Protein 7T89 (pdb70)

Radius of gyration: 23.03 Å; Cα contacts (8 Å, |Δi|>4): 843; chains: 4; bounding box: 37×60×64 Å

Solvent-accessible surface area: 22946 Å² total; per-residue (Å²): 183,31,28,146,53,29,58,0,0,28,2,58,36,74,53,56,163,85,49,50,100,73,98,48,47,107,70,108,38,79,63,56,69,18,135,31,38,30,2,44,0,3,2,69,149,11,47,134,70,52,90,39,0,76,22,4,36,21,12,31,109,53,222,86,18,74,160,18,8,112,61,10,88,30,156,32,14,68,7,5,0,65,96,4,101,60,29,28,173,172,14,70,62,9,100,80,4,17,56,3,0,34,2,0,19,26,10,7,75,42,0,6,29,69,0,0,20,12,9,0,52,102,65,66,69,11,37,39,89,158,10,20,6,100,46,41,139,68,1,7,26,28,6,51,28,5,48,22,5,1,34,3,0,0,12,1,0,1,28,34,71,12,58,32,1,63,89,44,6,13,62,23,9,118,136,38,18,82,103,132,56,55,49,43,85,8,21,29,100,4,2,40,22,1,75,61,23,1,67,34,9,14,57,49,86,18,168,99,96,49,37,108,73,118,119,72,90,29,58,68,2,9,84,46,1,11,30,17,0,67,88,0,59,89,24,5,69,67,30,146,50,35,51,0,0,28,3,58,34,71,53,49,162,87,56,51,92,83,98,47,39,109,80,102,40,77,73,58,67,19,132,27,42,30,2,46,0,5,1,70,130,9,40,132,67,53,93,34,0,79,22,3,42,36,11,38,155,59,224,52,83,177,17,8,112,67,11,92,26,158,21,20,69,20,3,0,68,97,4,101,35,33,27,142,156,34,71,60,13,99,74,5,18,57,3,0,35,3,0,18,27,10,7,71,48,0,5,28,67,0,0,20,12,8,0,51,101,58,67,74,10,32,43,106,140,13,22,8,95,52,38,138,60,1,7,27,29,6,49,28,6,46,21,12,1,33,3,0,0,13,0,0,0,36,30,69,14,60,32,1,60,97,45,6,14,96,40,15,128,130,37,27,85,98,124,56,55,47,83,77,5,43,47,99,7,10,39,23,0,76,62,23,1,66,35,8,14,55,49,82,18,158,95,93,48,36,105,70,120,125,67,96,26,61,68,2,8,84,45,1,11,32,20,1,67,91,10,77,84,44

Structure (mmCIF, N/CA/C/O backbone):
data_7T89
#
_entry.id   7T89
#
_cell.length_a   42.116
_cell.length_b   95.322
_cell.length_c   125.577
_cell.angle_alpha   90.000
_cell.angle_beta   90.000
_cell.angle_gamma   90.000
#
_symmetry.space_group_name_H-M   'P 21 21 21'
#
loop_
_entity.id
_entity.type
_entity.pdbx_description
1 polymer 'Phycoerythrin alpha subunit 1'
2 polymer 'Phycoerythrin beta subunit'
3 non-polymer PHYCOCYANOBILIN
4 non-polymer DiCys-(15,16)-Dihydrobiliverdin
5 water water
#
loop_
_atom_site.group_PDB
_atom_site.id
_atom_site.type_symbol
_atom_site.label_atom_id
_atom_site.label_alt_id
_atom_site.label_comp_id
_atom_site.label_asym_id
_atom_site.label_entity_id
_atom_site.label_seq_id
_atom_site.pdbx_PDB_ins_code
_atom_site.Cartn_x
_atom_site.Cartn_y
_atom_site.Cartn_z
_atom_site.occupancy
_atom_site.B_iso_or_equiv
_atom_site.auth_seq_id
_atom_site.auth_comp_id
_atom_site.auth_asym_id
_atom_site.auth_atom_id
_atom_site.pdbx_PDB_model_num
ATOM 1 N N A LYS A 1 1 ? -25.01384 -20.48812 21.68086 0.600 17.97722 1 LYS A N 1
ATOM 2 N N B LYS A 1 1 ? -24.85703 -20.32994 21.82208 0.400 17.21905 1 LYS A N 1
ATOM 3 C CA A LYS A 1 1 ? -24.09088 -20.74722 20.54391 0.600 17.29950 1 LYS A CA 1
ATOM 4 C CA B LYS A 1 1 ? -24.10299 -20.68419 20.58805 0.400 17.06125 1 LYS A CA 1
ATOM 5 C C A LYS A 1 1 ? -24.06080 -19.54405 19.60416 0.600 14.80334 1 LYS A C 1
ATOM 6 C C B LYS A 1 1 ? -24.04000 -19.49371 19.63511 0.400 14.78579 1 LYS A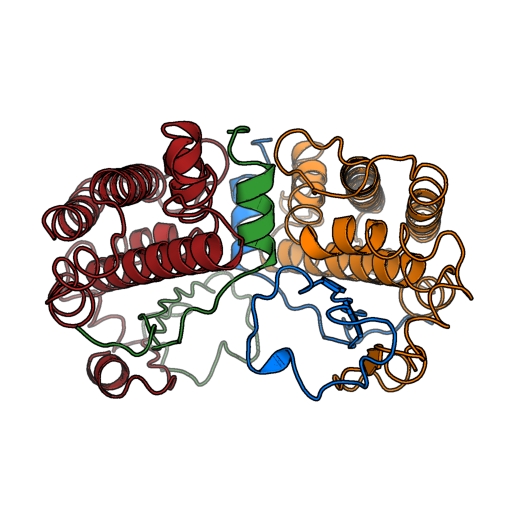 C 1
ATOM 7 O O A LYS A 1 1 ? -24.96996 -18.71802 19.61390 0.600 14.54380 1 LYS A O 1
ATOM 8 O O B LYS A 1 1 ? -24.91183 -18.62507 19.65713 0.400 15.01460 1 LYS A O 1
ATOM 49 N N . MET A 1 2 ? -23.00608 -19.45968 18.79798 1.000 12.34712 2 MET A N 1
ATOM 50 C CA . MET A 1 2 ? -22.86273 -18.37346 17.84112 1.000 10.91694 2 MET A CA 1
ATOM 51 C C . MET A 1 2 ? -24.07816 -18.29134 16.92493 1.000 10.70224 2 MET A C 1
ATOM 52 O O . MET A 1 2 ? -24.77115 -19.27998 16.66380 1.000 11.75912 2 MET A O 1
ATOM 57 N N . ALA A 1 3 ? -24.31008 -17.09223 16.40703 1.000 10.50084 3 ALA A N 1
ATOM 58 C CA . ALA A 1 3 ? -25.26089 -16.89210 15.33702 1.000 10.67952 3 ALA A CA 1
ATOM 59 C C . ALA A 1 3 ? -24.72795 -17.48614 14.03902 1.000 9.80998 3 ALA A C 1
ATOM 60 O O . ALA A 1 3 ? -23.54319 -17.79919 13.89718 1.000 10.38910 3 ALA A O 1
ATOM 67 N N . LYS A 1 4 ? -25.64068 -17.61907 13.07887 1.000 10.25697 4 LYS A N 1
ATOM 68 C CA . LYS A 1 4 ? -25.39004 -18.23689 11.78498 1.000 10.70425 4 LYS A CA 1
ATOM 69 C C . LYS A 1 4 ? -25.89214 -17.36227 10.64212 1.000 9.99845 4 LYS A C 1
ATOM 70 O O . LYS A 1 4 ? -26.00654 -17.83496 9.50418 1.000 10.84118 4 LYS A O 1
ATOM 89 N N . ASP A 1 5 ? -26.18608 -16.09931 10.91778 1.000 9.34383 5 ASP A N 1
ATOM 90 C CA . ASP A 1 5 ? -26.83015 -15.21209 9.96599 1.000 9.40024 5 ASP A CA 1
ATOM 91 C C . ASP A 1 5 ? -25.85698 -14.31805 9.21896 1.000 8.19608 5 ASP A C 1
ATOM 92 O O . ASP A 1 5 ? -26.29324 -13.46190 8.45105 1.000 8.88944 5 ASP A O 1
ATOM 101 N N . SER A 1 6 ? -24.55701 -14.48690 9.43699 1.000 8.02275 6 SER A N 1
ATOM 102 C CA . SER A 1 6 ? -23.53197 -13.67671 8.79504 1.000 8.02469 6 SER A CA 1
ATOM 103 C C . SER A 1 6 ? -23.63020 -12.19492 9.13512 1.000 8.17286 6 SER A C 1
ATOM 104 O O . SER A 1 6 ? -23.05291 -11.36998 8.42897 1.000 9.21919 6 SER A O 1
ATOM 112 N N A LYS A 1 7 ? -24.33221 -11.85337 10.21438 0.560 8.34357 7 LYS A N 1
ATOM 113 N N B LYS A 1 7 ? -24.33100 -11.83204 10.20321 0.440 8.27225 7 LYS A N 1
ATOM 114 C CA A LYS A 1 7 ? -24.49993 -10.46312 10.61066 0.560 8.58549 7 LYS A CA 1
ATOM 115 C CA B LYS A 1 7 ? -24.49895 -10.42917 10.55276 0.440 8.42672 7 LYS A CA 1
ATOM 116 C C A LYS A 1 7 ? -23.42207 -10.06374 11.60566 0.560 8.32391 7 LYS A C 1
ATOM 117 C C B LYS A 1 7 ? -23.50699 -10.02823 11.63287 0.440 8.09320 7 LYS A C 1
ATOM 118 O O A LYS A 1 7 ? -22.98567 -10.86809 12.43799 0.560 8.67514 7 LYS A O 1
ATOM 119 O O B LYS A 1 7 ? -23.22782 -10.79806 12.55788 0.440 8.14548 7 LYS A O 1
ATOM 156 N N . ALA A 1 8 ? -23.01498 -8.80284 11.52687 1.000 7.96152 8 ALA A N 1
ATOM 157 C CA . ALA A 1 8 ? -22.01683 -8.26004 12.42611 1.000 7.68985 8 ALA A CA 1
ATOM 158 C C . ALA A 1 8 ? -22.36309 -6.81519 12.73481 1.000 7.33723 8 ALA A C 1
ATOM 159 O O . ALA A 1 8 ? -23.02515 -6.13710 11.93874 1.000 8.09407 8 ALA A O 1
ATOM 166 N N . PRO A 1 9 ? -21.90529 -6.31262 13.88208 1.000 7.65769 9 PRO A N 1
ATOM 167 C CA . PRO A 1 9 ? -22.15469 -4.91109 14.24285 1.000 8.04294 9 PRO A CA 1
ATOM 168 C C . PRO A 1 9 ? -21.27369 -3.99096 13.41789 1.000 7.53459 9 PRO A C 1
ATOM 169 O O . PRO A 1 9 ? -20.04710 -4.08893 13.46601 1.000 8.10210 9 PRO A O 1
ATOM 180 N N . VAL A 1 10 ? -21.91195 -3.12191 12.64698 1.000 7.53684 10 VAL A N 1
ATOM 181 C CA . VAL A 1 10 ? -21.24989 -2.11488 11.83573 1.000 7.77744 10 VAL A CA 1
ATOM 182 C C . VAL A 1 10 ? -21.26394 -0.83408 12.65677 1.000 7.75803 10 VAL A C 1
ATOM 183 O O . VAL A 1 10 ? -22.32525 -0.23874 12.89313 1.000 8.81657 10 VAL A O 1
ATOM 196 N N . VAL A 1 11 ? -20.08808 -0.42803 13.11388 1.000 7.36302 11 VAL A N 1
ATOM 197 C CA . VAL A 1 11 ? -19.90134 0.76823 13.91949 1.000 7.31570 11 VAL A CA 1
ATOM 198 C C . VAL A 1 11 ? -19.40173 1.86762 12.99570 1.000 7.38671 11 VAL A C 1
ATOM 199 O O . VAL A 1 11 ? -18.44907 1.65582 12.24207 1.000 7.40151 11 VAL A O 1
ATOM 212 N N A GLU A 1 12 ? -20.04915 3.02966 13.03513 0.630 7.60374 12 GLU A N 1
ATOM 213 N N B GLU A 1 12 ? -20.02401 3.04726 13.07431 0.370 6.98414 12 GLU A N 1
ATOM 214 C CA A GLU A 1 12 ? -19.59222 4.19971 12.30380 0.630 8.45675 12 GLU A CA 1
ATOM 215 C CA B GLU A 1 12 ? -19.61089 4.20582 12.29382 0.370 7.18504 12 GLU A CA 1
ATOM 216 C C A GLU A 1 12 ? -19.37627 5.32867 13.29766 0.630 7.97576 12 GLU A C 1
ATOM 217 C C B GLU A 1 12 ? -19.42999 5.39691 13.21984 0.370 7.55071 12 GLU A C 1
ATOM 218 O O A GLU A 1 12 ? -20.18163 5.53655 14.21590 0.630 8.03908 12 GLU A O 1
ATOM 219 O O B GLU A 1 12 ? -20.32995 5.73418 13.99684 0.370 8.12189 12 GLU A O 1
ATOM 242 N N . ILE A 1 13 ? -18.26804 6.03429 13.11704 1.000 7.42363 13 ILE A N 1
ATOM 243 C CA . ILE A 1 13 ? -17.87223 7.13871 13.96976 1.000 7.47467 13 ILE A CA 1
ATOM 244 C C . ILE A 1 13 ? -17.97968 8.41986 13.15667 1.000 7.60045 13 ILE A C 1
ATOM 245 O O . ILE A 1 13 ? -17.41000 8.51610 12.06481 1.000 8.43419 13 ILE A O 1
ATOM 262 N N . PHE A 1 14 ? -18.70291 9.40303 13.68125 1.000 7.77368 14 PHE A N 1
ATOM 263 C CA . PHE A 1 14 ? -18.88992 10.68074 13.00299 1.000 8.50561 14 PHE A CA 1
ATOM 264 C C . PHE A 1 14 ? -18.27573 11.80509 13.81367 1.000 8.51374 14 PHE A C 1
ATOM 265 O O . PHE A 1 14 ? -18.56088 11.95395 15.01096 1.000 8.71824 14 PHE A O 1
ATOM 282 N N . ASP A 1 15 ? -17.42712 12.59239 13.15148 1.000 8.61602 15 ASP A N 1
ATOM 283 C CA . ASP A 1 15 ? -16.84184 13.80390 13.72996 1.000 9.34294 15 ASP A CA 1
ATOM 284 C C . ASP A 1 15 ? -16.89962 14.86302 12.64116 1.000 8.70305 15 ASP A C 1
ATOM 285 O O . ASP A 1 15 ? -16.03397 14.90419 11.75905 1.000 9.35532 15 ASP A O 1
ATOM 294 N N . GLU A 1 16 ? -17.92671 15.69628 12.71110 1.000 8.25110 16 GLU A N 1
ATOM 295 C CA . GLU A 1 16 ? -18.18388 16.74829 11.74534 1.000 7.98025 16 GLU A CA 1
ATOM 296 C C . GLU A 1 16 ? -17.90312 18.13128 12.31932 1.000 8.76730 16 GLU A C 1
ATOM 297 O O . GLU A 1 16 ? -18.47158 19.13083 11.87281 1.000 9.72082 16 GLU A O 1
ATOM 309 N N . ARG A 1 17 ? -16.99584 18.20423 13.28992 1.000 9.74495 17 ARG A N 1
ATOM 310 C CA . ARG A 1 17 ? -16.70618 19.48107 13.93139 1.000 10.61600 17 ARG A CA 1
ATOM 311 C C . ARG A 1 17 ? -16.04974 20.48627 12.99863 1.000 10.86023 17 ARG A C 1
ATOM 312 O O . ARG A 1 17 ? -16.02071 21.67436 13.33156 1.000 12.78854 17 ARG A O 1
ATOM 333 N N A ASP A 1 18 ? -15.53781 20.06020 11.84742 0.720 10.68303 18 ASP A N 1
ATOM 334 N N B ASP A 1 18 ? -15.53087 20.04794 11.84504 0.280 11.07297 18 ASP A N 1
ATOM 335 C CA A ASP A 1 18 ? -15.00369 21.03985 10.91605 0.720 12.30146 18 ASP A CA 1
ATOM 336 C CA B ASP A 1 18 ? -14.99258 21.00364 10.88271 0.280 11.86065 18 ASP A CA 1
ATOM 337 C C A ASP A 1 18 ? -16.08874 21.85814 10.24300 0.720 13.31196 18 ASP A C 1
ATOM 338 C C B ASP A 1 18 ? -16.07995 21.87836 10.27709 0.280 12.46059 18 ASP A C 1
ATOM 339 O O A ASP A 1 18 ? -15.76590 22.81910 9.54610 0.720 15.51961 18 ASP A O 1
ATOM 340 O O B ASP A 1 18 ? -15.76205 22.92125 9.70099 0.280 13.34810 18 ASP A O 1
ATOM 357 N N . GLY A 1 19 ? -17.34879 21.49474 10.42114 1.000 12.29687 19 GLY A N 1
ATOM 358 C CA . GLY A 1 19 ? -18.45365 22.24750 9.91083 1.000 12.85220 19 GLY A CA 1
ATOM 359 C C . GLY A 1 19 ? -19.08689 21.68365 8.66187 1.000 10.66791 19 GLY A C 1
ATOM 360 O O . GLY A 1 19 ? -20.21976 22.07510 8.33727 1.000 11.11256 19 GLY A O 1
ATOM 365 N N . CYS A 1 20 ? -18.40649 20.80339 7.93804 1.000 9.79290 20 CYS A N 1
ATOM 366 C CA . CYS A 1 20 ? -18.98956 20.33103 6.69098 1.000 8.57805 20 CYS A CA 1
ATOM 367 C C . CYS A 1 20 ? -20.24670 19.53023 6.99677 1.000 8.13687 20 CYS A C 1
ATOM 368 O O . CYS A 1 20 ? -20.19177 18.52999 7.73425 1.000 9.48783 20 CYS A O 1
ATOM 375 N N . THR A 1 21 ? -21.37437 19.96372 6.43721 1.000 8.16016 21 THR A N 1
ATOM 376 C CA . THR A 1 21 ? -22.68974 19.48172 6.80341 1.000 8.73286 21 THR A CA 1
ATOM 377 C C . THR A 1 21 ? -23.36874 18.83925 5.60810 1.000 8.53275 21 THR A C 1
ATOM 378 O O . THR A 1 21 ? -23.30226 19.35820 4.48991 1.000 9.41285 21 THR A O 1
ATOM 389 N N . SER A 1 22 ? -24.06280 17.73097 5.86681 1.000 7.95104 22 SER A N 1
ATOM 390 C CA . SER A 1 22 ? -24.88118 17.05164 4.87820 1.000 8.74275 22 SER A CA 1
ATOM 391 C C . SER A 1 22 ? -26.23459 16.74727 5.50917 1.000 9.60387 22 SER A C 1
ATOM 392 O O . SER A 1 22 ? -26.44496 16.94926 6.70716 1.000 9.88828 22 SER A O 1
ATOM 400 N N . ALA A 1 23 ? -27.15193 16.21900 4.70375 1.000 10.03897 23 ALA A N 1
ATOM 401 C CA . ALA A 1 23 ? -28.49758 15.95915 5.21310 1.000 11.94369 23 ALA A CA 1
ATOM 402 C C . ALA A 1 23 ? -28.47519 15.10909 6.47980 1.000 11.72924 23 ALA A C 1
ATOM 403 O O . ALA A 1 23 ? -29.20193 15.38617 7.44387 1.000 12.96609 23 ALA A O 1
ATOM 410 N N . GLY A 1 24 ? -27.64777 14.06819 6.49204 1.000 11.02289 24 GLY A N 1
ATOM 411 C CA . GLY A 1 24 ? -27.59759 13.15239 7.61613 1.000 11.06048 24 GLY A CA 1
ATOM 412 C C . GLY A 1 24 ? -27.02624 13.73486 8.88659 1.000 9.48853 24 GLY A C 1
ATOM 413 O O . GLY A 1 24 ? -27.09364 13.07410 9.92977 1.000 10.15564 24 GLY A O 1
ATOM 417 N N . SER A 1 25 ? -26.41091 14.92135 8.80204 1.000 9.38880 25 SER A N 1
ATOM 418 C CA . SER A 1 25 ? -25.79208 15.58466 9.94358 1.000 8.83847 25 SER A CA 1
ATOM 419 C C . SER A 1 25 ? -26.79928 16.04580 10.98262 1.000 9.72602 25 SER A C 1
ATOM 420 O O . SER A 1 25 ? -26.40789 16.37731 12.10682 1.000 10.75315 25 SER A O 1
ATOM 428 N N . THR A 1 26 ? -28.08062 16.10865 10.63155 1.000 10.08719 26 THR A N 1
ATOM 429 C CA . THR A 1 26 ? -29.08061 16.70449 11.50084 1.000 11.35621 26 THR A CA 1
ATOM 430 C C . THR A 1 26 ? -30.25954 15.76879 11.69110 1.000 12.70090 26 THR A C 1
ATOM 431 O O . THR A 1 26 ? -30.81291 15.25185 10.71772 1.000 14.25487 26 THR A O 1
ATOM 442 N N . GLY A 1 27 ? -30.66754 15.59700 12.94168 1.000 12.96508 27 GLY A N 1
ATOM 443 C CA . GLY A 1 27 ? -31.91188 14.94265 13.25402 1.000 14.27682 27 GLY A CA 1
ATOM 444 C C . GLY A 1 27 ? -31.81262 13.49128 13.64176 1.000 14.19835 27 GLY A C 1
ATOM 445 O O . GLY A 1 27 ? -32.84008 12.88915 13.96085 1.000 14.97147 27 GLY A O 1
ATOM 449 N N . LYS A 1 28 ? -30.62165 12.90408 13.63048 1.000 13.39443 28 LYS A N 1
ATOM 450 C CA A LYS A 1 28 ? -30.51223 11.49103 13.96963 0.590 13.60791 28 LYS A CA 1
ATOM 451 C CA B LYS A 1 28 ? -30.51022 11.49067 13.96912 0.410 13.34341 28 LYS A CA 1
ATOM 452 C C . LYS A 1 28 ? -30.42240 11.25845 15.46992 1.000 13.01216 28 LYS A C 1
ATOM 453 O O . LYS A 1 28 ? -30.77408 10.17404 15.93339 1.000 13.54707 28 LYS A O 1
ATOM 488 N N . ALA A 1 29 ? -29.95217 12.24573 16.22660 1.000 14.39664 29 ALA A N 1
ATOM 489 C CA . ALA A 1 29 ? -29.88665 12.18061 17.68195 1.000 14.84578 29 ALA A CA 1
ATOM 490 C C . ALA A 1 29 ? -29.77318 13.61080 18.19023 1.000 14.64605 29 ALA A C 1
ATOM 491 O O . ALA A 1 29 ? -29.43705 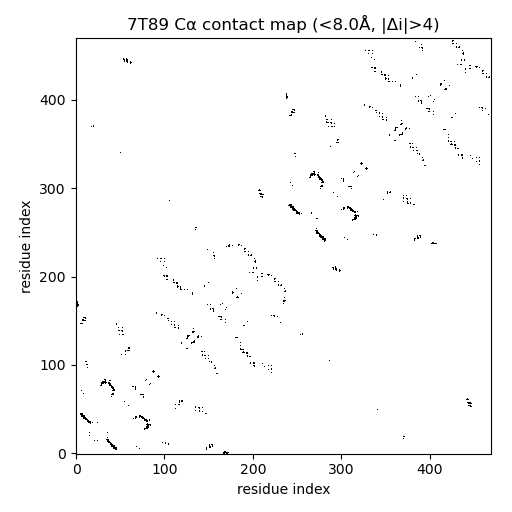14.52697 17.43791 1.000 15.48086 29 ALA A O 1
ATOM 498 N N . SER A 1 30 ? -30.05830 13.79303 19.47501 1.000 15.66298 30 SER A N 1
ATOM 499 C CA . SER A 1 30 ? -29.75338 15.05902 20.12310 1.000 16.51811 30 SER A CA 1
ATOM 500 C C . SER A 1 30 ? -28.24402 15.24672 20.17205 1.000 15.26063 30 SER A C 1
ATOM 501 O O . SER A 1 30 ? -27.49202 14.27890 20.35294 1.000 15.70129 30 SER A O 1
ATOM 509 N N . ASP A 1 31 ? -27.79496 16.49617 20.01923 1.000 15.74761 31 ASP A N 1
ATOM 510 C CA . ASP A 1 31 ? -26.36325 16.78429 20.00340 1.000 15.91600 31 ASP A CA 1
ATOM 511 C C . ASP A 1 31 ? -25.88485 17.56822 21.22324 1.000 16.14413 31 ASP A C 1
ATOM 512 O O . ASP A 1 31 ? -24.73293 18.01958 21.22878 1.000 16.57362 31 ASP A O 1
ATOM 521 N N . ALA A 1 32 ? -26.72110 17.73080 22.25180 1.000 16.45309 32 ALA A N 1
ATOM 522 C CA . ALA A 1 32 ? -26.40184 18.62292 23.36002 1.000 17.34548 32 ALA A CA 1
ATOM 523 C C . ALA A 1 32 ? -25.05183 18.27698 23.97204 1.000 17.37231 32 ALA A C 1
ATOM 524 O O . ALA A 1 32 ? -24.80596 17.13407 24.35823 1.000 17.79460 32 ALA A O 1
ATOM 531 N N . GLY A 1 33 ? -24.18293 19.27887 24.07993 1.000 17.71244 33 GLY A N 1
ATOM 532 C CA . GLY A 1 33 ? -22.89390 19.10907 24.71245 1.000 17.70555 33 GLY A CA 1
ATOM 533 C C . GLY A 1 33 ? -21.87401 18.33828 23.90716 1.000 17.13932 33 GLY A C 1
ATOM 534 O O . GLY A 1 33 ? -20.75882 18.12267 24.40215 1.000 18.04165 33 GLY A O 1
ATOM 538 N N . GLU A 1 34 ? -22.22036 17.88805 22.70187 1.000 15.56431 34 GLU A N 1
ATOM 539 C CA . GLU A 1 34 ? -21.33131 17.05871 21.88624 1.000 14.42462 34 GLU A CA 1
ATOM 540 C C . GLU A 1 34 ? -21.54584 17.42083 20.41836 1.000 13.55310 34 GLU A C 1
ATOM 541 O O . GLU A 1 34 ? -21.78985 16.56622 19.56589 1.000 12.70427 34 GLU A O 1
ATOM 553 N N . LYS A 1 35 ? -21.47067 18.70518 20.10297 1.000 14.04826 35 LYS A N 1
ATOM 554 C CA . LYS A 1 35 ? -21.80161 19.14421 18.75549 1.000 13.85839 35 LYS A CA 1
ATOM 555 C C . LYS A 1 35 ? -20.90737 18.45715 17.72900 1.000 12.42109 35 LYS A C 1
ATOM 556 O O . LYS A 1 35 ? -19.68789 18.37527 17.89414 1.000 12.97306 35 LYS A O 1
ATOM 575 N N . GLY A 1 36 ? -21.52288 17.96161 16.65911 1.000 10.99658 36 GLY A N 1
ATOM 576 C CA . GLY A 1 36 ? -20.78795 17.36096 15.56548 1.000 10.59283 36 GLY A CA 1
ATOM 577 C C . GLY A 1 36 ? -20.31882 15.93599 15.77110 1.000 9.73829 36 GLY A C 1
ATOM 578 O O . GLY A 1 36 ? -19.63915 15.40507 14.88533 1.000 10.05433 36 GLY A O 1
ATOM 582 N N . LEU A 1 37 ? -20.68411 15.28801 16.87309 1.000 9.44613 37 LEU A N 1
ATOM 583 C CA . LEU A 1 37 ? -20.14119 13.98387 17.23586 1.000 9.51892 37 LEU A CA 1
ATOM 584 C C . LEU A 1 37 ? -21.25571 12.94827 17.33989 1.000 9.18394 37 LEU A C 1
ATOM 585 O O . LEU A 1 37 ? -22.31311 13.21887 17.90920 1.000 10.12888 37 LEU A O 1
ATOM 601 N N . LEU A 1 38 ? -21.01476 11.74309 16.82525 1.000 8.36108 38 LEU A N 1
ATOM 602 C CA . LEU A 1 38 ? -22.03188 10.70034 16.91439 1.000 8.84893 38 LEU A CA 1
ATOM 603 C C . LEU A 1 38 ? -21.41919 9.32269 16.70850 1.000 7.95014 38 LEU A C 1
ATOM 604 O O . LEU A 1 38 ? -20.53536 9.15425 15.87083 1.000 8.49192 38 LEU A O 1
ATOM 620 N N . VAL A 1 39 ? -21.92689 8.33607 17.44296 1.000 8.45455 39 VAL A N 1
ATOM 621 C CA . VAL A 1 39 ? -21.62391 6.92832 17.19586 1.000 9.32888 39 VAL A CA 1
ATOM 622 C C . VAL A 1 39 ? -22.88661 6.25939 16.68231 1.000 9.33422 39 VAL A C 1
ATOM 623 O O . VAL A 1 39 ? -23.94764 6.37597 17.30414 1.000 10.57266 39 VAL A O 1
ATOM 636 N N . LYS A 1 40 ? -22.76175 5.51080 15.59007 1.000 9.08477 40 LYS A N 1
ATOM 637 C CA . LYS A 1 40 ? -23.86314 4.76340 15.00643 1.000 9.44955 40 LYS A CA 1
ATOM 638 C C . LYS A 1 40 ? -23.50482 3.28462 15.02081 1.000 9.68453 40 LYS A C 1
ATOM 639 O O . LYS A 1 40 ? -22.39027 2.90977 14.64484 1.000 9.37289 40 LYS A O 1
ATOM 658 N N . VAL A 1 41 ? -24.45123 2.43344 15.42217 1.000 9.99301 41 VAL A N 1
ATOM 659 C CA . VAL A 1 41 ? -24.27395 0.98680 15.33857 1.000 10.43100 41 VAL A CA 1
ATOM 660 C C . VAL A 1 41 ? -25.51059 0.36452 14.70624 1.000 11.06874 41 VAL A C 1
ATOM 661 O O . VAL A 1 41 ? -26.64136 0.69883 15.07478 1.000 11.88043 41 VAL A O 1
ATOM 674 N N . SER A 1 42 ? -25.29904 -0.56705 13.78399 1.000 10.86035 42 SER A N 1
ATOM 675 C CA . SER A 1 42 ? -26.38173 -1.36202 13.22710 1.000 11.83582 42 SER A CA 1
ATOM 676 C C . SER A 1 42 ? -25.85268 -2.76418 12.97502 1.000 11.22581 42 SER A C 1
ATOM 677 O O . SER A 1 42 ? -24.65001 -2.97706 12.89793 1.000 11.94448 42 SER A O 1
ATOM 685 N N . MET A 1 43 ? -26.74860 -3.73011 12.87062 1.000 10.45406 43 MET A N 1
ATOM 686 C CA . MET A 1 43 ? -26.36570 -5.10574 12.58305 1.000 10.07820 43 MET A CA 1
ATOM 687 C C . MET A 1 43 ? -26.64592 -5.34095 11.11165 1.000 10.24951 43 MET A C 1
ATOM 688 O O . MET A 1 43 ? -27.78305 -5.17697 10.67269 1.000 12.05548 43 MET A O 1
ATOM 702 N N . GLN A 1 44 ? -25.62398 -5.71004 10.34904 1.000 9.65899 44 GLN A N 1
ATOM 703 C CA A GLN A 1 44 ? -25.76196 -5.88804 8.91433 0.460 10.00736 44 GLN A CA 1
ATOM 704 C CA B GLN A 1 44 ? -25.75932 -5.88878 8.91232 0.540 9.85157 44 GLN A CA 1
ATOM 705 C C . GLN A 1 44 ? -25.16174 -7.22083 8.49388 1.000 8.96088 44 GLN A C 1
ATOM 706 O O . GLN A 1 44 ? -24.16589 -7.67089 9.05352 1.000 9.17903 44 GLN A O 1
ATOM 731 N N . LYS A 1 45 ? -25.77298 -7.83726 7.49101 1.000 9.52823 45 LYS A N 1
ATOM 732 C CA . LYS A 1 45 ? -25.19011 -9.02396 6.88353 1.000 10.26367 45 LYS A CA 1
ATOM 733 C C . LYS A 1 45 ? -23.92014 -8.61546 6.14337 1.000 10.06343 45 LYS A C 1
ATOM 734 O O . LYS A 1 45 ? -23.91991 -7.65218 5.36695 1.000 11.74139 45 LYS A O 1
ATOM 754 N N . VAL A 1 46 ? -22.83772 -9.34889 6.36970 1.000 8.97546 46 VAL A N 1
ATOM 755 C CA . VAL A 1 46 ? -21.59754 -9.13249 5.62762 1.000 9.13178 46 VAL A CA 1
ATOM 756 C C . VAL A 1 46 ? -21.68905 -9.92122 4.32212 1.000 10.07560 46 VAL A C 1
ATOM 757 O O . VAL A 1 46 ? -21.69694 -11.14795 4.33693 1.000 12.54034 46 VAL A O 1
ATOM 770 N N A GLY A 1 47 ? -21.72170 -9.23217 3.18797 0.370 10.40672 47 GLY A N 1
ATOM 771 N N B GLY A 1 47 ? -21.79878 -9.19956 3.19590 0.630 9.91932 47 GLY A N 1
ATOM 772 C CA A GLY A 1 47 ? -21.87671 -9.91165 1.91575 0.370 10.72062 47 GLY A CA 1
ATOM 773 C CA B GLY A 1 47 ? -21.99795 -9.82432 1.89876 0.630 10.25329 47 GLY A CA 1
ATOM 774 C C A GLY A 1 47 ? -20.64700 -10.70813 1.48206 0.370 10.06328 47 GLY A C 1
ATOM 775 C C B GLY A 1 47 ? -20.69677 -10.25155 1.23916 0.630 8.29098 47 GLY A C 1
ATOM 776 O O A GLY A 1 47 ? -19.62195 -10.78908 2.16207 0.370 10.85986 47 GLY A O 1
ATOM 777 O O B GLY A 1 47 ? -19.64834 -9.64980 1.44575 0.630 8.41683 47 GLY A O 1
ATOM 784 N N A TYR A 1 48 ? -20.77874 -11.33092 0.30997 0.370 8.35457 48 TYR A N 1
ATOM 785 N N B TYR A 1 48 ? -20.76814 -11.32906 0.44913 0.630 7.36827 48 TYR A N 1
ATOM 786 C CA A TYR A 1 48 ? -19.63193 -11.83243 -0.43463 0.370 7.30873 48 TYR A CA 1
ATOM 787 C CA B TYR A 1 48 ? -19.60671 -11.75097 -0.32610 0.630 7.03592 48 TYR A CA 1
ATOM 788 C C A TYR A 1 48 ? -19.20424 -10.76663 -1.43792 0.370 7.31707 48 TYR A C 1
ATOM 789 C C B TYR A 1 48 ? -19.19442 -10.63876 -1.28369 0.630 7.56164 48 TYR A C 1
ATOM 790 O O A TYR A 1 48 ? -20.04630 -10.19089 -2.13306 0.370 7.35132 48 TYR A O 1
ATOM 791 O O B TYR A 1 48 ? -20.03311 -9.88270 -1.77999 0.630 8.33559 48 TYR A O 1
ATOM 826 N N . ASN A 1 49 ? -17.89305 -10.57188 -1.57533 1.000 6.66704 49 ASN A N 1
ATOM 827 C CA . ASN A 1 49 ? -17.30810 -9.51228 -2.40555 1.000 6.98777 49 ASN A CA 1
ATOM 828 C C . ASN A 1 49 ? -16.50524 -10.18735 -3.51247 1.000 6.70494 49 ASN A C 1
ATOM 829 O O . ASN A 1 49 ? -15.32388 -10.48206 -3.35685 1.000 6.75666 49 ASN A O 1
ATOM 840 N N . ALA A 1 50 ? -17.14891 -10.42998 -4.64969 1.000 6.14379 50 ALA A N 1
ATOM 841 C CA . ALA A 1 50 ? -16.49977 -11.17001 -5.71935 1.000 6.31818 50 ALA A CA 1
ATOM 842 C C . ALA A 1 50 ? -15.27885 -10.42396 -6.23383 1.000 6.18791 50 ALA A C 1
ATOM 843 O O . ALA A 1 50 ? -14.26987 -11.04610 -6.57477 1.000 6.36984 50 ALA A O 1
ATOM 850 N N . ILE A 1 51 ? -15.37402 -9.09356 -6.36203 1.000 6.22509 51 ILE A N 1
ATOM 851 C CA . ILE A 1 51 ? -14.23989 -8.32790 -6.86568 1.000 6.08130 51 ILE A CA 1
ATOM 852 C C . ILE A 1 51 ? -13.03478 -8.50698 -5.95908 1.000 6.02274 51 ILE A C 1
ATOM 853 O O . ILE A 1 51 ? -11.91486 -8.74274 -6.43923 1.000 6.37991 51 ILE A O 1
ATOM 869 N N . MET A 1 52 ? -13.22972 -8.40168 -4.64397 1.000 6.10856 52 MET A N 1
ATOM 870 C CA . MET A 1 52 ? -12.10601 -8.56494 -3.73196 1.000 6.28396 52 MET A CA 1
ATOM 871 C C . MET A 1 52 ? -11.60374 -10.00371 -3.74202 1.000 5.91439 52 MET A C 1
ATOM 872 O O . MET A 1 52 ? -10.39554 -10.23853 -3.72510 1.000 6.52353 52 MET A O 1
ATOM 886 N N . ALA A 1 53 ? -12.49796 -10.98952 -3.79081 1.000 5.75496 53 ALA A N 1
ATOM 887 C CA . ALA A 1 53 ? -12.05202 -12.37837 -3.84765 1.000 5.78699 53 ALA A CA 1
ATOM 888 C C . ALA A 1 53 ? -11.17520 -12.61457 -5.06881 1.000 5.75942 53 ALA A C 1
ATOM 889 O O . ALA A 1 53 ? -10.12823 -13.26509 -4.97468 1.000 6.13093 53 ALA A O 1
ATOM 896 N N . LYS A 1 54 ? -11.60944 -12.11608 -6.22631 1.000 6.17068 54 LYS A N 1
ATOM 897 C CA . LYS A 1 54 ? -10.82465 -12.27862 -7.44588 1.000 6.23797 54 LYS A CA 1
ATOM 898 C C . LYS A 1 54 ? -9.50534 -11.52683 -7.34506 1.000 6.12936 54 LYS A C 1
ATOM 899 O O . LYS A 1 54 ? -8.45831 -12.03677 -7.77196 1.000 6.41730 54 LYS A O 1
ATOM 918 N N . SER A 1 55 ? -9.52678 -10.33222 -6.75309 1.000 6.22961 55 SER A N 1
ATOM 919 C CA . SER A 1 55 ? -8.30898 -9.53911 -6.62390 1.000 6.10690 55 SER A CA 1
ATOM 920 C C . SER A 1 55 ? -7.29141 -10.24420 -5.74017 1.000 6.07782 55 SER A C 1
ATOM 921 O O . SER A 1 55 ? -6.11112 -10.31217 -6.09028 1.000 6.68796 55 SER A O 1
ATOM 929 N N . VAL A 1 56 ? -7.71255 -10.76357 -4.58619 1.000 6.50774 56 VAL A N 1
ATOM 930 C CA . VAL A 1 56 ? -6.78324 -11.46393 -3.71672 1.000 6.51532 56 VAL A CA 1
ATOM 931 C C . VAL A 1 56 ? -6.19169 -12.66688 -4.43270 1.000 6.80120 56 VAL A C 1
ATOM 932 O O . VAL A 1 56 ? -4.98613 -12.90497 -4.37600 1.000 7.26690 56 VAL A O 1
ATOM 945 N N . ALA A 1 57 ? -7.01935 -13.44888 -5.12363 1.000 6.80501 57 ALA A N 1
ATOM 946 C CA . ALA A 1 57 ? -6.49004 -14.61423 -5.82081 1.000 7.23381 57 ALA A CA 1
ATOM 947 C C . ALA A 1 57 ? -5.40657 -14.23908 -6.82294 1.000 7.12349 57 ALA A C 1
ATOM 948 O O . ALA A 1 57 ? -4.44081 -14.98532 -7.00306 1.000 8.12094 57 ALA A O 1
ATOM 955 N N . ALA A 1 58 ? -5.56620 -13.10390 -7.50768 1.000 6.97117 58 ALA A N 1
ATOM 956 C CA . ALA A 1 58 ? -4.63364 -12.68618 -8.53976 1.000 7.38882 58 ALA A CA 1
ATOM 957 C C . ALA A 1 58 ? -3.45502 -11.89306 -8.00635 1.000 7.06159 58 ALA A C 1
ATOM 958 O O . ALA A 1 58 ? -2.45506 -11.75904 -8.71625 1.000 8.32277 58 ALA A O 1
ATOM 965 N N . SER A 1 59 ? -3.52975 -11.37701 -6.77994 1.000 7.13455 59 SER A N 1
ATOM 966 C CA . SER A 1 59 ? -2.62116 -10.32449 -6.33433 1.000 7.25023 59 SER A CA 1
ATOM 967 C C . SER A 1 59 ? -1.89974 -10.63004 -5.03615 1.000 7.49836 59 SER A C 1
ATOM 968 O O . SER A 1 59 ? -1.04817 -9.82894 -4.62605 1.000 8.04884 59 SER A O 1
ATOM 976 N N . TYR A 1 60 ? -2.22698 -11.74022 -4.36758 1.000 7.66714 60 TYR A N 1
ATOM 977 C CA . TYR A 1 60 ? -1.77567 -11.94977 -2.99392 1.000 7.69478 60 TYR A CA 1
ATOM 978 C C . TYR A 1 60 ? -0.26479 -11.99498 -2.86139 1.000 8.20792 60 TYR A C 1
ATOM 979 O O . TYR A 1 60 ? 0.26069 -11.73801 -1.77207 1.000 9.16653 60 TYR A O 1
ATOM 997 N N A MET A 1 61 ? 0.43818 -12.33307 -3.92859 0.800 9.26723 61 MET A N 1
ATOM 998 N N B MET A 1 61 ? 0.44390 -12.31384 -3.94814 0.200 8.58044 61 MET A N 1
ATOM 999 C CA A MET A 1 61 ? 1.88248 -12.44667 -3.87925 0.800 11.26038 61 MET A CA 1
ATOM 1000 C CA B MET A 1 61 ? 1.89713 -12.39799 -3.90801 0.200 9.24183 61 MET A CA 1
ATOM 1001 C C A MET A 1 61 ? 2.59284 -11.09597 -3.92309 0.800 12.23260 61 MET A C 1
ATOM 1002 C C B MET A 1 61 ? 2.55497 -11.04003 -3.71286 0.200 9.15534 61 MET A C 1
ATOM 1003 O O A MET A 1 61 ? 3.82120 -11.07851 -3.83236 0.800 13.56728 61 MET A O 1
ATOM 1004 O O B MET A 1 61 ? 3.73987 -10.98677 -3.36805 0.200 8.96117 61 MET A O 1
ATOM 1031 N N A ASN A 1 62 ? 1.85915 -9.97354 -4.01424 0.800 13.06568 62 ASN A N 1
ATOM 1032 N N B ASN A 1 62 ? 1.82596 -9.95168 -3.93385 0.200 9.72619 62 ASN A N 1
ATOM 1033 C CA A ASN A 1 62 ? 2.39585 -8.60933 -4.02110 0.800 15.17272 62 ASN A CA 1
ATOM 1034 C CA B ASN A 1 62 ? 2.35293 -8.60310 -3.79305 0.200 9.59521 62 ASN A CA 1
ATOM 1035 C C A ASN A 1 62 ? 2.00881 -7.89772 -2.72160 0.800 16.83964 62 ASN A C 1
ATOM 1036 C C B ASN A 1 62 ? 2.00404 -8.05389 -2.41424 0.200 9.81715 62 ASN A C 1
ATOM 1037 O O A ASN A 1 62 ? 0.83012 -7.59295 -2.50187 0.800 18.58315 62 ASN A O 1
ATOM 1038 O O B ASN A 1 62 ? 0.88996 -8.24892 -1.91793 0.200 9.58083 62 ASN A O 1
ATOM 1059 N N A LYS A 1 63 ? 2.99794 -7.62867 -1.85843 0.800 20.03347 63 LYS A N 1
ATOM 1060 N N B LYS A 1 63 ? 2.96813 -7.37933 -1.79189 0.200 11.37536 63 LYS A N 1
ATOM 1061 C CA A LYS A 1 63 ? 2.74314 -6.89601 -0.60809 0.800 24.61266 63 LYS A CA 1
ATOM 1062 C CA B LYS A 1 63 ? 2.75816 -6.77040 -0.48137 0.200 13.80255 63 LYS A CA 1
ATOM 1063 C C A LYS A 1 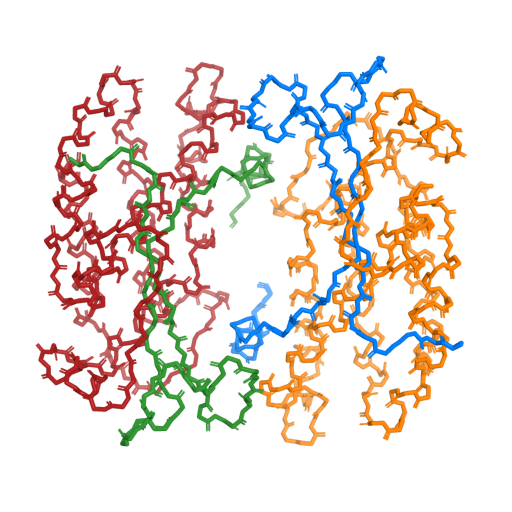63 ? 2.11666 -5.53034 -0.88877 0.800 27.09467 63 LYS A C 1
ATOM 1064 C C B LYS A 1 63 ? 2.14994 -5.38532 -0.65116 0.200 14.36729 63 LYS A C 1
ATOM 1065 O O A LYS A 1 63 ? 2.24995 -4.97112 -1.97812 0.800 28.06882 63 LYS A O 1
ATOM 1066 O O B LYS A 1 63 ? 2.35802 -4.72216 -1.66814 0.200 15.03901 63 LYS A O 1
ATOM 1105 N N . ALA B 2 4 ? -28.61610 0.83708 24.58401 1.000 28.55060 4 ALA B N 1
ATOM 1106 C CA . ALA B 2 4 ? -29.01700 1.23616 23.23774 1.000 27.74653 4 ALA B CA 1
ATOM 1107 C C . ALA B 2 4 ? -28.38777 0.31601 22.19807 1.000 25.74490 4 ALA B C 1
ATOM 1108 O O . ALA B 2 4 ? -29.05194 -0.14301 21.26386 1.000 25.08132 4 ALA B O 1
ATOM 1115 N N . PHE B 2 5 ? -27.09298 0.04515 22.35980 1.000 24.37124 5 PHE B N 1
ATOM 1116 C CA . PHE B 2 5 ? -26.42692 -0.84363 21.41806 1.000 23.15624 5 PHE B CA 1
ATOM 1117 C C . PHE B 2 5 ? -26.84595 -2.29119 21.63869 1.000 22.30877 5 PHE B C 1
ATOM 1118 O O . PHE B 2 5 ? -27.05795 -3.03076 20.67411 1.000 21.36984 5 PHE B O 1
ATOM 1135 N N . SER B 2 6 ? -26.99305 -2.71268 22.89514 1.000 23.05944 6 SER B N 1
ATOM 1136 C CA . SER B 2 6 ? -27.43089 -4.08183 23.14488 1.000 23.92908 6 SER B CA 1
ATOM 1137 C C . SER B 2 6 ? -28.75372 -4.37355 22.44731 1.000 23.22307 6 SER B C 1
ATOM 1138 O O . SER B 2 6 ? -28.96600 -5.48316 21.94373 1.000 23.44070 6 SER B O 1
ATOM 1146 N N A LYS B 2 7 ? -29.64494 -3.38303 22.38414 0.520 22.83565 7 LYS B N 1
ATOM 1147 N N B LYS B 2 7 ? -29.65788 -3.39096 22.40191 0.480 22.84594 7 LYS B N 1
ATOM 1148 C CA A LYS B 2 7 ? -30.95698 -3.60886 21.78718 0.520 22.55414 7 LYS B CA 1
ATOM 1149 C CA B LYS B 2 7 ? -30.95762 -3.62780 21.78114 0.480 22.54581 7 LYS B CA 1
ATOM 1150 C C A LYS B 2 7 ? -30.85582 -3.86175 20.28754 0.520 21.14188 7 LYS B C 1
ATOM 1151 C C B LYS B 2 7 ? -30.82096 -3.90301 20.28912 0.480 21.19093 7 LYS B C 1
ATOM 1152 O O A LYS B 2 7 ? -31.57703 -4.70889 19.74911 0.520 20.83866 7 LYS B O 1
ATOM 1153 O O B LYS B 2 7 ? -31.48000 -4.80287 19.75602 0.480 20.94809 7 LYS B O 1
ATOM 1190 N N . VAL B 2 8 ? -29.97867 -3.13640 19.59133 1.000 20.48599 8 VAL B N 1
ATOM 1191 C CA . VAL B 2 8 ? -29.86672 -3.33878 18.14925 1.000 19.98680 8 VAL B CA 1
ATOM 1192 C C . VAL B 2 8 ? -29.08994 -4.61273 17.83882 1.000 17.48167 8 VAL B C 1
ATOM 1193 O O . VAL B 2 8 ? -29.33996 -5.25881 16.81811 1.000 16.32853 8 VAL B O 1
ATOM 1206 N N A ILE B 2 9 ? -28.15617 -5.00716 18.70410 0.560 16.62739 9 ILE B N 1
ATOM 1207 N N B ILE B 2 9 ? -28.14009 -4.99390 18.69622 0.440 17.50736 9 ILE B N 1
ATOM 1208 C CA A ILE B 2 9 ? -27.49499 -6.29186 18.51011 0.560 16.73654 9 ILE B CA 1
ATOM 1209 C CA B ILE B 2 9 ? -27.46385 -6.27363 18.51082 0.440 18.03503 9 ILE B CA 1
ATOM 1210 C C A ILE B 2 9 ? -28.49014 -7.42798 18.69018 0.560 16.71099 9 ILE B C 1
ATOM 1211 C C B ILE B 2 9 ? -28.44709 -7.41903 18.70994 0.440 18.12866 9 ILE B C 1
ATOM 1212 O O A ILE B 2 9 ? -28.50809 -8.38191 17.90395 0.560 17.00747 9 ILE B O 1
ATOM 1213 O O B ILE B 2 9 ? -28.45601 -8.38869 17.94201 0.440 18.24292 9 ILE B O 1
ATOM 1244 N N A THR B 2 10 ? -29.35270 -7.33094 19.70794 0.560 17.84247 10 THR B N 1
ATOM 1245 N N B THR B 2 10 ? -29.29899 -7.31708 19.73499 0.440 18.83143 10 THR B N 1
ATOM 1246 C CA A THR B 2 10 ? -30.29214 -8.41285 19.98302 0.560 20.48372 10 THR B CA 1
ATOM 1247 C CA B THR B 2 10 ? -30.26397 -8.37470 20.01697 0.440 20.03791 10 THR B CA 1
ATOM 1248 C C A THR B 2 10 ? -31.39194 -8.47728 18.93208 0.560 21.10279 10 THR B C 1
ATOM 1249 C C B THR B 2 10 ? -31.30172 -8.48116 18.90818 0.440 21.02419 10 THR B C 1
ATOM 1250 O O A THR B 2 10 ? -31.83309 -9.56981 18.56017 0.560 21.76078 10 THR B O 1
ATOM 1251 O O B THR B 2 10 ? -31.62702 -9.58280 18.45205 0.440 21.67669 10 THR B O 1
ATOM 1272 N N A SER B 2 11 ? -31.86903 -7.32484 18.45321 0.560 21.19396 11 SER B N 1
ATOM 1273 N N B SER B 2 11 ? -31.84788 -7.34498 18.47093 0.440 21.53565 11 SER B N 1
ATOM 1274 C CA A SER B 2 11 ? -32.89759 -7.35970 17.41627 0.560 22.11570 11 SER B CA 1
ATOM 1275 C 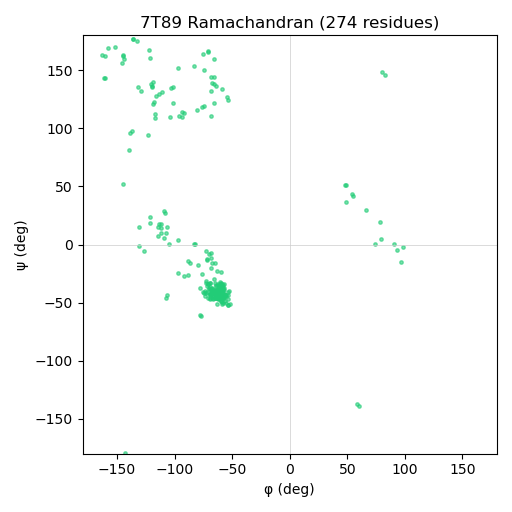CA B SER B 2 11 ? -32.88318 -7.38489 17.44298 0.440 22.47129 11 SER B CA 1
ATOM 1276 C C A SER B 2 11 ? -32.31205 -7.83904 16.09682 0.560 23.32351 11 SER B C 1
ATOM 1277 C C B SER B 2 11 ? -32.31767 -7.81787 16.09722 0.440 23.47668 11 SER B C 1
ATOM 1278 O O A SER B 2 11 ? -32.96998 -8.56994 15.34608 0.560 23.89793 11 SER B O 1
ATOM 1279 O O B SER B 2 11 ? -33.00810 -8.49415 15.32588 0.440 24.00110 11 SER B O 1
ATOM 1294 N N . ALA B 2 12 ? -31.07548 -7.43368 15.80201 1.000 23.75185 12 ALA B N 1
ATOM 1295 C CA . ALA B 2 12 ? -30.38202 -7.84908 14.58189 1.000 26.12387 12 ALA B CA 1
ATOM 1296 C C . ALA B 2 12 ? -31.26706 -7.67791 13.34904 1.000 28.71825 12 ALA B C 1
ATOM 1297 O O . ALA B 2 12 ? -31.28205 -8.51809 12.44601 1.000 30.08564 12 ALA B O 1
ATOM 1304 N N . ASP B 2 13 ? -32.00895 -6.56795 13.31108 1.000 29.83851 13 ASP B N 1
ATOM 1305 C CA . ASP B 2 13 ? -32.99981 -6.30891 12.27221 1.000 30.52157 13 ASP B CA 1
ATOM 1306 C C . ASP B 2 13 ? -32.58408 -5.20093 11.30898 1.000 30.06892 13 ASP B C 1
ATOM 1307 O O . ASP B 2 13 ? -33.37887 -4.81705 10.44508 1.000 30.52656 13 ASP B O 1
ATOM 1316 N N . GLY B 2 14 ? -31.36609 -4.67605 11.43228 1.000 28.76626 14 GLY B N 1
ATOM 1317 C CA . GLY B 2 14 ? -30.86001 -3.68681 10.50935 1.000 27.52031 14 GLY B CA 1
ATOM 1318 C C . GLY B 2 14 ? -31.08804 -2.24204 10.90904 1.000 25.40756 14 GLY B C 1
ATOM 1319 O O . GLY B 2 14 ? -30.40402 -1.35601 10.38517 1.000 24.95739 14 GLY B O 1
ATOM 1323 N N A LYS B 2 15 ? -32.03297 -1.96223 11.80131 0.780 24.58974 15 LYS B N 1
ATOM 1324 N N B LYS B 2 15 ? -32.02804 -1.97905 11.81483 0.220 24.95551 15 LYS B N 1
ATOM 1325 C CA A LYS B 2 15 ? -32.22928 -0.58179 12.22488 0.780 24.23853 15 LYS B CA 1
ATOM 1326 C CA B LYS B 2 15 ? -32.22810 -0.62309 12.30518 0.220 24.39327 15 LYS B CA 1
ATOM 1327 C C A LYS B 2 15 ? -31.06304 -0.13172 13.10067 0.780 22.72899 15 LYS B C 1
ATOM 1328 C C B LYS B 2 15 ? -30.98687 -0.16490 13.06020 0.220 23.01666 15 LYS B C 1
ATOM 1329 O O A LYS B 2 15 ? -30.58206 -0.87295 13.95902 0.780 24.36456 15 LYS B O 1
ATOM 1330 O O B LYS B 2 15 ? -30.34910 -0.94713 13.76999 0.220 23.98836 15 LYS B O 1
ATOM 1367 N N . ALA B 2 16 ? -30.63235 1.10564 12.89884 1.000 21.12516 16 ALA B N 1
ATOM 1368 C CA . ALA B 2 16 ? -29.46307 1.64356 13.57428 1.000 19.20693 16 ALA B CA 1
ATOM 1369 C C . ALA B 2 16 ? -29.82811 2.32121 14.88846 1.000 18.19753 16 ALA B C 1
ATOM 1370 O O . ALA B 2 16 ? -30.93126 2.84728 15.05710 1.000 19.46398 16 ALA B O 1
ATOM 1377 N N . ALA B 2 17 ? -28.88930 2.28603 15.82912 1.000 17.59114 17 ALA B N 1
ATOM 1378 C CA . ALA B 2 17 ? -28.90196 3.14808 16.99805 1.000 17.38705 17 ALA B CA 1
ATOM 1379 C C . ALA B 2 17 ? -27.92192 4.28604 16.77081 1.000 14.78789 17 ALA B C 1
ATOM 1380 O O . ALA B 2 17 ? -26.80511 4.07311 16.29222 1.000 15.27128 17 ALA B O 1
ATOM 1387 N N . TYR B 2 18 ? -28.35498 5.49364 17.11066 1.000 13.57701 18 TYR B N 1
ATOM 1388 C CA . TYR B 2 18 ? -27.56105 6.70626 16.96910 1.000 12.65643 18 TYR B CA 1
ATOM 1389 C C . TYR B 2 18 ? -27.35584 7.28992 18.35783 1.000 12.55173 18 TYR B C 1
ATOM 1390 O O . TYR B 2 18 ? -28.33192 7.59789 19.04212 1.000 14.03900 18 TYR B O 1
ATOM 1408 N N . VAL B 2 19 ? -26.10186 7.46501 18.76361 1.000 12.02900 19 VAL B N 1
ATOM 1409 C CA . VAL B 2 19 ? -25.76557 7.95759 20.09620 1.000 12.43522 19 VAL B CA 1
ATOM 1410 C C . VAL B 2 19 ? -25.05121 9.28988 19.94501 1.000 11.49648 19 VAL B C 1
ATOM 1411 O O . VAL B 2 19 ? -23.93381 9.36131 19.41196 1.000 11.21671 19 VAL B O 1
ATOM 1424 N N . GLY B 2 20 ? -25.71684 10.35312 20.38892 1.000 12.12713 20 GLY B N 1
ATOM 1425 C CA . GLY B 2 20 ? -25.16671 11.69210 20.38013 1.000 12.32514 20 GLY B CA 1
ATOM 1426 C C . GLY B 2 20 ? -25.46400 12.38706 21.69590 1.000 12.73249 20 GLY B C 1
ATOM 1427 O O . GLY B 2 20 ? -26.12605 11.83606 22.57516 1.000 13.50912 20 GLY B O 1
ATOM 1431 N N . GLY B 2 21 ? -24.94860 13.60360 21.82012 1.000 12.84359 21 GLY B N 1
ATOM 1432 C CA . GLY B 2 21 ? -25.39274 14.48080 22.88421 1.000 13.41164 21 GLY B CA 1
ATOM 1433 C C . GLY B 2 21 ? -25.14142 13.90161 24.25909 1.000 13.94253 21 GLY B C 1
ATOM 1434 O O . GLY B 2 21 ? -24.08442 13.32207 24.53727 1.000 13.74285 21 GLY B O 1
ATOM 1438 N N . ALA B 2 22 ? -26.12803 14.07215 25.14520 1.000 15.19808 22 ALA B N 1
ATOM 1439 C CA . ALA B 2 22 ? -25.97490 13.61209 26.52033 1.000 15.91023 22 ALA B CA 1
ATOM 1440 C C . ALA B 2 22 ? -25.71098 12.11127 26.57795 1.000 15.82815 22 ALA B C 1
ATOM 1441 O O . ALA B 2 22 ? -24.92901 11.64133 27.41309 1.000 16.04669 22 ALA B O 1
ATOM 1448 N N . ASP B 2 23 ? -26.35566 11.33899 25.70280 1.000 15.73837 23 ASP B N 1
ATOM 1449 C CA . ASP B 2 23 ? -26.10507 9.90079 25.69130 1.000 15.39282 23 ASP B CA 1
ATOM 1450 C C . ASP B 2 23 ? -24.65086 9.60412 25.34096 1.000 14.21967 23 ASP B C 1
ATOM 1451 O O . ASP B 2 23 ? -24.03098 8.69982 25.91437 1.000 14.39232 23 ASP B O 1
ATOM 1460 N N . LEU B 2 24 ? -24.09913 10.34274 24.38187 1.000 13.55539 24 LEU B N 1
ATOM 1461 C CA . LEU B 2 24 ? -22.71361 10.12680 23.99017 1.000 13.04207 24 LEU B CA 1
ATOM 1462 C C . LEU B 2 24 ? -21.75704 10.56493 25.09315 1.000 12.98983 24 LEU B C 1
ATOM 1463 O O . LEU B 2 24 ? -20.76293 9.88426 25.36417 1.000 12.97063 24 LEU B O 1
ATOM 1479 N N A GLN B 2 25 ? -22.04226 11.69622 25.74404 0.410 13.32327 25 GLN B N 1
ATOM 1480 N N B GLN B 2 25 ? -22.04479 11.68901 25.74776 0.590 13.86170 25 GLN B N 1
ATOM 1481 C CA A GLN B 2 25 ? -21.23875 12.11621 26.88919 0.410 14.13525 25 GLN B CA 1
ATOM 1482 C CA B GLN B 2 25 ? -21.22602 12.10794 26.87934 0.590 15.35665 25 GLN B CA 1
ATOM 1483 C C A GLN B 2 25 ? -21.18884 11.01516 27.93705 0.410 14.04369 25 GLN B C 1
ATOM 1484 C C B GLN B 2 25 ? -21.18967 11.02322 27.94532 0.590 14.54817 25 GLN B C 1
ATOM 1485 O O A GLN B 2 25 ? -20.12275 10.69015 28.47501 0.410 14.53112 25 GLN B O 1
ATOM 1486 O O B GLN B 2 25 ? -20.12692 10.71217 28.50001 0.590 14.98078 25 GLN B O 1
ATOM 1513 N N . ALA B 2 26 ? -22.34280 10.42175 28.23386 1.000 13.76080 26 ALA B N 1
ATOM 1514 C CA . ALA B 2 26 ? -22.39586 9.38409 29.25404 1.000 13.66569 26 ALA B CA 1
ATOM 1515 C C . ALA B 2 26 ? -21.64718 8.13712 28.80419 1.000 13.33781 26 ALA B C 1
ATOM 1516 O O . ALA B 2 26 ? -20.92798 7.52225 29.60108 1.000 14.07506 26 ALA B O 1
ATOM 1523 N N A LEU B 2 27 ? -21.79465 7.75909 27.53105 0.520 13.04548 27 LEU B N 1
ATOM 1524 N N B LEU B 2 27 ? -21.80252 7.74212 27.53707 0.480 12.89895 27 LEU B N 1
ATOM 1525 C CA A LEU B 2 27 ? -21.09786 6.58725 27.01218 0.520 13.10957 27 LEU B CA 1
ATOM 1526 C CA B LEU B 2 27 ? -21.08655 6.57143 27.03910 0.480 12.50404 27 LEU B CA 1
ATOM 1527 C C A LEU B 2 27 ? -19.59555 6.72002 27.21427 0.520 12.54404 27 LEU B C 1
ATOM 1528 C C B LEU B 2 27 ? -19.58789 6.72731 27.25531 0.480 11.97993 27 LEU B C 1
ATOM 1529 O O A LEU B 2 27 ? -18.92904 5.78002 27.65683 0.520 12.69269 27 LEU B O 1
ATOM 1530 O O B LEU B 2 27 ? -18.91788 5.81525 27.74993 0.480 11.66821 27 LEU B O 1
ATOM 1561 N N . LYS B 2 28 ? -19.04193 7.88736 26.89482 1.000 12.32203 28 LYS B N 1
ATOM 1562 C CA . LYS B 2 28 ? -17.59941 8.08016 26.96236 1.000 12.21898 28 LYS B CA 1
ATOM 1563 C C . LYS B 2 28 ? -17.06324 8.17599 28.38675 1.000 12.82051 28 LYS B C 1
ATOM 1564 O O . LYS B 2 28 ? -15.85562 7.99029 28.58028 1.000 13.97675 28 LYS B O 1
ATOM 1584 N N A LYS B 2 29 ? -17.90471 8.46799 29.38310 0.240 12.35716 29 LYS B N 1
ATOM 1585 N N B LYS B 2 29 ? -17.91948 8.46151 29.36816 0.760 12.88072 29 LYS B N 1
ATOM 1586 C CA A LYS B 2 29 ? -17.46755 8.37437 30.77386 0.240 12.11455 29 LYS B CA 1
ATOM 1587 C CA B LYS B 2 29 ? -17.53004 8.40511 30.77136 0.760 14.25417 29 LYS B CA 1
ATOM 1588 C C A LYS B 2 29 ? -17.66908 6.98263 31.35295 0.240 11.99651 29 LYS B C 1
ATOM 1589 C C B LYS B 2 29 ? -17.67790 7.00501 31.34304 0.760 13.18127 29 LYS B C 1
ATOM 1590 O O A LYS B 2 29 ? -17.00259 6.62614 32.32918 0.240 12.42565 29 LYS B O 1
ATOM 1591 O O B LYS B 2 29 ? -16.97481 6.65697 32.29310 0.760 13.92522 29 LYS B O 1
ATOM 1628 N N . PHE B 2 30 ? -18.57689 6.19844 30.77430 1.000 11.50651 30 PHE B N 1
ATOM 1629 C CA . PHE B 2 30 ? -18.81066 4.83594 31.23462 1.000 11.25869 30 PHE B CA 1
ATOM 1630 C C . PHE B 2 30 ? -17.68776 3.89600 30.80395 1.000 10.64376 30 PHE B C 1
ATOM 1631 O O . PHE B 2 30 ? -17.17588 3.11677 31.61562 1.000 11.91490 30 PHE B O 1
ATOM 1648 N N . VAL B 2 31 ? -17.29776 3.94664 29.54423 1.000 10.09774 31 VAL B N 1
ATOM 1649 C CA . VAL B 2 31 ? -16.13177 3.20975 29.09557 1.000 9.88971 31 VAL B CA 1
ATOM 1650 C C . VAL B 2 31 ? -14.88322 3.93501 29.57575 1.000 9.93412 31 VAL B C 1
ATOM 1651 O O . VAL B 2 31 ? -14.92787 5.09777 29.97612 1.000 11.36139 31 VAL B O 1
ATOM 1664 N N . SER B 2 32 ? -13.75287 3.24002 29.54902 1.000 8.95456 32 SER B N 1
ATOM 1665 C CA . SER B 2 32 ? -12.49912 3.89870 29.88096 1.000 8.70392 32 SER B CA 1
ATOM 1666 C C . SER B 2 32 ? -11.91724 4.63507 28.67577 1.000 8.50772 32 SER B C 1
ATOM 1667 O O . SER B 2 32 ? -12.16701 4.28660 27.51528 1.000 9.33047 32 SER B O 1
ATOM 1675 N N . ASP B 2 33 ? -11.12489 5.66582 28.96244 1.000 8.76491 33 ASP B N 1
ATOM 1676 C CA . ASP B 2 33 ? -10.43600 6.42908 27.92610 1.000 9.01610 33 ASP B CA 1
ATOM 1677 C C . ASP B 2 33 ? -11.39287 6.81310 26.78856 1.000 9.17593 33 ASP B C 1
ATOM 1678 O O . ASP B 2 33 ? -11.10100 6.60900 25.61649 1.000 9.58194 33 ASP B O 1
ATOM 1687 N N . GLY B 2 34 ? -12.53282 7.40382 27.12988 1.000 9.37852 34 GLY B N 1
ATOM 1688 C CA . GLY B 2 34 ? -13.66879 7.43277 26.20792 1.000 9.61053 34 GLY B CA 1
ATOM 1689 C C . GLY B 2 34 ? -13.40699 8.10168 24.86687 1.000 9.26578 34 GLY B C 1
ATOM 1690 O O . GLY B 2 34 ? -13.76102 7.55993 23.81787 1.000 9.51511 34 GLY B O 1
ATOM 1694 N N . ASN B 2 35 ? -12.83894 9.31355 24.87196 1.000 9.37433 35 ASN B N 1
ATOM 1695 C CA . ASN B 2 35 ? -12.57553 9.97405 23.59416 1.000 9.45527 35 ASN B CA 1
ATOM 1696 C C . ASN B 2 35 ? -11.51162 9.22636 22.79960 1.000 8.63025 35 ASN B C 1
ATOM 1697 O O . ASN B 2 35 ? -11.65180 9.04487 21.58286 1.000 9.38508 35 ASN B O 1
ATOM 1708 N N . LYS B 2 36 ? -10.42458 8.80658 23.45077 1.000 8.83434 36 LYS B N 1
ATOM 1709 C CA . LYS B 2 36 ? -9.41154 8.03656 22.73727 1.000 9.05341 36 LYS B CA 1
ATOM 1710 C C . LYS B 2 36 ? -10.01006 6.76269 22.15604 1.000 8.56320 36 LYS B C 1
ATOM 1711 O O . LYS B 2 36 ? -9.61494 6.31420 21.07097 1.000 8.49602 36 LYS B O 1
ATOM 1730 N N . ARG B 2 37 ? -10.95769 6.16264 22.87778 1.000 8.40882 37 ARG B N 1
ATOM 1731 C CA . ARG B 2 37 ? -11.60026 4.93306 22.44065 1.000 8.07972 37 ARG B CA 1
ATOM 1732 C C . ARG B 2 37 ? -12.38783 5.15416 21.15926 1.000 7.52868 37 ARG B C 1
ATOM 1733 O O . ARG B 2 37 ? -12.39820 4.29020 20.27690 1.000 7.66789 37 ARG B O 1
ATOM 1754 N N A MET B 2 38 ? -13.06494 6.30096 21.04305 0.500 7.65267 38 MET B N 1
ATOM 1755 N N B MET B 2 38 ? -13.03989 6.31092 21.02410 0.500 7.81808 38 MET B N 1
ATOM 1756 C CA A MET B 2 38 ? -13.75168 6.61103 19.79421 0.500 7.56956 38 MET B CA 1
ATOM 1757 C CA B MET B 2 38 ? -13.75699 6.58319 19.78333 0.500 8.08636 38 MET B CA 1
ATOM 1758 C C A MET B 2 38 ? -12.76115 6.60770 18.63621 0.500 7.40898 38 MET B C 1
ATOM 1759 C C B MET B 2 38 ? -12.78909 6.66868 18.60806 0.500 7.93975 38 MET B C 1
ATOM 1760 O O A MET B 2 38 ? -13.00996 6.00289 17.58191 0.500 6.98498 38 MET B O 1
ATOM 1761 O O B MET B 2 38 ? -13.09905 6.20895 17.49880 0.500 8.10812 38 MET B O 1
ATOM 1788 N N . ASP B 2 39 ? -11.61840 7.27174 18.83173 1.000 7.66389 39 ASP B N 1
ATOM 1789 C CA . ASP B 2 39 ? -10.59295 7.31925 17.79717 1.000 7.88863 39 ASP B CA 1
ATOM 1790 C C . ASP B 2 39 ? -10.02727 5.93587 17.49791 1.000 7.15723 39 ASP B C 1
ATOM 1791 O O . ASP B 2 39 ? -9.77197 5.59977 16.33508 1.000 7.59234 39 ASP B O 1
ATOM 1800 N N . ALA B 2 40 ? -9.83298 5.11489 18.52696 1.000 7.54979 40 ALA B N 1
ATOM 1801 C CA . ALA B 2 40 ? -9.30417 3.77059 18.31692 1.000 7.47263 40 ALA B CA 1
ATOM 1802 C C . ALA B 2 40 ? -10.27698 2.93707 17.49514 1.000 7.35816 40 ALA B C 1
ATOM 1803 O O . ALA B 2 40 ? -9.87777 2.19236 16.59227 1.000 7.56982 40 ALA B O 1
ATOM 1810 N N . VAL B 2 41 ? -11.56874 3.05359 17.79917 1.000 7.15841 41 VAL B N 1
ATOM 1811 C CA . VAL B 2 41 ? -12.58828 2.34917 17.02399 1.000 7.34999 41 VAL B CA 1
ATOM 1812 C C . VAL B 2 41 ? -12.57364 2.82577 15.57828 1.000 7.02571 41 VAL B C 1
ATOM 1813 O O . VAL B 2 41 ? -12.60497 2.01625 14.64618 1.000 7.08030 41 VAL B O 1
ATOM 1826 N N . ASN B 2 42 ? -12.52415 4.14421 15.36431 1.000 7.08902 42 ASN B N 1
ATOM 1827 C CA . ASN B 2 42 ? -12.48046 4.64890 13.99788 1.000 7.39447 42 ASN B CA 1
ATOM 1828 C C . ASN B 2 42 ? -11.26227 4.12127 13.24749 1.000 7.43784 42 ASN B C 1
ATOM 1829 O O . ASN B 2 42 ? -11.33335 3.84809 12.04330 1.000 7.21621 42 ASN B O 1
ATOM 1840 N N . ALA B 2 43 ? -10.13341 3.98161 13.93383 1.000 6.86597 43 ALA B N 1
ATOM 1841 C CA . ALA B 2 43 ? -8.91959 3.47453 13.30826 1.000 7.22003 43 ALA B CA 1
ATOM 1842 C C . ALA B 2 43 ? -9.13329 2.07298 12.75099 1.000 7.60308 43 ALA B C 1
ATOM 1843 O O . ALA B 2 43 ? -8.50177 1.69924 11.75891 1.000 8.47324 43 ALA B O 1
ATOM 1850 N N . ILE B 2 44 ? -9.97257 1.27440 13.41043 1.000 7.12934 44 ILE B N 1
ATOM 1851 C CA . ILE B 2 44 ? -10.32128 -0.04020 12.89200 1.000 6.96753 44 ILE B CA 1
ATOM 1852 C C . ILE B 2 44 ? -11.32992 0.08813 11.76020 1.000 6.87621 44 ILE B C 1
ATOM 1853 O O . ILE B 2 44 ? -11.08908 -0.36308 10.63202 1.000 7.08227 44 ILE B O 1
ATOM 1869 N N . VAL B 2 45 ? -12.50659 0.64433 12.05424 1.000 6.67146 45 VAL B N 1
ATOM 1870 C CA . VAL B 2 45 ? -13.61975 0.48478 11.12709 1.000 7.17986 45 VAL B CA 1
ATOM 1871 C C . VAL B 2 45 ? -13.40279 1.25763 9.84137 1.000 6.70866 45 VAL B C 1
ATOM 1872 O O . VAL B 2 45 ? -13.80775 0.79784 8.76385 1.000 7.72526 45 VAL B O 1
ATOM 1885 N N . SER B 2 46 ? -12.72906 2.40393 9.90140 1.000 6.84784 46 SER B N 1
ATOM 1886 C CA . SER B 2 46 ? -12.49246 3.17097 8.68220 1.000 7.39801 46 SER B CA 1
ATOM 1887 C C . SER B 2 46 ? -11.46398 2.51391 7.77010 1.000 7.20470 46 SER B C 1
ATOM 1888 O O . SER B 2 46 ? -11.34193 2.91909 6.60690 1.000 8.42766 46 SER B O 1
ATOM 1896 N N . ASN B 2 47 ? -10.73222 1.51900 8.27860 1.000 6.71408 47 ASN B N 1
ATOM 1897 C CA . ASN B 2 47 ? -9.75820 0.74487 7.52486 1.000 6.77416 47 ASN B CA 1
ATOM 1898 C C . ASN B 2 47 ? -10.19123 -0.70547 7.32631 1.000 6.64065 47 ASN B C 1
ATOM 1899 O O . ASN B 2 47 ? -9.36065 -1.54723 6.99247 1.000 6.74529 47 ASN B O 1
ATOM 1910 N N . ALA B 2 48 ? -11.47437 -1.01836 7.49956 1.000 6.72335 48 ALA B N 1
ATOM 1911 C CA . ALA B 2 48 ? -11.87459 -2.41952 7.55084 1.000 7.26227 48 ALA B CA 1
ATOM 1912 C C . ALA B 2 48 ? -11.52226 -3.18513 6.28046 1.000 6.91527 48 ALA B C 1
ATOM 1913 O O . ALA B 2 48 ? -11.04318 -4.31970 6.35406 1.000 7.22207 48 ALA B O 1
ATOM 1920 N N A SER B 2 49 ? -11.73914 -2.59223 5.10292 0.200 7.06820 49 SER B N 1
ATOM 1921 N N B SER B 2 49 ? -11.77699 -2.58916 5.11876 0.450 7.34565 49 SER B N 1
ATOM 1922 N N C SER B 2 49 ? -11.74298 -2.59592 5.11084 0.350 7.14246 49 SER B N 1
ATOM 1923 C CA A SER B 2 49 ? -11.41223 -3.31379 3.87392 0.200 7.19190 49 SER B CA 1
ATOM 1924 C CA B SER B 2 49 ? -11.58668 -3.30020 3.86484 0.450 7.89549 49 SER B CA 1
ATOM 1925 C CA C SER B 2 49 ? -11.41823 -3.29127 3.86792 0.350 7.34528 49 SER B CA 1
ATOM 1926 C C A SER B 2 49 ? -9.90965 -3.54204 3.75093 0.200 6.56882 49 SER B C 1
ATOM 1927 C C B SER B 2 49 ? -10.12460 -3.67501 3.65905 0.450 7.36848 49 SER B C 1
ATOM 1928 C C C SER B 2 49 ? -9.91104 -3.50105 3.72183 0.350 6.62149 49 SER B C 1
ATOM 1929 O O A SER B 2 49 ? -9.46901 -4.63511 3.37505 0.200 6.53066 49 SER B O 1
ATOM 1930 O O B SER B 2 49 ? -9.80536 -4.81633 3.30681 0.450 7.16474 49 SER B O 1
ATOM 1931 O O C SER B 2 49 ? -9.46797 -4.54989 3.24678 0.350 6.88672 49 SER B O 1
ATOM 1953 N N A CYS B 2 50 ? -9.11175 -2.51986 4.06291 0.610 6.74603 50 CYS B N 1
ATOM 1954 N N B CYS B 2 50 ? -9.21732 -2.72474 3.87325 0.390 7.24233 50 CYS B N 1
ATOM 1955 C CA A CYS B 2 50 ? -7.65875 -2.66221 4.05397 0.610 6.67230 50 CYS B CA 1
ATOM 1956 C CA B CYS B 2 50 ? -7.80092 -3.00930 3.66363 0.390 7.34691 50 CYS B CA 1
ATOM 1957 C C A CYS B 2 50 ? -7.22401 -3.80055 4.97555 0.610 6.88868 50 CYS B C 1
ATOM 1958 C C B CYS B 2 50 ? -7.24771 -3.94799 4.73218 0.390 6.68197 50 CYS B C 1
ATOM 1959 O O A CYS B 2 50 ? -6.43851 -4.67080 4.58204 0.610 7.28739 50 CYS B O 1
ATOM 1960 O O B CYS B 2 50 ? -6.39096 -4.78773 4.42798 0.390 7.01639 50 CYS B O 1
ATOM 1973 N N A ILE B 2 51 ? -7.74214 -3.81921 6.20593 0.560 6.72253 51 ILE B N 1
ATOM 1974 N N B ILE B 2 51 ? -7.73303 -3.84828 5.97255 0.440 6.01149 51 ILE B N 1
ATOM 1975 C CA A ILE B 2 51 ? -7.32693 -4.82004 7.18845 0.560 6.35292 51 ILE B CA 1
ATOM 1976 C CA B ILE B 2 51 ? -7.28371 -4.76299 7.02100 0.440 6.32698 51 ILE B CA 1
ATOM 1977 C C A ILE B 2 51 ? -7.63606 -6.21952 6.67687 0.560 6.18538 51 ILE B C 1
ATOM 1978 C C B ILE B 2 51 ? -7.62188 -6.19824 6.63702 0.440 6.17362 51 ILE B C 1
ATOM 1979 O O A ILE B 2 51 ? -6.78890 -7.11947 6.70811 0.560 6.70791 51 ILE B O 1
ATOM 1980 O O B ILE B 2 51 ? -6.78296 -7.10216 6.71933 0.440 6.67432 51 ILE B O 1
ATOM 2011 N N . VAL B 2 52 ? -8.86199 -6.42413 6.20884 1.000 6.37386 52 VAL B N 1
ATOM 2012 C CA . VAL B 2 52 ? -9.29203 -7.75824 5.80412 1.000 6.39713 52 VAL B CA 1
ATOM 2013 C C . VAL B 2 52 ? -8.52405 -8.23381 4.57940 1.000 6.30877 52 VAL B C 1
ATOM 2014 O O . VAL B 2 52 ? -8.02871 -9.36828 4.53262 1.000 6.80466 52 VAL B O 1
ATOM 2027 N N A SER B 2 53 ? -8.41877 -7.37700 3.56767 0.660 6.25527 53 SER B N 1
ATOM 2028 N N B SER B 2 53 ? -8.39288 -7.37696 3.56675 0.340 6.60510 53 SER B N 1
ATOM 2029 C CA A SER B 2 53 ? -7.74975 -7.78215 2.34404 0.660 6.78478 53 SER B CA 1
ATOM 2030 C CA B SER B 2 53 ? -7.75589 -7.83407 2.33609 0.340 7.28188 53 SER B CA 1
ATOM 2031 C C A SER B 2 53 ? -6.29590 -8.14202 2.62201 0.660 6.52381 53 SER B C 1
ATOM 2032 C C B SER B 2 53 ? -6.26741 -8.10085 2.54296 0.340 6.88785 53 SER B C 1
ATOM 2033 O O A SER B 2 53 ? -5.79118 -9.16589 2.15375 0.660 6.56111 53 SER B O 1
ATOM 2034 O O B SER B 2 53 ? -5.71284 -9.03089 1.94885 0.340 6.42400 53 SER B O 1
ATOM 2049 N N . ASP B 2 54 ? -5.59259 -7.29078 3.35973 1.000 6.65197 54 ASP B N 1
ATOM 2050 C CA . ASP B 2 54 ? -4.17813 -7.53401 3.59381 1.000 7.31311 54 ASP B CA 1
ATOM 2051 C C . ASP B 2 54 ? -3.95878 -8.79961 4.41467 1.000 6.87833 54 ASP B C 1
ATOM 2052 O O . ASP B 2 54 ? -3.00247 -9.54512 4.17310 1.000 7.17015 54 ASP B O 1
ATOM 2062 N N . ALA B 2 55 ? -4.84225 -9.07924 5.37510 1.000 6.64582 55 ALA B N 1
ATOM 2063 C CA . ALA B 2 55 ? -4.65985 -10.24906 6.22589 1.000 6.75133 55 ALA B CA 1
ATOM 2064 C C . ALA B 2 55 ? -4.90811 -11.53819 5.45779 1.000 6.20723 55 ALA B C 1
ATOM 2065 O O . ALA B 2 55 ? -4.14149 -12.49835 5.58028 1.000 6.92758 55 ALA B O 1
ATOM 2072 N N . VAL B 2 56 ? -5.99396 -11.60096 4.68438 1.000 5.95157 56 VAL B N 1
ATOM 2073 C CA . VAL B 2 56 ? -6.25692 -12.81020 3.90858 1.000 5.95429 56 VAL B CA 1
ATOM 2074 C C . VAL B 2 56 ? -5.19626 -12.97766 2.83098 1.000 5.98292 56 VAL B C 1
ATOM 2075 O O . VAL B 2 56 ? -4.72110 -14.09297 2.57812 1.000 6.70335 56 VAL B O 1
ATOM 2088 N N . SER B 2 57 ? -4.76378 -11.87692 2.21215 1.000 6.09858 57 SER B N 1
ATOM 2089 C CA . SER B 2 57 ? -3.69115 -11.95687 1.23290 1.000 6.38431 57 SER B CA 1
ATOM 2090 C C . SER B 2 57 ? -2.40112 -12.49089 1.84802 1.000 6.78031 57 SER B C 1
ATOM 2091 O O . SER B 2 57 ? -1.69585 -13.27832 1.21689 1.000 6.98534 57 SER B O 1
ATOM 2099 N N . GLY B 2 58 ? -2.06514 -12.03987 3.05828 1.000 6.68596 58 GLY B N 1
ATOM 2100 C CA . GLY B 2 58 ? -0.85472 -12.51793 3.70695 1.000 6.86176 58 GLY B CA 1
ATOM 2101 C C . GLY B 2 58 ? -0.94395 -13.97398 4.11330 1.000 6.78810 58 GLY B C 1
ATOM 2102 O O . GLY B 2 58 ? 0.02714 -14.72039 4.00605 1.000 7.04646 58 GLY B O 1
ATOM 2106 N N . MET B 2 59 ? -2.11468 -14.39869 4.57295 1.000 6.61329 59 MET B N 1
ATOM 2107 C CA . MET B 2 59 ? -2.34380 -15.80850 4.86730 1.000 6.69518 59 MET B CA 1
ATOM 2108 C C . MET B 2 59 ? -1.99942 -16.65588 3.64425 1.000 6.44292 59 MET B C 1
ATOM 2109 O O . MET B 2 59 ? -1.32010 -17.68893 3.74471 1.000 6.80711 59 MET B O 1
ATOM 2123 N N . VAL B 2 60 ? -2.48991 -16.23920 2.46991 1.000 6.24495 60 VAL B N 1
ATOM 2124 C CA . VAL B 2 60 ? -2.23829 -16.99463 1.24884 1.000 6.70143 60 VAL B CA 1
ATOM 2125 C C . VAL B 2 60 ? -0.79489 -16.84704 0.79618 1.000 6.81425 60 VAL B C 1
ATOM 2126 O O . VAL B 2 60 ? -0.18531 -17.81588 0.35337 1.000 7.23077 60 VAL B O 1
ATOM 2139 N N . CYS B 2 61 ? -0.21582 -15.64468 0.86248 1.000 6.83620 61 CYS B N 1
ATOM 2140 C CA . CYS B 2 61 ? 1.13857 -15.52462 0.32035 1.000 7.85109 61 CYS B CA 1
ATOM 2141 C C . CYS B 2 61 ? 2.11881 -16.34886 1.12921 1.000 7.51712 61 CYS B C 1
ATOM 2142 O O . CYS B 2 61 ? 3.12531 -16.79516 0.58156 1.000 8.67017 61 CYS B O 1
ATOM 2149 N N . GLU B 2 62 ? 1.86409 -16.54103 2.42185 1.000 7.42091 62 GLU B N 1
ATOM 2150 C CA . GLU B 2 62 ? 2.70412 -17.39210 3.25778 1.000 8.14445 62 GLU B CA 1
ATOM 2151 C C . GLU B 2 62 ? 2.40768 -18.87599 3.08493 1.000 7.96416 62 GLU B C 1
ATOM 2152 O O . GLU B 2 62 ? 3.21667 -19.70672 3.49325 1.000 9.15613 62 GLU B O 1
ATOM 2164 N N . ASN B 2 63 ? 1.25815 -19.23210 2.52525 1.000 7.88861 63 ASN B N 1
ATOM 2165 C CA . ASN B 2 63 ? 0.91493 -20.62801 2.26505 1.000 8.23631 63 ASN B CA 1
ATOM 2166 C C . ASN B 2 63 ? 0.05021 -20.69595 1.01906 1.000 7.34298 63 ASN B C 1
ATOM 2167 O O . ASN B 2 63 ? -1.18361 -20.79064 1.09823 1.000 7.77491 63 ASN B O 1
ATOM 2178 N N A PRO B 2 64 ? 0.66754 -20.60432 -0.16708 0.420 7.82262 64 PRO B N 1
ATOM 2179 N N B PRO B 2 64 ? 0.67613 -20.74888 -0.16083 0.580 7.32819 64 PRO B N 1
ATOM 2180 C CA A PRO B 2 64 ? -0.12709 -20.54191 -1.40399 0.420 7.50807 64 PRO B CA 1
ATOM 2181 C CA B PRO B 2 64 ? -0.10792 -20.85006 -1.39332 0.580 7.35723 64 PRO B CA 1
ATOM 2182 C C A PRO B 2 64 ? -0.92249 -21.79960 -1.69398 0.420 7.69758 64 PRO B C 1
ATOM 2183 C C B PRO B 2 64 ? -0.86735 -22.15633 -1.52419 0.580 7.39825 64 PRO B C 1
ATOM 2184 O O A PRO B 2 64 ? -1.84101 -21.75213 -2.52091 0.420 8.49116 64 PRO B O 1
ATOM 2185 O O B PRO B 2 64 ? -1.78519 -22.22839 -2.35285 0.580 7.29742 64 PRO B O 1
ATOM 2206 N N A SER B 2 65 ? -0.61915 -22.91857 -1.03763 0.340 7.83081 65 SER B N 1
ATOM 2207 N N B SER B 2 65 ? -0.55519 -23.17838 -0.72678 0.660 7.95595 65 SER B N 1
ATOM 2208 C CA A SER B 2 65 ? -1.45702 -24.10030 -1.21282 0.340 8.22961 65 SER B CA 1
ATOM 2209 C CA B SER B 2 65 ? -1.39308 -24.37196 -0.77809 0.660 7.72991 65 SER B CA 1
ATOM 2210 C C A SER B 2 65 ? -2.89059 -23.85688 -0.74729 0.340 8.54950 65 SER B C 1
ATOM 2211 C C B SER B 2 65 ? -2.85288 -24.04634 -0.48539 0.660 8.08061 65 SER B C 1
ATOM 2212 O O A SER B 2 65 ? -3.81454 -24.49942 -1.25704 0.340 8.93732 65 SER B O 1
ATOM 2213 O O B SER B 2 65 ? -3.75223 -24.78516 -0.90406 0.660 7.08067 65 SER B O 1
ATOM 2218 N N . LEU B 2 66 ? -3.10671 -22.94086 0.21300 1.000 8.35170 66 LEU B N 1
ATOM 2219 C CA . LEU B 2 66 ? -4.47073 -22.58315 0.57976 1.000 8.31197 66 LEU B CA 1
ATOM 2220 C C . LEU B 2 66 ? -5.32920 -22.25685 -0.63467 1.000 7.93816 66 LEU B C 1
ATOM 2221 O O . LEU B 2 66 ? -6.55581 -22.40289 -0.58105 1.000 7.88543 66 LEU B O 1
ATOM 2238 N N A ILE B 2 67 ? -4.71912 -21.81929 -1.73502 0.420 7.55838 67 ILE B N 1
ATOM 2239 N N B ILE B 2 67 ? -4.71334 -21.81504 -1.72836 0.580 8.23244 67 ILE B N 1
ATOM 2240 C CA A ILE B 2 67 ? -5.45740 -21.45604 -2.93508 0.420 7.82215 67 ILE B CA 1
ATOM 2241 C CA B ILE B 2 67 ? -5.46136 -21.45973 -2.92306 0.580 9.05441 67 ILE B CA 1
ATOM 2242 C C A ILE B 2 67 ? -5.26712 -22.47521 -4.05404 0.420 9.63709 67 ILE B C 1
ATOM 2243 C C B ILE B 2 67 ? -5.41268 -22.55104 -3.98128 0.580 9.87981 67 ILE B C 1
ATOM 2244 O O A ILE B 2 67 ? -5.68701 -22.23291 -5.18883 0.420 10.48077 67 ILE B O 1
ATOM 2245 O O B ILE B 2 67 ? -6.13631 -22.45641 -4.98606 0.580 10.59895 67 ILE B O 1
ATOM 2276 N N . ALA B 2 68 ? -4.62106 -23.60009 -3.76805 1.000 10.14890 68 ALA B N 1
ATOM 2277 C CA . ALA B 2 68 ? -4.57626 -24.72779 -4.68577 1.000 11.07598 68 ALA B CA 1
ATOM 2278 C C . ALA B 2 68 ? -5.83396 -25.57592 -4.54591 1.000 9.82447 68 ALA B C 1
ATOM 2279 O O . ALA B 2 68 ? -6.53111 -25.47617 -3.53970 1.000 9.10213 68 ALA B O 1
ATOM 2286 N N . PRO B 2 69 ? -6.15384 -26.42263 -5.52596 1.000 11.93652 69 PRO B N 1
ATOM 2287 C CA . PRO B 2 69 ? -7.27602 -27.35158 -5.33093 1.000 12.54480 69 PRO B CA 1
ATOM 2288 C C . PRO B 2 69 ? -7.13785 -28.08867 -4.00399 1.000 12.74732 69 PRO B C 1
ATOM 2289 O O . PRO B 2 69 ? -6.02867 -28.39931 -3.55431 1.000 13.86425 69 PRO B O 1
ATOM 2300 N N A ASN B 2 70 ? -8.27081 -28.28234 -3.33277 0.730 14.85231 70 ASN B N 1
ATOM 2301 N N B ASN B 2 70 ? -8.28665 -28.34327 -3.37480 0.270 14.58224 70 ASN B N 1
ATOM 2302 C CA A ASN B 2 70 ? -8.37626 -28.89739 -2.01768 0.730 16.02863 70 ASN B CA 1
ATOM 2303 C CA B ASN B 2 70 ? -8.42472 -28.89146 -2.02767 0.270 15.57942 70 ASN B CA 1
ATOM 2304 C C A ASN B 2 70 ? -8.00484 -27.90615 -0.93223 0.730 16.24059 70 ASN B C 1
ATOM 2305 C C B ASN B 2 70 ? -7.93607 -27.93708 -0.94690 0.270 14.43936 70 ASN B C 1
ATOM 2306 O O A ASN B 2 70 ? -8.03296 -28.26588 0.25713 0.730 18.56003 70 ASN B O 1
ATOM 2307 O O B ASN B 2 70 ? -7.77994 -28.35300 0.21015 0.270 14.55302 70 ASN B O 1
ATOM 2328 N N . GLY B 2 71 ? -7.66874 -26.67234 -1.29001 1.000 12.87141 71 GLY B N 1
ATOM 2329 C CA . GLY B 2 71 ? -7.24416 -25.71186 -0.30580 1.000 10.47023 71 GLY B CA 1
ATOM 2330 C C . GLY B 2 71 ? -8.38012 -24.90430 0.29794 1.000 8.54985 71 GLY B C 1
ATOM 2331 O O . GLY B 2 71 ? -9.46271 -24.76287 -0.25964 1.000 9.29280 71 GLY B O 1
ATOM 2335 N N . GLY B 2 72 ? -8.07964 -24.31086 1.44493 1.000 7.98979 72 GLY B N 1
ATOM 2336 C CA . GLY B 2 72 ? -9.08268 -23.59214 2.19864 1.000 7.64610 72 GLY B CA 1
ATOM 2337 C C . GLY B 2 72 ? -9.77292 -22.46423 1.45983 1.000 6.76690 72 GLY B C 1
ATOM 2338 O O . GLY B 2 72 ? -10.94424 -22.19899 1.73839 1.000 7.12551 72 GLY B O 1
ATOM 2342 N N . VAL B 2 73 ? -9.06599 -21.75431 0.57179 1.000 6.35252 73 VAL B N 1
ATOM 2343 C CA . VAL B 2 73 ? -9.65907 -20.65247 -0.17248 1.000 6.09119 73 VAL B CA 1
ATOM 2344 C C . VAL B 2 73 ? -9.57516 -20.86769 -1.68544 1.000 6.41009 73 VAL B C 1
ATOM 2345 O O . VAL B 2 73 ? -9.65390 -19.91112 -2.45078 1.000 7.07677 73 VAL B O 1
ATOM 2358 N N . TYR B 2 74 ? -9.45544 -22.11399 -2.12404 1.000 7.15493 74 TYR B N 1
ATOM 2359 C CA . TYR B 2 74 ? -9.57206 -22.42000 -3.53605 1.000 8.04094 74 TYR B CA 1
ATOM 2360 C C . TYR B 2 74 ? -10.97569 -22.08600 -4.01914 1.000 6.86817 74 TYR B C 1
ATOM 2361 O O . TYR B 2 74 ? -11.96084 -22.42260 -3.35805 1.000 7.32985 74 TYR B O 1
ATOM 2379 N N . SER B 2 75 ? -11.03859 -21.45941 -5.18909 1.000 6.85687 75 SER B N 1
ATOM 2380 C CA . SER B 2 75 ? -12.23911 -20.96504 -5.84796 1.000 6.85013 75 SER B CA 1
ATOM 2381 C C . SER B 2 75 ? -12.69432 -19.62659 -5.27526 1.000 6.01381 75 SER B C 1
ATOM 2382 O O . SER B 2 75 ? -12.52722 -19.33803 -4.08593 1.000 6.20967 75 SER B O 1
ATOM 2390 N N . ASN B 2 76 ? -13.30272 -18.81479 -6.14010 1.000 6.04082 76 ASN B N 1
ATOM 2391 C CA . ASN B 2 76 ? -13.82634 -17.53186 -5.69529 1.000 6.18036 76 ASN B CA 1
ATOM 2392 C C . ASN B 2 76 ? -14.83190 -17.70412 -4.56061 1.000 5.70712 76 ASN B C 1
ATOM 2393 O O . ASN B 2 76 ? -14.87859 -16.87566 -3.64890 1.000 5.71093 76 ASN B O 1
ATOM 2404 N N . ARG B 2 77 ? -15.65144 -18.75850 -4.61005 1.000 5.99109 77 ARG B N 1
ATOM 2405 C CA . ARG B 2 77 ? -16.64976 -18.97575 -3.56924 1.000 5.81781 77 ARG B CA 1
ATOM 2406 C C . ARG B 2 77 ? -15.99829 -19.03947 -2.19504 1.000 5.61867 77 ARG B C 1
ATOM 2407 O O . ARG B 2 77 ? -16.45995 -18.40609 -1.24173 1.000 6.38016 77 ARG B O 1
ATOM 2428 N N . LYS B 2 78 ? -14.93634 -19.83166 -2.07025 1.000 5.96043 78 LYS B N 1
ATOM 2429 C CA . LYS B 2 78 ? -14.33044 -20.03787 -0.75580 1.000 5.94616 78 LYS B CA 1
ATOM 2430 C C . LYS B 2 78 ? -13.51528 -18.82454 -0.33705 1.000 5.60143 78 LYS B C 1
ATOM 2431 O O . LYS B 2 78 ? -13.56290 -18.41266 0.82103 1.000 5.89337 78 LYS B O 1
ATOM 2450 N N . MET B 2 79 ? -12.77129 -18.22036 -1.26619 1.000 5.56469 79 MET B N 1
ATOM 2451 C CA . MET B 2 79 ? -12.08594 -16.97633 -0.93254 1.000 5.53871 79 MET B CA 1
ATOM 2452 C C . MET B 2 79 ? -13.07711 -15.93465 -0.43148 1.000 5.39772 79 MET B C 1
ATOM 2453 O O . MET B 2 79 ? -12.81171 -15.22982 0.54842 1.000 5.91292 79 MET B O 1
ATOM 2467 N N . ALA B 2 80 ? -14.23682 -15.81423 -1.09993 1.000 5.37524 80 ALA B N 1
ATOM 2468 C CA . ALA B 2 80 ? -15.21098 -14.81593 -0.68620 1.000 5.90804 80 ALA B CA 1
ATOM 2469 C C . ALA B 2 80 ? -15.75891 -15.12627 0.70489 1.000 5.38172 80 ALA B C 1
ATOM 2470 O O . ALA B 2 80 ? -15.99840 -14.21391 1.49909 1.000 5.86230 80 ALA B O 1
ATOM 2477 N N . ALA B 2 81 ? -16.03502 -16.39884 1.00725 1.000 5.89407 81 ALA B N 1
ATOM 2478 C CA . ALA B 2 81 ? -16.50149 -16.75320 2.34413 1.000 5.68281 81 ALA B CA 1
ATOM 2479 C C . ALA B 2 81 ? -15.45275 -16.41808 3.39866 1.000 5.51175 81 ALA B C 1
ATOM 2480 O O . ALA B 2 81 ? -15.78383 -15.97197 4.49931 1.000 6.14504 81 ALA B O 1
ATOM 2487 N N A CYS B 2 82 ? -14.17698 -16.63185 3.07782 0.380 5.68136 82 CYS B N 1
ATOM 2488 N N B CYS B 2 82 ? -14.17783 -16.59579 3.05910 0.620 5.54025 82 CYS B N 1
ATOM 2489 C CA A CYS B 2 82 ? -13.11695 -16.29911 4.02303 0.380 5.69792 82 CYS B CA 1
ATOM 2490 C CA B CYS B 2 82 ? -13.10574 -16.32188 4.00994 0.620 5.70237 82 CYS B CA 1
ATOM 2491 C C A CYS B 2 82 ? -13.05886 -14.79441 4.26692 0.380 5.55124 82 CYS B C 1
ATOM 2492 C C B CYS B 2 82 ? -12.94865 -14.81691 4.25283 0.620 5.31100 82 CYS B C 1
ATOM 2493 O O A CYS B 2 82 ? -13.07799 -14.33818 5.41613 0.380 5.84142 82 CYS B O 1
ATOM 2494 O O B CYS B 2 82 ? -12.78566 -14.38289 5.39863 0.620 5.04619 82 CYS B O 1
ATOM 2507 N N . LEU B 2 83 ? -13.02232 -14.00404 3.19351 1.000 5.44346 83 LEU B N 1
ATOM 2508 C CA . LEU B 2 83 ? -12.99366 -12.54842 3.36006 1.000 5.86913 83 LEU B CA 1
ATOM 2509 C C . LEU B 2 83 ? -14.19855 -12.06986 4.16592 1.000 5.51116 83 LEU B C 1
ATOM 2510 O O . LEU B 2 83 ? -14.07698 -11.14600 4.98070 1.000 5.86007 83 LEU B O 1
ATOM 2526 N N . ARG B 2 84 ? -15.36744 -12.68511 3.94347 1.000 5.57901 84 ARG B N 1
ATOM 2527 C CA . ARG B 2 84 ? -16.54623 -12.38778 4.74683 1.000 5.74671 84 ARG B CA 1
ATOM 2528 C C . ARG B 2 84 ? -16.27787 -12.66694 6.21917 1.000 5.40524 84 ARG B C 1
ATOM 2529 O O . ARG B 2 84 ? -16.51493 -11.80627 7.07680 1.000 5.93295 84 ARG B O 1
ATOM 2550 N N . ASP B 2 85 ? -15.77560 -13.86365 6.53054 1.000 5.39619 85 ASP B N 1
ATOM 2551 C CA . ASP B 2 85 ? -15.52689 -14.19887 7.92347 1.000 5.89707 85 ASP B CA 1
ATOM 2552 C C . ASP B 2 85 ? -14.52168 -13.25413 8.55472 1.000 5.65437 85 ASP B C 1
ATOM 2553 O O . ASP B 2 85 ? -14.66614 -12.88435 9.73272 1.000 6.04374 85 ASP B O 1
ATOM 2562 N N . ALA B 2 86 ? -13.44161 -12.91770 7.83791 1.000 5.58315 86 ALA B N 1
ATOM 2563 C CA . ALA B 2 86 ? -12.45312 -12.02104 8.42090 1.000 6.16332 86 ALA B CA 1
ATOM 2564 C C . ALA B 2 86 ? -13.08213 -10.68796 8.79210 1.000 5.75437 86 ALA B C 1
ATOM 2565 O O . ALA B 2 86 ? -12.79245 -10.12578 9.85195 1.000 6.31322 86 ALA B O 1
ATOM 2572 N N . GLU B 2 87 ? -13.95980 -10.17017 7.93065 1.000 5.71935 87 GLU B N 1
ATOM 2573 C CA . GLU B 2 87 ? -14.65807 -8.92993 8.24715 1.000 5.84250 87 GLU B CA 1
ATOM 2574 C C . GLU B 2 87 ? -15.63468 -9.10711 9.40658 1.000 5.80067 87 GLU B C 1
ATOM 2575 O O . GLU B 2 87 ? -15.72824 -8.23104 10.27087 1.000 6.18934 87 GLU B O 1
ATOM 2587 N N . ILE B 2 88 ? -16.38439 -10.21498 9.44281 1.000 5.75996 88 ILE B N 1
ATOM 2588 C CA . ILE B 2 88 ? -17.26480 -10.47468 10.57767 1.000 6.14248 88 ILE B CA 1
ATOM 2589 C C . ILE B 2 88 ? -16.46928 -10.41148 11.88087 1.000 6.14466 88 ILE B C 1
ATOM 2590 O O . ILE B 2 88 ? -16.83278 -9.70396 12.82761 1.000 6.63802 88 ILE B O 1
ATOM 2606 N N . ILE B 2 89 ? -15.36432 -11.15288 11.93269 1.000 6.15758 89 ILE B N 1
ATOM 2607 C CA . ILE B 2 89 ? -14.53128 -11.18473 13.13066 1.000 6.45112 89 ILE B CA 1
ATOM 2608 C C . ILE B 2 89 ? -14.01898 -9.78998 13.46734 1.000 6.20862 89 ILE B C 1
ATOM 2609 O O . ILE B 2 89 ? -14.11018 -9.33640 14.61637 1.000 6.81689 89 ILE B O 1
ATOM 2625 N N . LEU B 2 90 ? -13.47840 -9.08662 12.47224 1.000 6.28522 90 LEU B N 1
ATOM 2626 C CA . LEU B 2 90 ? -12.94685 -7.75110 12.71215 1.000 6.40052 90 LEU B CA 1
ATOM 2627 C C . LEU B 2 90 ? -14.01725 -6.84003 13.28903 1.000 6.24004 90 LEU B C 1
ATOM 2628 O O . LEU B 2 90 ? -13.74994 -6.03211 14.18906 1.000 6.80331 90 LEU B O 1
ATOM 2644 N N . ARG B 2 91 ? -15.23412 -6.92573 12.74922 1.000 6.22556 91 ARG B N 1
ATOM 2645 C CA . ARG B 2 91 ? -16.29479 -6.04213 13.20456 1.000 6.45333 91 ARG B CA 1
ATOM 2646 C C . ARG B 2 91 ? -16.74428 -6.37921 14.62068 1.000 6.33080 91 ARG B C 1
ATOM 2647 O O . ARG B 2 91 ? -17.01482 -5.46897 15.40456 1.000 6.53963 91 ARG B O 1
ATOM 2668 N N . TYR B 2 92 ? -16.81330 -7.66684 14.98787 1.000 6.67672 92 TYR B N 1
ATOM 2669 C CA . TYR B 2 92 ? -17.08167 -7.99688 16.39050 1.000 6.57070 92 TYR B CA 1
ATOM 2670 C C . TYR B 2 92 ? -15.95879 -7.50774 17.30533 1.000 6.73491 92 TYR B C 1
ATOM 2671 O O . TYR B 2 92 ? -16.22718 -7.07619 18.43056 1.000 7.56781 92 TYR B O 1
ATOM 2689 N N . VAL B 2 93 ? -14.70278 -7.55884 16.84586 1.000 7.05026 93 VAL B N 1
ATOM 2690 C CA . VAL B 2 93 ? -13.62211 -6.95880 17.62594 1.000 7.20366 93 VAL B CA 1
ATOM 2691 C C . VAL B 2 93 ? -13.84291 -5.45463 17.76767 1.000 6.69811 93 VAL B C 1
ATOM 2692 O O . VAL B 2 93 ? -13.66598 -4.89309 18.85433 1.000 7.34768 93 VAL B O 1
ATOM 2705 N N . SER B 2 94 ? -14.23001 -4.78412 16.68124 1.000 6.83290 94 SER B N 1
ATOM 2706 C CA . SER B 2 94 ? -14.44749 -3.33575 16.74909 1.000 7.08305 94 SER B CA 1
ATOM 2707 C C . SER B 2 94 ? -15.54136 -2.97627 17.74776 1.000 7.02185 94 SER B C 1
ATOM 2708 O O . SER B 2 94 ? -15.43705 -1.96567 18.45169 1.000 7.55437 94 SER B O 1
ATOM 2716 N N . TYR B 2 95 ? -16.60325 -3.78453 17.81378 1.000 7.00280 95 TYR B N 1
ATOM 2717 C CA . TYR B 2 95 ? -17.68514 -3.51317 18.74192 1.000 8.06867 95 TYR B CA 1
ATOM 2718 C C . TYR B 2 95 ? -17.26193 -3.80311 20.17786 1.000 7.71491 95 TYR B C 1
ATOM 2719 O O . TYR B 2 95 ? -17.70123 -3.11599 21.10968 1.000 8.80368 95 TYR B O 1
ATOM 2737 N N . SER B 2 96 ? -16.39282 -4.79560 20.36911 1.000 7.56891 96 SER B N 1
ATOM 2738 C CA . SER B 2 96 ? -15.81507 -5.03694 21.68897 1.000 8.30049 96 SER B CA 1
ATOM 2739 C C . SER B 2 96 ? -15.01405 -3.82600 22.14998 1.000 8.61900 96 SER B C 1
ATOM 2740 O O . SER B 2 96 ? -15.09092 -3.42220 23.31496 1.000 9.36661 96 SER B O 1
ATOM 2748 N N . LEU B 2 97 ? -14.26680 -3.20450 21.23725 1.000 8.04357 97 LEU B N 1
ATOM 2749 C CA . LEU B 2 97 ? -13.50791 -2.01265 21.60096 1.000 8.11354 97 LEU B CA 1
ATOM 2750 C C . LEU B 2 97 ? -14.42300 -0.81574 21.83809 1.000 8.07492 97 LEU B C 1
ATOM 2751 O O . LEU B 2 97 ? -14.12724 0.02996 22.67927 1.000 9.97485 97 LEU B O 1
ATOM 2767 N N . LEU B 2 98 ? -15.52756 -0.71182 21.11235 1.000 7.95040 98 LEU B N 1
ATOM 2768 C CA . LEU B 2 98 ? -16.45901 0.37292 21.38721 1.000 8.63471 98 LEU B CA 1
ATOM 2769 C C . LEU B 2 98 ? -17.08865 0.22134 22.76618 1.000 9.31531 98 LEU B C 1
ATOM 2770 O O . LEU B 2 98 ? -17.22578 1.19949 23.51285 1.000 10.39077 98 LEU B O 1
ATOM 2786 N N A SER B 2 99 ? -17.47718 -0.99176 23.12001 0.730 9.55668 99 SER B N 1
ATOM 2787 N N B SER B 2 99 ? -17.49476 -1.00812 23.10098 0.270 9.75178 99 SER B N 1
ATOM 2788 C CA A SER B 2 99 ? -18.24876 -1.23190 24.33024 0.730 10.51024 99 SER B CA 1
ATOM 2789 C CA B SER B 2 99 ? -18.24994 -1.28548 24.31593 0.270 10.48084 99 SER B CA 1
ATOM 2790 C C A SER B 2 99 ? -17.39499 -1.52788 25.55382 0.730 10.38067 99 SER B C 1
ATOM 2791 C C B SER B 2 99 ? -17.35879 -1.38694 25.54485 0.270 10.55221 99 SER B C 1
ATOM 2792 O O A SER B 2 99 ? -17.91382 -1.49894 26.67710 0.730 11.05033 99 SER B O 1
ATOM 2793 O O B SER B 2 99 ? -17.80310 -1.08016 26.65706 0.270 10.93348 99 SER B O 1
ATOM 2808 N N . GLY B 2 100 ? -16.11996 -1.82309 25.36725 1.000 10.70153 100 GLY B N 1
ATOM 2809 C CA . GLY B 2 100 ? -15.24600 -2.13534 26.45892 1.000 11.29638 100 GLY B CA 1
ATOM 2810 C C . GLY B 2 100 ? -15.35514 -3.53492 27.00721 1.000 11.91886 100 GLY B C 1
ATOM 2811 O O . GLY B 2 100 ? -14.79189 -3.78898 28.07392 1.000 14.04366 100 GLY B O 1
ATOM 2816 N N . ASP B 2 101 ? -16.03460 -4.45454 26.32229 1.000 12.15070 101 ASP B N 1
ATOM 2817 C CA . ASP B 2 101 ? -15.99307 -5.84494 26.75469 1.000 14.09903 101 ASP B CA 1
ATOM 2818 C C . ASP B 2 101 ? -16.20771 -6.74905 25.54938 1.000 12.82327 101 ASP B C 1
ATOM 2819 O O . ASP B 2 101 ? -16.59189 -6.30332 24.46601 1.000 12.81187 101 ASP B O 1
ATOM 2828 N N . SER B 2 102 ? -15.98504 -8.04089 25.76718 1.000 13.18348 102 SER B N 1
ATOM 2829 C CA . SER B 2 102 ? -16.00622 -9.02641 24.70064 1.000 12.68391 102 SER B CA 1
ATOM 2830 C C . SER B 2 102 ? -17.23588 -9.92626 24.72976 1.000 10.94601 102 SER B C 1
ATOM 2831 O O . SER B 2 102 ? -17.24377 -10.94481 24.04214 1.000 10.99173 102 SER B O 1
ATOM 2839 N N A SER B 2 103 ? -18.27920 -9.58047 25.49190 0.780 11.57042 103 SER B N 1
ATOM 2840 N N B SER B 2 103 ? -18.24437 -9.63009 25.44487 0.220 11.90727 103 SER B N 1
ATOM 2841 C CA A SER B 2 103 ? -19.38791 -10.51712 25.68009 0.780 11.90573 103 SER B CA 1
ATOM 2842 C CA B SER B 2 103 ? -19.34881 -10.56507 25.64121 0.220 11.63151 103 SER B CA 1
ATOM 2843 C C A SER B 2 103 ? -20.06902 -10.88384 24.36260 0.780 10.92630 103 SER B C 1
ATOM 2844 C C B SER B 2 103 ? -20.03776 -10.90313 24.32427 0.220 11.10710 103 SER B C 1
ATOM 2845 O O A SER B 2 103 ? -20.33611 -12.06288 24.10324 0.780 10.77827 103 SER B O 1
ATOM 2846 O O B SER B 2 103 ? -20.27505 -12.07899 24.02391 0.220 11.20769 103 SER B O 1
ATOM 2861 N N . VAL B 2 104 ? -20.37086 -9.88906 23.52388 1.000 10.65344 104 VAL B N 1
ATOM 2862 C CA . VAL B 2 104 ? -21.05742 -10.15798 22.26108 1.000 9.89457 104 VAL B CA 1
ATOM 2863 C C . VAL B 2 104 ? -20.14689 -10.93670 21.31810 1.000 9.29227 104 VAL B C 1
ATOM 2864 O O . VAL B 2 104 ? -20.57017 -11.90514 20.67905 1.000 9.56334 104 VAL B O 1
ATOM 2878 N N . LEU B 2 105 ? -18.88193 -10.53685 21.22881 1.000 8.88700 105 LEU B N 1
ATOM 2879 C CA . LEU B 2 105 ? -17.92631 -11.29509 20.43274 1.000 8.58325 105 LEU B CA 1
ATOM 2880 C C . LEU B 2 105 ? -17.90817 -12.76233 20.84028 1.000 8.52433 105 LEU B C 1
ATOM 2881 O O . LEU B 2 105 ? -17.99310 -13.65715 19.99805 1.000 8.84083 105 LEU B O 1
ATOM 2897 N N A GLU B 2 106 ? -17.80107 -13.02315 22.13892 0.680 9.32256 106 GLU B N 1
ATOM 2898 N N B GLU B 2 106 ? -17.76681 -13.02980 22.13589 0.320 9.39359 106 GLU B N 1
ATOM 2899 C CA A GLU B 2 106 ? -17.65685 -14.40009 22.59714 0.680 10.14935 106 GLU B CA 1
ATOM 2900 C CA B GLU B 2 106 ? -17.66612 -14.41517 22.58017 0.320 10.26738 106 GLU B CA 1
ATOM 2901 C C A GLU B 2 106 ? -18.94315 -15.19184 22.40317 0.680 10.40535 106 GLU B C 1
ATOM 2902 C C B GLU B 2 106 ? -18.95804 -15.17076 22.30110 0.320 10.37467 106 GLU B C 1
ATOM 2903 O O A GLU B 2 106 ? -18.89508 -16.37570 22.05522 0.680 11.59882 106 GLU B O 1
ATOM 2904 O O B GLU B 2 106 ? -18.93611 -16.27395 21.74402 0.320 10.87136 106 GLU B O 1
ATOM 2927 N N . ASP B 2 107 ? -20.10129 -14.55988 22.61944 1.000 10.21127 107 ASP B N 1
ATOM 2928 C CA . ASP B 2 107 ? -21.37085 -15.28125 22.59581 1.000 11.56733 107 ASP B CA 1
ATOM 2929 C C . ASP B 2 107 ? -21.92790 -15.42311 21.18327 1.000 11.22136 107 ASP B C 1
ATOM 2930 O O . ASP B 2 107 ? -22.45785 -16.48235 20.83057 1.000 12.83543 107 ASP B O 1
ATOM 2939 N N . ARG B 2 108 ? -21.91068 -14.34707 20.40114 1.000 9.74809 108 ARG B N 1
ATOM 2940 C CA . ARG B 2 108 ? -22.57631 -14.33840 19.10548 1.000 9.32616 108 ARG B CA 1
ATOM 2941 C C . ARG B 2 108 ? -21.65928 -14.75382 17.97112 1.000 8.68931 108 ARG B C 1
ATOM 2942 O O . ARG B 2 108 ? -22.14455 -15.24618 16.94668 1.000 9.53734 108 ARG B O 1
ATOM 2963 N N . CYS B 2 109 ? -20.35612 -14.54825 18.11805 1.000 8.63794 109 CYS B N 1
ATOM 2964 C CA . CYS B 2 109 ? -19.40187 -14.81810 17.05175 1.000 8.60336 109 CYS B CA 1
ATOM 2965 C C . CYS B 2 109 ? -18.55790 -16.06180 17.29610 1.000 8.45725 109 CYS B C 1
ATOM 2966 O O . CYS B 2 109 ? -18.37208 -16.86125 16.37474 1.000 10.07982 109 CYS B O 1
ATOM 2974 N N . LEU B 2 110 ? -18.05233 -16.26525 18.51807 1.000 8.72089 110 LEU B N 1
ATOM 2975 C CA . LEU B 2 110 ? -17.03615 -17.28454 18.75056 1.000 9.08977 110 LEU B CA 1
ATOM 2976 C C . LEU B 2 110 ? -17.54150 -18.59938 19.33717 1.000 9.33867 110 LEU B C 1
ATOM 2977 O O . LEU B 2 110 ? -16.85813 -19.61362 19.18987 1.000 10.18089 110 LEU B O 1
ATOM 2993 N N A ASN B 2 111 ? -18.68312 -18.60400 20.01215 0.400 9.67984 111 ASN B N 1
ATOM 2994 N N B ASN B 2 111 ? -18.70342 -18.61921 19.99471 0.600 9.69566 111 ASN B N 1
ATOM 2995 C CA A ASN B 2 111 ? -19.12029 -19.79721 20.72338 0.400 10.17396 111 ASN B CA 1
ATOM 2996 C CA B ASN B 2 111 ? -19.13797 -19.80315 20.73611 0.600 10.40628 111 ASN B CA 1
ATOM 2997 C C A ASN B 2 111 ? -19.51698 -20.86137 19.70699 0.400 10.67567 111 ASN B C 1
ATOM 2998 C C B ASN B 2 111 ? -19.56294 -20.89726 19.76225 0.600 10.79674 111 ASN B C 1
ATOM 2999 O O A ASN B 2 111 ? -20.46412 -20.67505 18.93595 0.400 11.50017 111 ASN B O 1
ATOM 3000 O O B ASN B 2 111 ? -20.61611 -20.79819 19.12431 0.600 12.20912 111 ASN B O 1
ATOM 3021 N N . GLY B 2 112 ? -18.76560 -21.96009 19.66703 1.000 11.15897 112 GLY B N 1
ATOM 3022 C CA . GLY B 2 112 ? -19.00783 -23.01649 18.71194 1.000 12.13132 112 GLY B CA 1
ATOM 3023 C C . GLY B 2 112 ? -18.29272 -22.84592 17.39107 1.000 11.01700 112 GLY B C 1
ATOM 3024 O O . GLY B 2 112 ? -18.45682 -23.67985 16.49763 1.000 11.87387 112 GLY B O 1
ATOM 3028 N N . LEU B 2 113 ? -17.48771 -21.79929 17.23800 1.000 10.69244 113 LEU B N 1
ATOM 3029 C CA . LEU B 2 113 ? -16.86755 -21.53486 15.94554 1.000 10.46264 113 LEU B CA 1
ATOM 3030 C C . LEU B 2 113 ? -15.81365 -22.58408 15.59282 1.000 9.79768 113 LEU B C 1
ATOM 3031 O O . LEU B 2 113 ? -15.70476 -22.98593 14.43204 1.000 9.70216 113 LEU B O 1
ATOM 3047 N N A LYS B 2 114 ? -15.03409 -23.05478 16.56473 0.620 10.05645 114 LYS B N 1
ATOM 3048 N N B LYS B 2 114 ? -15.04985 -23.05182 16.58265 0.380 10.39696 114 LYS B N 1
ATOM 3049 C CA A LYS B 2 114 ? -14.03952 -24.07380 16.24416 0.620 10.27651 114 LYS B CA 1
ATOM 3050 C CA B LYS B 2 114 ? -14.04789 -24.08073 16.32310 0.380 10.79136 114 LYS B CA 1
ATOM 3051 C C A LYS B 2 114 ? -14.70410 -25.32284 15.66884 0.620 10.09448 114 LYS B C 1
ATOM 3052 C C B LYS B 2 114 ? -14.68597 -25.33439 15.73260 0.380 10.59400 114 LYS B C 1
ATOM 3053 O O A LYS B 2 114 ? -14.23711 -25.87819 14.66780 0.620 10.01996 114 LYS B O 1
ATOM 3054 O O B LYS B 2 114 ? -14.16214 -25.91089 14.77126 0.380 10.61881 114 LYS B O 1
ATOM 3091 N N A GLU B 2 115 ? -15.79486 -25.78591 16.29055 0.190 10.41853 115 GLU B N 1
ATOM 3092 N N B GLU B 2 115 ? -15.81392 -25.77765 16.29631 0.330 10.33061 115 GLU B N 1
ATOM 3093 N N C GLU B 2 115 ? -15.83482 -25.69709 16.26217 0.480 10.54026 115 GLU B N 1
ATOM 3094 C CA A GLU B 2 115 ? -16.49178 -26.95894 15.76549 0.190 11.41629 115 GLU B CA 1
ATOM 3095 C CA B GLU B 2 115 ? -16.48500 -26.95696 15.75809 0.330 11.20602 115 GLU B CA 1
ATOM 3096 C CA C GLU B 2 115 ? -16.45790 -26.91287 15.76020 0.480 11.79939 115 GLU B CA 1
ATOM 3097 C C A GLU B 2 115 ? -17.04588 -26.69292 14.37126 0.190 10.44552 115 GLU B C 1
ATOM 3098 C C B GLU B 2 115 ? -17.03394 -26.68768 14.36503 0.330 10.22581 115 GLU B C 1
ATOM 3099 C C C GLU B 2 115 ? -17.03691 -26.68708 14.37210 0.480 10.24132 115 GLU B C 1
ATOM 3100 O O A GLU B 2 115 ? -17.00000 -27.56998 13.49996 0.190 10.54955 115 GLU B O 1
ATOM 3101 O O B GLU B 2 115 ? -16.97793 -27.56102 13.49017 0.330 10.40221 115 GLU B O 1
ATOM 3102 O O C GLU B 2 115 ? -17.00806 -27.58498 13.52909 0.480 10.23097 115 GLU B O 1
ATOM 3136 N N . THR B 2 116 ? -17.58553 -25.49334 14.14281 1.000 9.75073 116 THR B N 1
ATOM 3137 C CA . THR B 2 116 ? -18.06860 -25.14568 12.81139 1.000 9.57832 116 THR B CA 1
ATOM 3138 C C . THR B 2 116 ? -16.95085 -25.30114 11.78888 1.000 9.10331 116 THR B C 1
ATOM 3139 O O . THR B 2 116 ? -17.12526 -25.93734 10.73924 1.000 9.59545 116 THR B O 1
ATOM 3150 N N . TYR B 2 117 ? -15.78566 -24.72237 12.09262 1.000 8.08389 117 TYR B N 1
ATOM 3151 C CA . TYR B 2 117 ? -14.65668 -24.77201 11.17602 1.000 7.91979 117 TYR B CA 1
ATOM 3152 C C . TYR B 2 117 ? -14.10269 -26.18894 11.04149 1.000 8.42435 117 TYR B C 1
ATOM 3153 O O . TYR B 2 117 ? -13.73717 -26.61410 9.93738 1.000 9.30449 117 TYR B O 1
ATOM 3171 N N A SER B 2 118 ? -13.99613 -26.92688 12.15211 0.640 8.98574 118 SER B N 1
ATOM 3172 N N B SER B 2 118 ? -14.08333 -26.94393 12.14212 0.360 8.18320 118 SER B N 1
ATOM 3173 C CA A SER B 2 118 ? -13.48584 -28.29839 12.08779 0.640 9.83520 118 SER B CA 1
ATOM 3174 C CA B SER B 2 118 ? -13.57427 -28.30997 12.09983 0.360 8.63523 118 SER B CA 1
ATOM 3175 C C A SER B 2 118 ? -14.30771 -29.12990 11.10996 0.640 10.51566 118 SER B C 1
ATOM 3176 C C B SER B 2 118 ? -14.43080 -29.19193 11.20996 0.360 9.81746 118 SER B C 1
ATOM 3177 O O A SER B 2 118 ? -13.76492 -29.76898 10.19989 0.640 11.13034 118 SER B O 1
ATOM 3178 O O B SER B 2 118 ? -13.91115 -30.03418 10.46910 0.360 9.79282 118 SER B O 1
ATOM 3193 N N A SER B 2 119 ? -15.63124 -29.09339 11.25371 0.660 9.73072 119 SER B N 1
ATOM 3194 N N B SER B 2 119 ? -15.75117 -29.04503 11.29964 0.120 10.38160 119 SER B N 1
ATOM 3195 N N C SER B 2 119 ? -15.78499 -28.86920 11.30794 0.220 10.96529 119 SER B N 1
ATOM 3196 C CA A SER B 2 119 ? -16.49983 -29.94456 10.44916 0.660 11.58139 119 SER B CA 1
ATOM 3197 C CA B SER B 2 119 ? -16.63217 -29.86103 10.47611 0.120 11.17444 119 SER B CA 1
ATOM 3198 C CA C SER B 2 119 ? -16.59232 -29.79489 10.51887 0.220 11.52193 119 SER B CA 1
ATOM 3199 C C A SER B 2 119 ? -16.54200 -29.53972 8.98238 0.660 11.62481 119 SER B C 1
ATOM 3200 C C B SER B 2 119 ? -16.43719 -29.56709 8.99581 0.120 11.39970 119 SER B C 1
ATOM 3201 C C C SER B 2 119 ? -16.35025 -29.57733 9.02458 0.220 11.27118 119 SER B C 1
ATOM 3202 O O A SER B 2 119 ? -16.98251 -30.33694 8.14584 0.660 12.91694 119 SER B O 1
ATOM 3203 O O B SER B 2 119 ? -16.53532 -30.47508 8.16298 0.120 11.94660 119 SER B O 1
ATOM 3204 O O C SER B 2 119 ? -16.30420 -30.52524 8.24412 0.220 10.99447 119 SER B O 1
ATOM 3226 N N . LEU B 2 120 ? -16.11424 -28.32469 8.65706 1.000 11.10234 120 LEU B N 1
ATOM 3227 C CA . LEU B 2 120 ? -15.99235 -27.88989 7.27876 1.000 11.33785 120 LEU B CA 1
ATOM 3228 C C . LEU B 2 120 ? -14.56028 -27.98510 6.77323 1.000 11.70803 120 LEU B C 1
ATOM 3229 O O . LEU B 2 120 ? -14.31189 -27.69999 5.59696 1.000 13.06011 120 LEU B O 1
ATOM 3245 N N . GLY B 2 121 ? -13.60961 -28.34367 7.63009 1.000 11.51005 121 GLY B N 1
ATOM 3246 C CA . GLY B 2 121 ? -12.21327 -28.38199 7.22481 1.000 11.84467 121 GLY B CA 1
ATOM 3247 C C . GLY B 2 121 ? -11.61685 -27.02291 6.89874 1.000 10.60601 121 GLY B C 1
ATOM 3248 O O . GLY B 2 121 ? -10.70874 -26.92723 6.06784 1.000 12.13259 121 GLY B O 1
ATOM 3252 N N . VAL B 2 122 ? -12.10195 -25.96189 7.53479 1.000 8.98623 122 VAL B N 1
ATOM 3253 C CA . VAL B 2 122 ? -11.51752 -24.62361 7.39376 1.000 8.11108 122 VAL B CA 1
ATOM 3254 C C . VAL B 2 122 ? -10.20620 -24.66301 8.16927 1.000 8.13216 122 VAL B C 1
ATOM 3255 O O . VA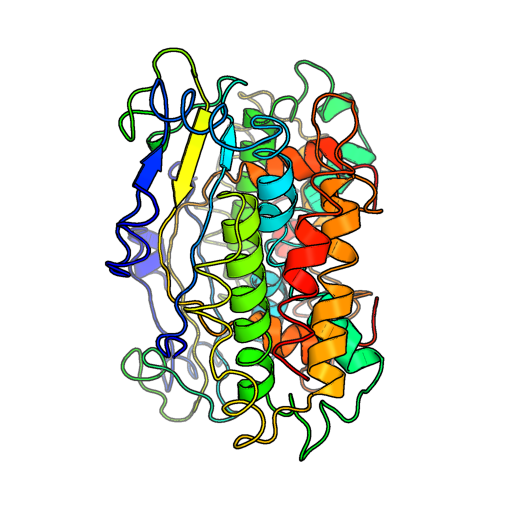L B 2 122 ? -10.23202 -24.86211 9.38880 1.000 8.83106 122 VAL B O 1
ATOM 3268 N N A PRO B 2 123 ? -9.05391 -24.44760 7.53510 0.770 7.76422 123 PRO B N 1
ATOM 3269 N N B PRO B 2 123 ? -9.05380 -24.54160 7.50574 0.230 7.85187 123 PRO B N 1
ATOM 3270 C CA A PRO B 2 123 ? -7.78591 -24.78674 8.19731 0.770 8.52256 123 PRO B CA 1
ATOM 3271 C CA B PRO B 2 123 ? -7.77695 -24.79385 8.19012 0.230 8.33052 123 PRO B CA 1
ATOM 3272 C C A PRO B 2 123 ? -7.40070 -23.80236 9.29480 0.770 8.05108 123 PRO B C 1
ATOM 3273 C C B PRO B 2 123 ? -7.51586 -23.80886 9.32079 0.230 8.44512 123 PRO B C 1
ATOM 3274 O O A PRO B 2 123 ? -7.29969 -22.59194 9.07217 0.770 7.82987 123 PRO B O 1
ATOM 3275 O O B PRO B 2 123 ? -7.65679 -22.59484 9.15916 0.230 8.72699 123 PRO B O 1
ATOM 3296 N N . ALA B 2 124 ? -7.13215 -24.35183 10.47930 1.000 8.80400 124 ALA B N 1
ATOM 3297 C CA . ALA B 2 124 ? -6.88317 -23.52048 11.64710 1.000 9.17571 124 ALA B CA 1
ATOM 3298 C C . ALA B 2 124 ? -5.58395 -22.73361 11.55968 1.000 8.31710 124 ALA B C 1
ATOM 3299 O O . ALA B 2 124 ? -5.50706 -21.64795 12.13694 1.000 8.65672 124 ALA B O 1
ATOM 3306 N N . ALA B 2 125 ? -4.53472 -23.26726 10.92726 1.000 7.95765 125 ALA B N 1
ATOM 3307 C CA . ALA B 2 125 ? -3.28736 -22.51122 10.87968 1.000 8.01739 125 ALA B CA 1
ATOM 3308 C C . ALA B 2 125 ? -3.45094 -21.24960 10.04128 1.000 7.58004 125 ALA B C 1
ATOM 3309 O O . ALA B 2 125 ? -3.02114 -20.16411 10.44392 1.000 8.23961 125 ALA B O 1
ATOM 3316 N N . GLY B 2 126 ? -4.05701 -21.37605 8.86351 1.000 8.10609 126 GLY B N 1
ATOM 3317 C CA . GLY B 2 126 ? -4.28895 -20.19902 8.04716 1.000 7.66398 126 GLY B CA 1
ATOM 3318 C C . GLY B 2 126 ? -5.21499 -19.21610 8.73702 1.000 7.03427 126 GLY B C 1
ATOM 3319 O O . GLY B 2 126 ? -4.99978 -18.00088 8.69408 1.000 7.40494 126 GLY B O 1
ATOM 3323 N N . ASN B 2 127 ? -6.25106 -19.72519 9.40005 1.000 7.15219 127 ASN B N 1
ATOM 3324 C CA . ASN B 2 127 ? -7.18096 -18.85823 10.11943 1.000 7.55188 127 ASN B CA 1
ATOM 3325 C C . ASN B 2 127 ? -6.47102 -18.08224 11.21719 1.000 7.71103 127 ASN B C 1
ATOM 3326 O O . ASN B 2 127 ? -6.62191 -16.85983 11.34061 1.000 8.42186 127 ASN B O 1
ATOM 3337 N N . ALA B 2 128 ? -5.65795 -18.77629 12.00808 1.000 7.92671 128 ALA B N 1
ATOM 3338 C CA . ALA B 2 128 ? -4.90701 -18.09987 13.05193 1.000 8.61965 128 ALA B CA 1
ATOM 3339 C C . ALA B 2 128 ? -3.99997 -17.03508 12.45797 1.000 8.36520 128 ALA B C 1
ATOM 3340 O O . ALA B 2 128 ? -3.82289 -15.96521 13.04956 1.000 8.45376 128 ALA B O 1
ATOM 3347 N N . ARG B 2 129 ? -3.39557 -17.31325 11.30108 1.000 7.71185 129 ARG B N 1
ATOM 3348 C CA . ARG B 2 129 ? -2.49899 -16.33137 10.70471 1.000 7.54809 129 ARG B CA 1
ATOM 3349 C C . ARG B 2 129 ? -3.26132 -15.10587 10.20477 1.000 7.21808 129 ARG B C 1
ATOM 3350 O O . ARG B 2 129 ? -2.78758 -13.97907 10.38197 1.000 7.64426 129 ARG B O 1
ATOM 3371 N N . ALA B 2 130 ? -4.41527 -15.29621 9.55960 1.000 7.05610 130 ALA B N 1
ATOM 3372 C CA . ALA B 2 130 ? -5.21406 -14.14427 9.15457 1.000 7.12957 130 ALA B CA 1
ATOM 3373 C C . ALA B 2 130 ? -5.55677 -13.27919 10.36020 1.000 6.74779 130 ALA B C 1
ATOM 3374 O O . ALA B 2 130 ? -5.45288 -12.04610 10.30786 1.000 7.24120 130 ALA B O 1
ATOM 3381 N N . VAL B 2 131 ? -5.93827 -13.91283 11.46480 1.000 6.95007 131 VAL B N 1
ATOM 3382 C CA . VAL B 2 131 ? -6.25100 -13.16303 12.67496 1.000 7.61248 131 VAL B CA 1
ATOM 3383 C C . VAL B 2 131 ? -5.02082 -12.42247 13.18688 1.000 7.60278 131 VAL B C 1
ATOM 3384 O O . VAL B 2 131 ? -5.11170 -11.26141 13.60637 1.000 8.06378 131 VAL B O 1
ATOM 3397 N N . ALA B 2 132 ? -3.85483 -13.07724 13.18107 1.000 7.93985 132 ALA B N 1
ATOM 3398 C CA . ALA B 2 132 ? -2.62304 -12.44681 13.64490 1.000 8.07968 132 ALA B CA 1
ATOM 3399 C C . ALA B 2 132 ? -2.25890 -11.23688 12.79841 1.000 7.92721 132 ALA B C 1
ATOM 3400 O O . ALA B 2 132 ? -1.75380 -10.23845 13.31997 1.000 8.13679 132 ALA B O 1
ATOM 3407 N N . ILE B 2 133 ? -2.46574 -11.31851 11.48528 1.000 7.48239 133 ILE B N 1
ATOM 3408 C CA . ILE B 2 133 ? -2.14856 -10.17701 10.63830 1.000 7.30429 133 ILE B CA 1
ATOM 3409 C C . ILE B 2 133 ? -3.11599 -9.03182 10.90817 1.000 7.25340 133 ILE B C 1
ATOM 3410 O O . ILE B 2 133 ? -2.69627 -7.87793 11.04013 1.000 7.90594 133 ILE B O 1
ATOM 3426 N N . MET B 2 134 ? -4.41133 -9.33242 11.04585 1.000 7.09286 134 MET B N 1
ATOM 3427 C CA . MET B 2 134 ? -5.36200 -8.29275 11.44289 1.000 7.01951 134 MET B CA 1
ATOM 3428 C C . MET B 2 134 ? -4.96914 -7.65409 12.76588 1.000 7.24277 134 MET B C 1
ATOM 3429 O O . MET B 2 134 ? -5.06091 -6.43340 12.92177 1.000 7.75632 134 MET B O 1
ATOM 3443 N N . LYS B 2 135 ? -4.54979 -8.46624 13.73442 1.000 7.64032 135 LYS B N 1
ATOM 3444 C CA A LYS B 2 135 ? -4.14522 -7.94361 15.03375 0.650 7.97353 135 LYS B CA 1
ATOM 3445 C CA B LYS B 2 135 ? -4.14209 -7.94741 15.03267 0.350 7.94636 135 LYS B CA 1
ATOM 3446 C C . LYS B 2 135 ? -3.00116 -6.95011 14.88286 1.000 8.22173 135 LYS B C 1
ATOM 3447 O O . LYS B 2 135 ? -3.02886 -5.86094 15.46899 1.000 8.56586 135 LYS B O 1
ATOM 3482 N N . ALA B 2 136 ? -1.97133 -7.31298 14.11402 1.000 8.44057 136 ALA B N 1
ATOM 3483 C CA . ALA B 2 136 ? -0.83125 -6.41952 13.91871 1.000 8.33819 136 ALA B CA 1
ATOM 3484 C C . ALA B 2 136 ? -1.24603 -5.14064 13.20304 1.000 8.04295 136 ALA B C 1
ATOM 3485 O O . ALA B 2 136 ? -0.78084 -4.04583 13.54646 1.000 8.59734 136 ALA B O 1
ATOM 3492 N N . THR B 2 137 ? -2.07771 -5.26817 12.17585 1.000 8.24049 137 THR B N 1
ATOM 3493 C CA . THR B 2 137 ? -2.49344 -4.11396 11.38736 1.000 7.78292 137 THR B CA 1
ATOM 3494 C C . THR B 2 137 ? -3.31486 -3.15464 12.23586 1.000 7.95458 137 THR B C 1
ATOM 3495 O O . THR B 2 137 ? -3.09322 -1.93421 12.21997 1.000 8.34372 137 THR B O 1
ATOM 3506 N N . VAL B 2 138 ? -4.26239 -3.69755 12.99287 1.000 7.57398 138 VAL B N 1
ATOM 3507 C CA . VAL B 2 138 ? -5.05395 -2.88434 13.90421 1.000 7.97856 138 VAL B CA 1
ATOM 3508 C C . VAL B 2 138 ? -4.16482 -2.18147 14.91289 1.000 8.10048 138 VAL B C 1
ATOM 3509 O O . VAL B 2 138 ? -4.38674 -1.00928 15.22595 1.000 8.59407 138 VAL B O 1
ATOM 3522 N N . ASN B 2 139 ? -3.16032 -2.87174 15.45398 1.000 8.54864 139 ASN B N 1
ATOM 3523 C CA . ASN B 2 139 ? -2.28785 -2.23244 16.43414 1.000 8.77156 139 ASN B CA 1
ATOM 3524 C C . ASN B 2 139 ? -1.62246 -0.99519 15.84023 1.000 8.55546 139 ASN B C 1
ATOM 3525 O O . ASN B 2 139 ? -1.56947 0.06433 16.48042 1.000 9.13554 139 ASN B O 1
ATOM 3536 N N . SER B 2 140 ? -1.10671 -1.10855 14.60899 1.000 8.31961 140 SER B N 1
ATOM 3537 C CA . SER B 2 140 ? -0.49100 0.05246 13.97211 1.000 8.79335 140 SER B CA 1
ATOM 3538 C C . SER B 2 140 ? -1.50168 1.15583 13.71931 1.000 8.01184 140 SER B C 1
ATOM 3539 O O . SER B 2 140 ? -1.20142 2.33343 13.94433 1.000 8.66919 140 SER B O 1
ATOM 3547 N N . PHE B 2 141 ? -2.69201 0.82274 13.21269 1.000 7.16601 141 PHE B N 1
ATOM 3548 C CA . PHE B 2 141 ? -3.65765 1.88291 12.97619 1.000 7.22369 141 PHE B CA 1
ATOM 3549 C C . PHE B 2 141 ? -4.06662 2.57763 14.27260 1.000 7.61526 141 PHE B C 1
ATOM 3550 O O . PHE B 2 141 ? -4.17804 3.81002 14.29212 1.000 7.91803 141 PHE B O 1
ATOM 3567 N N . ILE B 2 142 ? -4.30537 1.82917 15.36005 1.000 7.48478 142 ILE B N 1
ATOM 3568 C CA . ILE B 2 142 ? -4.66585 2.47372 16.62086 1.000 7.75939 142 ILE B CA 1
ATOM 3569 C C . ILE B 2 142 ? -3.56217 3.42892 17.06482 1.000 8.31708 142 ILE B C 1
ATOM 3570 O O . ILE B 2 142 ? -3.83908 4.53119 17.55096 1.000 8.43702 142 ILE B O 1
ATOM 3586 N N . ASN B 2 143 ? -2.29883 3.01279 16.92433 1.000 8.38155 143 ASN B N 1
ATOM 3587 C CA . ASN B 2 143 ? -1.15995 3.83981 17.32464 1.000 9.10114 143 ASN B CA 1
ATOM 3588 C C . ASN B 2 143 ? -0.74559 4.85912 16.26229 1.000 8.89691 143 ASN B C 1
ATOM 3589 O O . ASN B 2 143 ? 0.21124 5.61627 16.48038 1.000 9.41577 143 ASN B O 1
ATOM 3600 N N . ASN B 2 144 ? -1.44956 4.89347 15.13416 1.000 8.38371 144 ASN B N 1
ATOM 3601 C CA . ASN B 2 144 ? -1.12796 5.74088 13.99223 1.000 8.43668 144 ASN B CA 1
ATOM 3602 C C . ASN B 2 144 ? 0.30352 5.55756 13.50401 1.000 9.20064 144 ASN B C 1
ATOM 3603 O O . ASN B 2 144 ? 0.97284 6.52688 13.13900 1.000 9.76904 144 ASN B O 1
ATOM 3614 N N . THR B 2 145 ? 0.76405 4.30233 13.42537 1.000 9.29629 145 THR B N 1
ATOM 3615 C CA . THR B 2 145 ? 2.10168 4.00321 12.92967 1.000 10.05559 145 THR B CA 1
ATOM 3616 C C . THR B 2 145 ? 2.08916 3.21000 11.62680 1.000 9.52864 145 THR B C 1
ATOM 3617 O O . THR B 2 145 ? 3.12509 2.67039 11.23637 1.000 11.30165 145 THR B O 1
ATOM 3628 N N . ALA B 2 146 ? 0.96109 3.13058 10.92980 1.000 9.38571 146 ALA B N 1
ATOM 3629 C CA . ALA B 2 146 ? 0.96552 2.47899 9.62802 1.000 9.31814 146 ALA B CA 1
ATOM 3630 C C . ALA B 2 146 ? 1.80311 3.30007 8.65118 1.000 9.91026 146 ALA B C 1
ATOM 3631 O O . ALA B 2 146 ? 1.97371 4.50914 8.80687 1.000 11.62304 146 ALA B O 1
ATOM 3638 N N A GLN B 2 147 ? 2.34807 2.63436 7.63588 0.530 9.97775 147 GLN B N 1
ATOM 3639 N N B GLN B 2 147 ? 2.34895 2.61275 7.64196 0.470 10.89225 147 GLN B N 1
ATOM 3640 C CA A GLN B 2 147 ? 3.32389 3.29833 6.77619 0.530 10.69413 147 GLN B CA 1
ATOM 3641 C CA B GLN B 2 147 ? 3.29274 3.24637 6.72328 0.470 12.33593 147 GLN B CA 1
ATOM 3642 C C A GLN B 2 147 ? 2.70257 4.11774 5.64791 0.530 11.00991 147 GLN B C 1
ATOM 3643 C C B GLN B 2 147 ? 2.60317 4.27127 5.83099 0.470 11.40595 147 GLN B C 1
ATOM 3644 O O A GLN B 2 147 ? 3.36299 5.02822 5.14101 0.530 11.47965 147 GLN B O 1
ATOM 3645 O O B GLN B 2 147 ? 3.12685 5.37093 5.61308 0.470 11.90083 147 GLN B O 1
ATOM 3672 N N A GLN B 2 148 ? 1.46792 3.82984 5.23784 0.530 10.40248 148 GLN B N 1
ATOM 3673 N N B GLN B 2 148 ? 1.44988 3.91389 5.27033 0.470 10.54963 148 GLN B N 1
ATOM 3674 C CA A GLN B 2 148 ? 0.83825 4.56366 4.14627 0.530 10.80082 148 GLN B CA 1
ATOM 3675 C CA B GLN B 2 148 ? 0.82020 4.76602 4.27418 0.470 10.75462 148 GLN B CA 1
ATOM 3676 C C A GLN B 2 148 ? -0.33787 5.41326 4.60007 0.530 10.95324 148 GLN B C 1
ATOM 3677 C C B GLN B 2 148 ? -0.33823 5.56084 4.85938 0.470 9.68636 148 GLN B C 1
ATOM 3678 O O A GLN B 2 148 ? -0.37909 6.61280 4.31698 0.530 12.71770 148 GLN B O 1
ATOM 3679 O O B GLN B 2 148 ? -0.26433 6.78800 4.96384 0.470 8.30905 148 GLN B O 1
ATOM 3706 N N A LYS B 2 149 ? -1.28412 4.83076 5.32616 0.620 8.61698 149 LYS B N 1
ATOM 3707 N N B LYS B 2 149 ? -1.40397 4.87412 5.25523 0.380 8.23193 149 LYS B N 1
ATOM 3708 C CA A LYS B 2 149 ? -2.49474 5.52190 5.73619 0.620 7.94948 149 LYS B CA 1
ATOM 3709 C CA B LYS B 2 149 ? -2.62019 5.54469 5.68785 0.380 8.39641 149 LYS B CA 1
ATOM 3710 C C A LYS B 2 149 ? -2.36384 6.02294 7.16741 0.620 7.76889 149 LYS B C 1
ATOM 3711 C C B LYS B 2 149 ? -2.48573 6.00001 7.13291 0.380 8.69240 149 LYS B C 1
ATOM 3712 O O A LYS B 2 149 ? -2.02673 5.26017 8.08008 0.620 8.77596 149 LYS B O 1
ATOM 3713 O O B LYS B 2 149 ? -2.23296 5.19394 8.03510 0.380 8.88557 149 LYS B O 1
ATOM 3750 N N A LYS B 2 150 ? -2.65944 7.30951 7.34914 0.660 8.09559 150 LYS B N 1
ATOM 3751 N N B LYS B 2 150 ? -2.68946 7.29371 7.33931 0.340 8.93687 150 LYS B N 1
ATOM 3752 C CA A LYS B 2 150 ? -2.52033 8.00800 8.61313 0.660 8.00162 150 LYS B CA 1
ATOM 3753 C CA B LYS B 2 150 ? -2.54906 7.94999 8.62399 0.340 9.18299 150 LYS B CA 1
ATOM 3754 C C A LYS B 2 150 ? -3.86699 8.55909 9.06502 0.660 7.83506 150 LYS B C 1
ATOM 3755 C C B LYS B 2 150 ? -3.90509 8.46403 9.08400 0.340 8.71783 150 LYS B C 1
ATOM 3756 O O A LYS B 2 150 ? -4.75922 8.84280 8.25578 0.660 7.69337 150 LYS B O 1
ATOM 3757 O O B LYS B 2 150 ? -4.85291 8.59781 8.30203 0.340 8.74772 150 LYS B O 1
ATOM 3793 N N . LEU B 2 151 ? -3.97661 8.73847 10.38009 1.000 8.64131 151 LEU B N 1
ATOM 3794 C CA . LEU B 2 151 ? -5.15854 9.26725 11.03700 1.000 8.97513 151 LEU B CA 1
ATOM 3795 C C . LEU B 2 151 ? -4.73809 10.48977 11.83571 1.000 9.06179 151 LEU B C 1
ATOM 3796 O O . LEU B 2 151 ? -3.80717 10.40985 12.63985 1.000 10.65723 151 LEU B O 1
ATOM 3812 N N . SER B 2 152 ? -5.43512 11.60433 11.64151 1.000 9.50064 152 SER B N 1
ATOM 3813 C CA . SER B 2 152 ? -5.12923 12.84377 12.33883 1.000 10.82515 152 SER B CA 1
ATOM 3814 C C . SER B 2 152 ? -5.95332 12.93017 13.61123 1.000 9.91226 152 SER B C 1
ATOM 3815 O O . SER B 2 152 ? -7.17896 13.03110 13.54876 1.000 11.52632 152 SER B O 1
ATOM 3823 N N . VAL B 2 153 ? -5.28144 12.87906 14.75693 1.000 9.63235 153 VAL B N 1
ATOM 3824 C CA . VAL B 2 153 ? -5.91584 12.90376 16.07534 1.000 10.55746 153 VAL B CA 1
ATOM 3825 C C . VAL B 2 153 ? -5.00648 13.67554 17.02024 1.000 10.49580 153 VAL B C 1
ATOM 3826 O O . VAL B 2 153 ? -3.81647 13.86184 16.73994 1.000 11.48460 153 VAL B O 1
ATOM 3839 N N . PRO B 2 154 ? -5.53204 14.12390 18.15815 1.000 11.15130 154 PRO B N 1
ATOM 3840 C CA . PRO B 2 154 ? -4.67486 14.85326 19.10634 1.000 11.79046 154 PRO B CA 1
ATOM 3841 C C . PRO B 2 154 ? -3.57815 13.93808 19.62205 1.000 11.77810 154 PRO B C 1
ATOM 3842 O O . PRO B 2 154 ? -3.80200 12.75847 19.86913 1.000 11.78124 154 PRO B O 1
ATOM 3853 N N A SER B 2 155 ? -2.37777 14.47929 19.77658 0.630 12.95334 155 SER B N 1
ATOM 3854 N N B SER B 2 155 ? -2.39273 14.50197 19.82971 0.370 12.81094 155 SER B N 1
ATOM 3855 C CA A SER B 2 155 ? -1.26502 13.62498 20.15904 0.630 14.34921 155 SER B CA 1
ATOM 3856 C CA B SER B 2 155 ? -1.23825 13.69083 20.19625 0.370 13.93529 155 SER B CA 1
ATOM 3857 C C A SER B 2 155 ? -1.44315 13.11388 21.58302 0.630 13.66909 155 SER B C 1
ATOM 3858 C C B SER B 2 155 ? -1.37021 13.15206 21.61798 0.370 13.47448 155 SER B C 1
ATOM 3859 O O A SER B 2 155 ? -1.99503 13.79398 22.45208 0.630 15.00146 155 SER B O 1
ATOM 3860 O O B SER B 2 155 ? -1.80909 13.85980 22.52791 0.370 14.15049 155 SER B O 1
ATOM 3875 N N . GLY B 2 156 ? -0.94935 11.90822 21.81367 1.000 13.00717 156 GLY B N 1
ATOM 3876 C CA . GLY B 2 156 ? -1.01292 11.28144 23.11794 1.000 12.45052 156 GLY B CA 1
ATOM 3877 C C . GLY B 2 156 ? -0.83765 9.78301 22.95365 1.000 11.91283 156 GLY B C 1
ATOM 3878 O O . GLY B 2 156 ? -0.45567 9.30109 21.89037 1.000 14.91434 156 GLY B O 1
ATOM 3882 N N . ASP B 2 157 ? -1.14979 9.05665 24.01543 1.000 10.96587 157 ASP B N 1
ATOM 3883 C CA . ASP B 2 157 ? -0.85781 7.63424 24.07893 1.000 11.14111 157 ASP B CA 1
ATOM 3884 C C . ASP B 2 157 ? -2.15011 6.83111 24.08791 1.000 9.72615 157 ASP B C 1
ATOM 3885 O O . ASP B 2 157 ? -3.08637 7.15393 24.82309 1.000 10.26341 157 ASP B O 1
ATOM 3894 N N A CYS B 2 158 ? -2.19697 5.77400 23.27790 0.740 9.53443 158 CYS B N 1
ATOM 3895 N N B CYS B 2 158 ? -2.15990 5.74532 23.31208 0.260 9.76678 158 CYS B N 1
ATOM 3896 C CA A CYS B 2 158 ? -3.34349 4.87301 23.19389 0.740 9.64460 158 CYS B CA 1
ATOM 3897 C CA B CYS B 2 158 ? -3.28089 4.81689 23.24513 0.260 9.74596 158 CYS B CA 1
ATOM 3898 C C A CYS B 2 158 ? -2.94112 3.42615 23.44476 0.740 9.52089 158 CYS B C 1
ATOM 3899 C C B CYS B 2 158 ? -2.82184 3.38095 23.47605 0.260 9.58035 158 CYS B C 1
ATOM 3900 O O A CYS B 2 158 ? -3.60828 2.49721 22.98014 0.740 9.40572 158 CYS B O 1
ATOM 3901 O O B CYS B 2 158 ? -3.45199 2.43805 22.98803 0.260 9.71877 158 CYS B O 1
ATOM 3914 N N A SER B 2 159 ? -1.86079 3.21785 24.19240 0.740 10.20090 159 SER B N 1
ATOM 3915 N N B SER B 2 159 ? -1.72847 3.19527 24.22332 0.260 9.81294 159 SER B N 1
ATOM 3916 C CA A SER B 2 159 ? -1.33181 1.86264 24.32125 0.740 11.41853 159 SER B CA 1
ATOM 3917 C CA B SER B 2 159 ? -1.22568 1.84391 24.46270 0.260 10.22495 159 SER B CA 1
ATOM 3918 C C A SER B 2 159 ? -2.22797 0.96417 25.17802 0.740 10.55217 159 SER B C 1
ATOM 3919 C C B SER B 2 159 ? -2.27070 0.97012 25.14545 0.260 10.08503 159 SER B C 1
ATOM 3920 O O A SER B 2 159 ? -2.25300 -0.24664 24.95439 0.740 10.49675 159 SER B O 1
ATOM 3921 O O B SER B 2 159 ? -2.43204 -0.20184 24.78993 0.260 9.91829 159 SER B O 1
ATOM 3936 N N . ALA B 2 160 ? -2.99186 1.51186 26.12633 1.000 10.55595 160 ALA B N 1
ATOM 3937 C CA . ALA B 2 160 ? -3.94766 0.67808 26.85714 1.000 10.40522 160 ALA B CA 1
ATOM 3938 C C . ALA B 2 160 ? -5.04311 0.17914 25.91515 1.000 10.12430 160 ALA B C 1
ATOM 3939 O O . ALA B 2 160 ? -5.37093 -1.01420 25.89385 1.000 10.26912 160 ALA B O 1
ATOM 3947 N N . LEU B 2 161 ? -5.59445 1.08009 25.09704 1.000 9.24667 161 LEU B N 1
ATOM 3948 C CA . LEU B 2 161 ? -6.59003 0.67911 24.10710 1.000 8.78398 161 LEU B CA 1
ATOM 3949 C C . LEU B 2 161 ? -6.01365 -0.31193 23.10686 1.000 8.75869 161 LEU B C 1
ATOM 3950 O O . LEU B 2 161 ? -6.69008 -1.27102 22.71501 1.000 8.92797 161 LEU B O 1
ATOM 3966 N N . ALA B 2 162 ? -4.76907 -0.09797 22.67162 1.000 8.95266 162 ALA B N 1
ATOM 3967 C CA . ALA B 2 162 ? -4.15274 -1.03308 21.73475 1.000 8.92446 162 ALA B CA 1
ATOM 3968 C C . ALA B 2 162 ? -4.02092 -2.41427 22.36612 1.000 9.19188 162 ALA B C 1
ATOM 3969 O O . ALA B 2 162 ? -4.30514 -3.42690 21.72489 1.000 9.57689 162 ALA B O 1
ATOM 3976 N N A SER B 2 163 ? -3.60722 -2.48004 23.63418 0.480 9.67569 163 SER B N 1
ATOM 3977 N N B SER B 2 163 ? -3.58999 -2.46733 23.62613 0.520 9.82107 163 SER B N 1
ATOM 3978 C CA A SER B 2 163 ? -3.48972 -3.78179 24.28664 0.480 9.85573 163 SER B CA 1
ATOM 3979 C CA B SER B 2 163 ? -3.49681 -3.74381 24.32300 0.520 10.11498 163 SER B CA 1
ATOM 3980 C C A SER B 2 163 ? -4.85465 -4.42691 24.50486 0.480 9.76042 163 SER B C 1
ATOM 3981 C C B SER B 2 163 ? -4.86316 -4.40576 24.42401 0.520 9.81279 163 SER B C 1
ATOM 3982 O O A SER B 2 163 ? -4.97696 -5.65715 24.46656 0.480 10.03619 163 SER B O 1
ATOM 3983 O O B SER B 2 163 ? -5.00400 -5.61602 24.20370 0.520 9.91859 163 SER B O 1
ATOM 3998 N N . GLU B 2 164 ? -5.88416 -3.61747 24.75424 1.000 9.44026 164 GLU B N 1
ATOM 3999 C CA . GLU B 2 164 ? -7.23417 -4.15079 24.88679 1.000 9.37547 164 GLU B CA 1
ATOM 4000 C C . GLU B 2 164 ? -7.70916 -4.76404 23.57391 1.000 8.91041 164 GLU B C 1
ATOM 4001 O O . GLU B 2 164 ? -8.28101 -5.86303 23.55870 1.000 9.41694 164 GLU B O 1
ATOM 4014 N N . ALA B 2 165 ? -7.50513 -4.05897 22.46507 1.000 8.84331 165 ALA B N 1
ATOM 4015 C CA . ALA B 2 165 ? -7.84907 -4.60716 21.15781 1.000 8.98915 165 ALA B CA 1
ATOM 4016 C C . ALA B 2 165 ? -7.08837 -5.90388 20.89478 1.000 8.93994 165 ALA B C 1
ATOM 4017 O O . ALA B 2 165 ? -7.67412 -6.88204 20.41591 1.000 9.26872 165 ALA B O 1
ATOM 4024 N N . GLY B 2 166 ? -5.79393 -5.93503 21.23232 1.000 9.23270 166 GLY B N 1
ATOM 4025 C CA . GLY B 2 166 ? -5.02322 -7.15708 21.08016 1.000 10.33344 166 GLY B CA 1
ATOM 4026 C C . GLY B 2 166 ? -5.61190 -8.31389 21.86113 1.000 9.74006 166 GLY B C 1
ATOM 4027 O O . GLY B 2 166 ? -5.65302 -9.44385 21.36889 1.000 10.48898 166 GLY B O 1
ATOM 4031 N N . GLY B 2 167 ? -6.10295 -8.04292 23.07406 1.0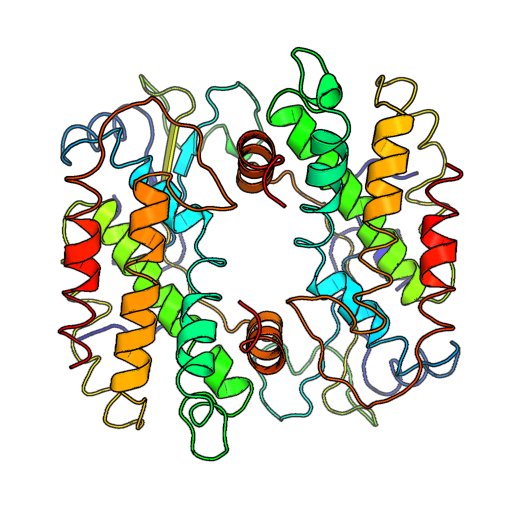00 10.13232 167 GLY B N 1
ATOM 4032 C CA . GLY B 2 167 ? -6.72697 -9.08200 23.87035 1.000 10.40796 167 GLY B CA 1
ATOM 4033 C C . GLY B 2 167 ? -7.98538 -9.63978 23.23777 1.000 9.79518 167 GLY B C 1
ATOM 4034 O O . GLY B 2 167 ? -8.26407 -10.83723 23.35905 1.000 10.30624 167 GLY B O 1
ATOM 4038 N N . TYR B 2 168 ? -8.75638 -8.79667 22.54505 1.000 9.42337 168 TYR B N 1
ATOM 4039 C CA . TYR B 2 168 ? -9.92999 -9.29958 21.83399 1.000 9.34959 168 TYR B CA 1
ATOM 4040 C C . TYR B 2 168 ? -9.51511 -10.20824 20.67978 1.000 8.99085 168 TYR B C 1
ATOM 4041 O O . TYR B 2 168 ? -10.12086 -11.26463 20.46727 1.000 9.55840 168 TYR B O 1
ATOM 4059 N N . PHE B 2 169 ? -8.47822 -9.83489 19.92935 1.000 9.10627 169 PHE B N 1
ATOM 4060 C CA . PHE B 2 169 ? -7.95918 -10.75774 18.92795 1.000 9.31916 169 PHE B CA 1
ATOM 4061 C C . PHE B 2 169 ? -7.48007 -12.05528 19.56592 1.000 9.71724 169 PHE B C 1
ATOM 4062 O O . PHE B 2 169 ? -7.70002 -13.13290 19.00579 1.000 10.09349 169 PHE B O 1
ATOM 4079 N N . ASP B 2 170 ? -6.84781 -11.98316 20.74850 1.000 9.80029 170 ASP B N 1
ATOM 4080 C CA . ASP B 2 170 ? -6.40797 -13.21133 21.40228 1.000 10.95150 170 ASP B CA 1
ATOM 4081 C C . ASP B 2 170 ? -7.58964 -14.11116 21.74794 1.000 10.73661 170 ASP B C 1
ATOM 4082 O O . ASP B 2 170 ? -7.45996 -15.34409 21.71023 1.000 11.05152 170 ASP B O 1
ATOM 4091 N N . LYS B 2 171 ? -8.74524 -13.53502 22.10223 1.000 10.67595 171 LYS B N 1
ATOM 4092 C CA A LYS B 2 171 ? -9.91579 -14.37476 22.34292 0.680 11.30305 171 LYS B CA 1
ATOM 4093 C CA B LYS B 2 171 ? -9.93760 -14.35200 22.33442 0.320 10.67511 171 LYS B CA 1
ATOM 4094 C C . LYS B 2 171 ? -10.33791 -15.09937 21.06955 1.000 9.50330 171 LYS B C 1
ATOM 4095 O O . LYS B 2 171 ? -10.76682 -16.26279 21.11806 1.000 10.09337 171 LYS B O 1
ATOM 4132 N N . VAL B 2 172 ? -10.22216 -14.43170 19.92417 1.000 9.00144 172 VAL B N 1
ATOM 4133 C CA . VAL B 2 172 ? -10.51172 -15.08257 18.65214 1.000 8.94913 172 VAL B CA 1
ATOM 4134 C C . VAL B 2 172 ? -9.53301 -16.22503 18.42108 1.000 8.32810 172 VAL B C 1
ATOM 4135 O O . VAL B 2 172 ? -9.93527 -17.34598 18.09821 1.000 9.56118 172 VAL B O 1
ATOM 4148 N N . THR B 2 173 ? -8.23563 -15.94444 18.55879 1.000 8.97437 173 THR B N 1
ATOM 4149 C CA . THR B 2 173 ? -7.21277 -16.96814 18.35212 1.000 8.79082 173 THR B CA 1
ATOM 4150 C C . THR B 2 173 ? -7.46421 -18.17222 19.24299 1.000 9.74040 173 THR B C 1
ATOM 4151 O O . THR B 2 173 ? -7.38512 -19.32120 18.78917 1.000 10.38603 173 THR B O 1
ATOM 4162 N N A SER B 2 174 ? -7.81483 -17.94029 20.50812 0.480 9.74110 174 SER B N 1
ATOM 4163 N N B SER B 2 174 ? -7.72222 -17.93195 20.52985 0.520 9.88480 174 SER B N 1
ATOM 4164 C CA A SER B 2 174 ? -8.16300 -19.05776 21.38199 0.480 10.97577 174 SER B CA 1
ATOM 4165 C CA B SER B 2 174 ? -7.92363 -19.03968 21.45563 0.520 11.16978 174 SER B CA 1
ATOM 4166 C C A SER B 2 174 ? -9.36179 -19.82617 20.83525 0.480 10.58384 174 SER B C 1
ATOM 4167 C C B SER B 2 174 ? -9.15659 -19.84296 21.08424 0.520 10.57844 174 SER B C 1
ATOM 4168 O O A SER B 2 174 ? -9.35715 -21.06377 20.80797 0.480 11.50377 174 SER B O 1
ATOM 4169 O O B SER B 2 174 ? -9.17209 -21.07273 21.21985 0.520 11.20552 174 SER B O 1
ATOM 4184 N N A ALA B 2 175 ? -10.38821 -19.10914 20.36960 0.500 10.64365 175 ALA B N 1
ATOM 4185 N N B ALA B 2 175 ? -10.20789 -19.16215 20.63386 0.500 10.46785 175 ALA B N 1
ATOM 4186 C CA A ALA B 2 175 ? -11.59156 -19.76077 19.85997 0.500 10.75933 175 ALA B CA 1
ATOM 4187 C CA B ALA B 2 175 ? -11.45873 -19.84505 20.34219 0.500 10.75082 175 ALA B CA 1
ATOM 4188 C C A ALA B 2 175 ? -11.30810 -20.60627 18.62575 0.500 10.46083 175 ALA B C 1
ATOM 4189 C C B ALA B 2 175 ? -11.31811 -20.78296 19.15289 0.500 10.50067 175 ALA B C 1
ATOM 4190 O O A ALA B 2 175 ? -11.96895 -21.62678 18.41322 0.500 11.84908 175 ALA B O 1
ATOM 4191 O O B ALA B 2 175 ? -11.90024 -21.87180 19.15490 0.500 11.69134 175 ALA B O 1
ATOM 4204 N N A ILE B 2 176 ? -10.35696 -20.18797 17.78788 0.530 9.49827 176 ILE B N 1
ATOM 4205 N N B ILE B 2 176 ? -10.56571 -20.38722 18.12591 0.470 9.92461 176 ILE B N 1
ATOM 4206 C CA A ILE B 2 176 ? -10.03817 -20.94019 16.58006 0.530 10.26451 176 ILE B CA 1
ATOM 4207 C CA B ILE B 2 176 ? -10.51077 -21.14923 16.88623 0.470 9.80578 176 ILE B CA 1
ATOM 4208 C C A ILE B 2 176 ? -9.26387 -22.20426 16.91578 0.530 11.20317 176 ILE B C 1
ATOM 4209 C C B ILE B 2 176 ? -9.19592 -21.89615 16.70872 0.470 10.13287 176 ILE B C 1
ATOM 4210 O O A ILE B 2 176 ? -9.41090 -23.22683 16.23707 0.530 12.09466 176 ILE B O 1
ATOM 4211 O O B ILE B 2 176 ? -8.95974 -22.47989 15.64313 0.470 10.37739 176 ILE B O 1
ATOM 4242 N N A GLY B 2 177 ? -8.42213 -22.16000 17.94181 0.620 12.72835 177 GLY B N 1
ATOM 4243 N N B GLY B 2 177 ? -8.33573 -21.90730 17.71813 0.380 11.13826 177 GLY B N 1
ATOM 4244 C CA A GLY B 2 177 ? -7.61273 -23.30804 18.30271 0.620 14.83652 177 GLY B CA 1
ATOM 4245 C CA B GLY B 2 177 ? -7.15710 -22.75271 17.66107 0.380 13.01459 177 GLY B CA 1
ATOM 4246 C C A GLY B 2 177 ? -6.65494 -23.74203 17.20699 0.620 16.17428 177 GLY B C 1
ATOM 4247 C C B GLY B 2 177 ? -7.55471 -24.20201 17.42681 0.380 14.95105 177 GLY B C 1
ATOM 4248 O O A GLY B 2 177 ? -6.13095 -22.90503 16.46388 0.620 16.80730 177 GLY B O 1
ATOM 4249 O O B GLY B 2 177 ? -8.38403 -24.72391 18.16769 0.380 15.58166 177 GLY B O 1
ATOM 4258 N N . MET C 1 2 ? -23.71882 20.42430 -19.44281 1.000 19.28879 2 MET C N 1
ATOM 4259 C CA . MET C 1 2 ? -23.53634 19.26343 -18.59359 1.000 17.78630 2 MET C CA 1
ATOM 4260 C C . MET C 1 2 ? -24.70057 19.21095 -17.63519 1.000 17.22265 2 MET C C 1
ATOM 4261 O O . MET C 1 2 ? -25.34948 20.22359 -17.37258 1.000 17.89974 2 MET C O 1
ATOM 4266 N N . ALA C 1 3 ? -24.90013 18.03594 -17.04473 1.000 16.78633 3 ALA C N 1
ATOM 4267 C CA . ALA C 1 3 ? -25.79891 17.88603 -15.91305 1.000 16.23162 3 ALA C CA 1
ATOM 4268 C C . ALA C 1 3 ? -25.20283 18.53490 -14.66318 1.000 15.71236 3 ALA C C 1
ATOM 4269 O O . ALA C 1 3 ? -24.01311 18.86111 -14.59480 1.000 16.40953 3 ALA C O 1
ATOM 4276 N N . LYS C 1 4 ? -26.05505 18.69966 -13.65079 1.000 15.29893 4 LYS C N 1
ATOM 4277 C CA . LYS C 1 4 ? -25.67263 19.28941 -12.37339 1.000 15.45026 4 LYS C CA 1
ATOM 4278 C C . LYS C 1 4 ? -26.13099 18.42404 -11.20721 1.000 14.61440 4 LYS C C 1
ATOM 4279 O O . LYS C 1 4 ? -26.22914 18.91508 -10.07796 1.000 15.28678 4 LYS C O 1
ATOM 4298 N N A ASP C 1 5 ? -26.41385 17.14684 -11.45925 0.810 14.07069 5 ASP C N 1
ATOM 4299 N N B ASP C 1 5 ? -26.39316 17.14183 -11.45100 0.190 13.59633 5 ASP C N 1
ATOM 4300 C CA A ASP C 1 5 ? -26.96684 16.25127 -10.45200 0.810 14.03429 5 ASP C CA 1
ATOM 4301 C CA B ASP C 1 5 ? -26.96011 16.25147 -10.44774 0.190 12.75920 5 ASP C CA 1
ATOM 4302 C C A ASP C 1 5 ? -25.92176 15.37888 -9.76088 0.810 12.55782 5 ASP C C 1
ATOM 4303 C C B ASP C 1 5 ? -25.91969 15.36004 -9.77606 0.190 12.03787 5 ASP C C 1
ATOM 4304 O O A ASP C 1 5 ? -26.29379 14.52588 -8.94809 0.810 12.64783 5 ASP C O 1
ATOM 4305 O O B ASP C 1 5 ? -26.29011 14.47497 -8.99807 0.190 12.30591 5 ASP C O 1
ATOM 4322 N N . SER C 1 6 ? -24.63233 15.57476 -10.04734 1.000 11.16382 6 SER C N 1
ATOM 4323 C CA . SER C 1 6 ? -23.55281 14.77922 -9.46888 1.000 10.68951 6 SER C CA 1
ATOM 4324 C C . SER C 1 6 ? -23.68803 13.29535 -9.78527 1.000 9.74091 6 SER C C 1
ATOM 4325 O O . SER C 1 6 ? -23.08696 12.46878 -9.10571 1.000 10.43653 6 SER C O 1
ATOM 4333 N N A LYS C 1 7 ? -24.46920 12.93541 -10.79677 0.810 10.34981 7 LYS C N 1
ATOM 4334 N N B LYS C 1 7 ? -24.45112 12.94623 -10.81496 0.190 9.98843 7 LYS C N 1
ATOM 4335 C CA A LYS C 1 7 ? -24.67300 11.53226 -11.13498 0.810 11.13322 7 LYS C CA 1
ATOM 4336 C CA B LYS C 1 7 ? -24.68887 11.55686 -11.17491 0.190 10.30240 7 LYS C CA 1
ATOM 4337 C C A LYS C 1 7 ? -23.76412 11.11105 -12.27767 0.810 9.91773 7 LYS C C 1
ATOM 4338 C C B LYS C 1 7 ? -23.73472 11.11994 -12.27737 0.190 9.74832 7 LYS C C 1
ATOM 4339 O O A LYS C 1 7 ? -23.46883 11.89082 -13.19013 0.810 10.97965 7 LYS C O 1
ATOM 4340 O O B LYS C 1 7 ? -23.35108 11.91003 -13.14478 0.190 10.13691 7 LYS C O 1
ATOM 4377 N N . ALA C 1 8 ? -23.35670 9.84911 -12.23658 1.000 9.28086 8 ALA C N 1
ATOM 4378 C CA . ALA C 1 8 ? -22.48518 9.26192 -13.23343 1.000 9.06542 8 ALA C CA 1
ATOM 4379 C C . ALA C 1 8 ? -22.93987 7.84208 -13.50778 1.000 8.27481 8 ALA C C 1
ATOM 4380 O O . ALA C 1 8 ? -23.59729 7.20740 -12.67115 1.000 8.63775 8 ALA C O 1
ATOM 4387 N N . PRO C 1 9 ? -22.59201 7.31035 -14.67924 1.000 8.29692 9 PRO C N 1
ATOM 4388 C CA . PRO C 1 9 ? -22.96418 5.93376 -15.02208 1.000 8.12060 9 PRO C CA 1
ATOM 4389 C C . PRO C 1 9 ? -22.06977 4.96365 -14.27302 1.000 7.75277 9 PRO C C 1
ATOM 4390 O O . PRO C 1 9 ? -20.84560 4.98514 -14.41750 1.000 8.49511 9 PRO C O 1
ATOM 4401 N N . VAL C 1 10 ? -22.69654 4.15691 -13.42813 1.000 7.76008 10 VAL C N 1
ATOM 4402 C CA . VAL C 1 10 ? -22.03185 3.10797 -12.67391 1.000 7.85992 10 VAL C CA 1
ATOM 4403 C C . VAL C 1 10 ? -22.16715 1.82883 -13.48812 1.000 7.65974 10 VAL C C 1
ATOM 4404 O O . VAL C 1 10 ? -23.26721 1.28686 -13.64273 1.000 8.17347 10 VAL C O 1
ATOM 4417 N N . VAL C 1 11 ? -21.05497 1.37416 -14.04389 1.000 7.20635 11 VAL C N 1
ATOM 4418 C CA . VAL C 1 11 ? -21.00083 0.16922 -14.85721 1.000 7.23712 11 VAL C CA 1
ATOM 4419 C C . VAL C 1 11 ? -20.48631 -0.94957 -13.96996 1.000 7.08700 11 VAL C C 1
ATOM 4420 O O . VAL C 1 11 ? -19.47023 -0.78526 -13.28865 1.000 7.30922 11 VAL C O 1
ATOM 4433 N N A GLU C 1 12 ? -21.19534 -2.07140 -13.95622 0.640 7.44497 12 GLU C N 1
ATOM 4434 N N B GLU C 1 12 ? -21.16010 -2.09937 -14.01822 0.360 6.47355 12 GLU C N 1
ATOM 4435 C CA A GLU C 1 12 ? -20.76010 -3.27078 -13.25966 0.640 8.05471 12 GLU C CA 1
ATOM 4436 C CA B GLU C 1 12 ? -20.78687 -3.27996 -13.25089 0.360 6.49328 12 GLU C CA 1
ATOM 4437 C C A GLU C 1 12 ? -20.67706 -4.40969 -14.26614 0.640 7.24488 12 GLU C C 1
ATOM 4438 C C B GLU C 1 12 ? -20.73722 -4.48978 -14.17521 0.360 6.57305 12 GLU C C 1
ATOM 4439 O O A GLU C 1 12 ? -21.55969 -4.57665 -15.11641 0.640 7.48910 12 GLU C O 1
ATOM 4440 O O B GLU C 1 12 ? -21.71883 -4.80200 -14.85776 0.360 6.90890 12 GLU C O 1
ATOM 4463 N N . ILE C 1 13 ? -19.59390 -5.17589 -14.17589 1.000 6.87248 13 ILE C N 1
ATOM 4464 C CA . ILE C 1 13 ? -19.32585 -6.30822 -15.05489 1.000 7.17799 13 ILE C CA 1
ATOM 4465 C C . ILE C 1 13 ? -19.45413 -7.57482 -14.22123 1.000 7.04339 13 ILE C C 1
ATOM 4466 O O . ILE C 1 13 ? -18.79561 -7.70793 -13.17771 1.000 7.86681 13 ILE C O 1
ATOM 4483 N N . PHE C 1 14 ? -20.28396 -8.51316 -14.67383 1.000 6.96361 14 PHE C N 1
ATOM 4484 C CA . PHE C 1 14 ? -20.48691 -9.77762 -13.98257 1.000 7.29645 14 PHE C CA 1
ATOM 4485 C C . PHE C 1 14 ? -19.95585 -10.92713 -14.82060 1.000 6.99341 14 PHE C C 1
ATOM 4486 O O . PHE C 1 14 ? -20.28129 -11.04881 -16.00889 1.000 7.97402 14 PHE C O 1
ATOM 4503 N N . ASP C 1 15 ? -19.14390 -11.76688 -14.18412 1.000 7.50051 15 ASP C N 1
ATOM 4504 C CA . ASP C 1 15 ? -18.63003 -12.99461 -14.77836 1.000 8.17901 15 ASP C CA 1
ATOM 4505 C C . ASP C 1 15 ? -18.68181 -14.06789 -13.70288 1.000 7.25595 15 ASP C C 1
ATOM 4506 O O . ASP C 1 15 ? -17.78870 -14.17617 -12.85505 1.000 8.08057 15 ASP C O 1
ATOM 4515 N N . GLU C 1 16 ? -19.76717 -14.83709 -13.73839 1.000 6.76743 16 GLU C N 1
ATOM 4516 C CA . GLU C 1 16 ? -20.05797 -15.89397 -12.78404 1.000 6.92789 16 GLU C CA 1
ATOM 4517 C C . GLU C 1 16 ? -19.91911 -17.26169 -13.44074 1.000 7.41665 16 GLU C C 1
ATOM 4518 O O . GLU C 1 16 ? -20.57914 -18.23003 -13.04779 1.000 7.76939 16 GLU C O 1
ATOM 4530 N N . ARG C 1 17 ? -19.04703 -17.36011 -14.44162 1.000 7.58384 17 ARG C N 1
ATOM 4531 C CA . ARG C 1 17 ? -18.88335 -18.62905 -15.14434 1.000 8.56612 17 ARG C CA 1
ATOM 4532 C C . ARG C 1 17 ? -18.31698 -19.73169 -14.26775 1.000 8.40871 17 ARG C C 1
ATOM 4533 O O . ARG C 1 17 ? -18.41998 -20.90164 -14.65448 1.000 10.12718 17 ARG C O 1
ATOM 4554 N N . ASP C 1 18 ? -17.72869 -19.40402 -13.11544 1.000 7.80415 18 ASP C N 1
ATOM 4555 C CA . ASP C 1 18 ? -17.29899 -20.44970 -12.19470 1.000 8.37122 18 ASP C CA 1
ATOM 4556 C C . ASP C 1 18 ? -18.46088 -21.12206 -11.47810 1.000 8.59661 18 ASP C C 1
ATOM 4557 O O . ASP C 1 18 ? -18.23301 -22.10416 -10.76432 1.000 9.85594 18 ASP C O 1
ATOM 4566 N N . GLY C 1 19 ? -19.68801 -20.63505 -11.65716 1.000 8.27364 19 GLY C N 1
ATOM 4567 C CA . GLY C 1 19 ? -20.85466 -21.25267 -11.08181 1.000 8.65089 19 GLY C CA 1
ATOM 4568 C C . GLY C 1 19 ? -21.29684 -20.72583 -9.73371 1.000 8.29566 19 GLY C C 1
ATOM 4569 O O . GLY C 1 19 ? -22.34608 -21.15432 -9.23983 1.000 9.88666 19 GLY C O 1
ATOM 4573 N N . CYS C 1 20 ? -20.55619 -19.81078 -9.11740 1.000 7.53784 20 CYS C N 1
ATOM 4574 C CA . CYS C 1 20 ? -20.97008 -19.26596 -7.83070 1.000 7.68979 20 CYS C CA 1
ATOM 4575 C C . CYS C 1 20 ? -22.02582 -18.19602 -8.06502 1.000 7.85903 20 CYS C C 1
ATOM 4576 O O . CYS C 1 20 ? -21.74482 -17.15825 -8.67910 1.000 8.03867 20 CYS C O 1
ATOM 4583 N N . THR C 1 21 ? -23.23281 -18.45218 -7.57795 1.000 8.25485 21 THR C N 1
ATOM 4584 C CA . THR C 1 21 ? -24.34683 -17.54391 -7.78533 1.000 8.71006 21 THR C CA 1
ATOM 4585 C C . THR C 1 21 ? -24.93810 -17.08440 -6.45388 1.000 8.82715 21 THR C C 1
ATOM 4586 O O . THR C 1 21 ? -24.63778 -17.60875 -5.37855 1.000 9.83236 21 THR C O 1
ATOM 4597 N N . SER C 1 22 ? -25.78305 -16.06442 -6.56075 1.000 9.05359 22 SER C N 1
ATOM 4598 C CA . SER C 1 22 ? -26.49953 -15.46256 -5.44357 1.000 9.52442 22 SER C CA 1
ATOM 4599 C C . SER C 1 22 ? -27.88723 -15.09385 -5.96171 1.000 9.59367 22 SER C C 1
ATOM 4600 O O . SER C 1 22 ? -28.19910 -15.30893 -7.13793 1.000 9.79778 22 SER C O 1
ATOM 4608 N N . ALA C 1 23 ? -28.72206 -14.51103 -5.09921 1.000 10.36596 23 ALA C N 1
ATOM 4609 C CA . ALA C 1 23 ? -30.08026 -14.16513 -5.51576 1.000 10.96006 23 ALA C CA 1
ATOM 4610 C C . ALA C 1 23 ? -30.08486 -13.32491 -6.78496 1.000 10.74795 23 ALA C C 1
ATOM 4611 O O . ALA C 1 23 ? -30.92889 -13.51831 -7.66387 1.000 11.85195 23 ALA C O 1
ATOM 4618 N N . GLY C 1 24 ? -29.15411 -12.38511 -6.90098 1.000 9.84886 24 GLY C N 1
ATOM 4619 C CA . GLY C 1 24 ? -29.11778 -11.49146 -8.04228 1.000 10.28502 24 GLY C CA 1
ATOM 4620 C C . GLY C 1 24 ? -28.70901 -12.12807 -9.35273 1.000 9.46393 24 GLY C C 1
ATOM 4621 O O . GLY C 1 24 ? -28.78794 -11.45881 -10.38969 1.000 9.22710 24 GLY C O 1
ATOM 4625 N N . SER C 1 25 ? -28.26230 -13.38730 -9.32737 1.000 9.41472 25 SER C N 1
ATOM 4626 C CA . SER C 1 25 ? -27.70008 -14.04583 -10.49365 1.000 8.99335 25 SER C CA 1
ATOM 4627 C C . SER C 1 25 ? -28.73633 -14.51013 -11.49815 1.000 10.20482 25 SER C C 1
ATOM 4628 O O . SER C 1 25 ? -28.35803 -14.91300 -12.60674 1.000 10.57666 25 SER C O 1
ATOM 4636 N N A THR C 1 26 ? -30.01503 -14.51402 -11.12389 0.640 11.14646 26 THR C N 1
ATOM 4637 N N B THR C 1 26 ? -30.01290 -14.47032 -11.16618 0.360 11.48192 26 THR C N 1
ATOM 4638 C CA A THR C 1 26 ? -31.10210 -14.92339 -12.00001 0.640 13.27913 26 THR C CA 1
ATOM 4639 C CA B THR C 1 26 ? -31.01196 -14.84094 -12.14468 0.360 13.15079 26 THR C CA 1
ATOM 4640 C C A THR C 1 26 ? -32.14963 -13.81904 -12.05699 0.640 12.98507 26 THR C C 1
ATOM 4641 C C B THR C 1 26 ? -32.18101 -13.88065 -12.05503 0.360 13.14610 26 THR C C 1
ATOM 4642 O O A THR C 1 26 ? -32.27280 -13.01496 -11.13103 0.640 12.78281 26 THR C O 1
ATOM 4643 O O B THR C 1 26 ? -32.43801 -13.26772 -11.01791 0.360 12.96418 26 THR C O 1
ATOM 4664 N N . GLY C 1 27 ? -32.89323 -13.77807 -13.16582 1.000 13.42650 27 GLY C N 1
ATOM 4665 C CA . GLY C 1 27 ? -34.06083 -12.93423 -13.26619 1.000 13.76065 27 GLY C CA 1
ATOM 4666 C C . GLY C 1 27 ? -33.81717 -11.53292 -13.77235 1.000 14.14954 27 GLY C C 1
ATOM 4667 O O . GLY C 1 27 ? -34.78986 -10.81685 -14.03711 1.000 15.47104 27 GLY C O 1
ATOM 4671 N N . LYS C 1 28 ? -32.56388 -11.10405 -13.91614 1.000 13.14843 28 LYS C N 1
ATOM 4672 C CA . LYS C 1 28 ? -32.30706 -9.73673 -14.34666 1.000 13.29608 28 LYS C CA 1
ATOM 4673 C C . LYS C 1 28 ? -32.25514 -9.59874 -15.85685 1.000 12.94218 28 LYS C C 1
ATOM 4674 O O . LYS C 1 28 ? -32.52884 -8.51082 -16.37602 1.000 13.61050 28 LYS C O 1
ATOM 4693 N N . ALA C 1 29 ? -31.90605 -10.67116 -16.56000 1.000 13.12806 29 ALA C N 1
ATOM 4694 C CA . ALA C 1 29 ? -31.83588 -10.68564 -18.01124 1.000 12.68067 29 ALA C CA 1
ATOM 4695 C C . ALA C 1 29 ? -31.83279 -12.13908 -18.44369 1.000 12.67217 29 ALA C C 1
ATOM 4696 O O . ALA C 1 29 ? -31.55512 -13.03679 -17.64612 1.000 13.11415 29 ALA C O 1
ATOM 4703 N N . SER C 1 30 ? -32.12274 -12.35773 -19.72048 1.000 12.90029 30 SER C N 1
ATOM 4704 C CA . SER C 1 30 ? -31.87628 -13.65425 -20.32785 1.000 12.90215 30 SER C CA 1
ATOM 4705 C C . SER C 1 30 ? -30.37806 -13.89705 -20.42294 1.000 12.57499 30 SER C C 1
ATOM 4706 O O . SER C 1 30 ? -29.60509 -12.96803 -20.65796 1.000 12.71069 30 SER C O 1
ATOM 4714 N N . ASP C 1 31 ? -29.95831 -15.15290 -20.23918 1.000 12.27677 31 ASP C N 1
ATOM 4715 C CA . ASP C 1 31 ? -28.54611 -15.50761 -20.37983 1.000 12.42831 31 ASP C CA 1
ATOM 4716 C C . ASP C 1 31 ? -28.23808 -16.30469 -21.64733 1.000 13.12967 31 ASP C C 1
ATOM 4717 O O . ASP C 1 31 ? -27.11468 -16.79667 -21.79580 1.000 13.50291 31 ASP C O 1
ATOM 4726 N N . ALA C 1 32 ? -29.18894 -16.41747 -22.57390 1.000 14.09352 32 ALA C N 1
ATOM 4727 C CA . ALA C 1 32 ? -29.03278 -17.28895 -23.73494 1.000 15.61456 32 ALA C CA 1
ATOM 4728 C C . ALA C 1 32 ? -27.74483 -16.98625 -24.48486 1.000 15.83896 32 ALA C C 1
ATOM 4729 O O . ALA C 1 32 ? -27.51106 -15.85388 -24.91296 1.000 15.99591 32 ALA C O 1
ATOM 4736 N N . GLY C 1 33 ? -26.92010 -18.01683 -24.66479 1.000 15.88354 33 GLY C N 1
ATOM 4737 C CA . GLY C 1 33 ? -25.68397 -17.89511 -25.40967 1.000 16.01153 33 GLY C CA 1
ATOM 4738 C C . GLY C 1 33 ? -24.56382 -17.17898 -24.68997 1.000 15.13138 33 GLY C C 1
ATOM 4739 O O . GLY C 1 33 ? -23.47611 -17.02505 -25.26685 1.000 17.33070 33 GLY C O 1
ATOM 4743 N N A GLU C 1 34 ? -24.78819 -16.70994 -23.46503 0.590 13.25551 34 GLU C N 1
ATOM 4744 N N B GLU C 1 34 ? -24.78126 -16.77682 -23.44279 0.410 13.82567 34 GLU C N 1
ATOM 4745 C CA A GLU C 1 34 ? -23.82644 -15.89138 -22.72829 0.590 11.44934 34 GLU C CA 1
ATOM 4746 C CA B GLU C 1 34 ? -23.83097 -16.01158 -22.65429 0.410 12.72657 34 GLU C CA 1
ATOM 4747 C C A GLU C 1 34 ? -23.88494 -16.25323 -21.24517 0.590 10.25598 34 GLU C C 1
ATOM 4748 C C B GLU C 1 34 ? -24.00181 -16.38819 -21.18419 0.410 11.56200 34 GLU C C 1
ATOM 4749 O O A GLU C 1 34 ? -24.00820 -15.39591 -20.37008 0.590 10.11794 34 GLU C O 1
ATOM 4750 O O B GLU C 1 34 ? -24.24409 -15.55101 -20.31897 0.410 10.88538 34 GLU C O 1
ATOM 4773 N N A LYS C 1 35 ? -23.79534 -17.54201 -20.94601 0.440 11.32717 35 LYS C N 1
ATOM 4774 N N B LYS C 1 35 ? -23.89082 -17.67372 -20.87086 0.560 12.33546 35 LYS C N 1
ATOM 4775 C CA A LYS C 1 35 ? -24.01315 -17.99815 -19.58077 0.440 11.14422 35 LYS C CA 1
ATOM 4776 C CA B LYS C 1 35 ? -24.07124 -18.09583 -19.49108 0.560 11.98015 35 LYS C CA 1
ATOM 4777 C C A LYS C 1 35 ? -23.04107 -17.31984 -18.62063 0.440 9.38389 35 LYS C C 1
ATOM 4778 C C B LYS C 1 35 ? -23.06340 -17.40126 -18.58411 0.560 9.56017 35 LYS C C 1
ATOM 4779 O O A LYS C 1 35 ? -21.84367 -17.21517 -18.89501 0.440 9.89793 35 LYS C O 1
ATOM 4780 O O B LYS C 1 35 ? -21.86193 -17.37630 -18.85986 0.560 9.69874 35 LYS C O 1
ATOM 4817 N N . GLY C 1 36 ? -23.56707 -16.84504 -17.49125 1.000 9.30953 36 GLY C N 1
ATOM 4818 C CA . GLY C 1 36 ? -22.74518 -16.27766 -16.44749 1.000 8.85513 36 GLY C CA 1
ATOM 4819 C C . GLY C 1 36 ? -22.26277 -14.86496 -16.67584 1.000 7.95474 36 GLY C C 1
ATOM 4820 O O . GLY C 1 36 ? -21.53531 -14.34706 -15.83080 1.000 8.75408 36 GLY C O 1
ATOM 4825 N N . LEU C 1 37 ? -22.67229 -14.21312 -17.75987 1.000 7.74001 37 LEU C N 1
ATOM 4826 C CA . LEU C 1 37 ? -22.10212 -12.93784 -18.17072 1.000 7.60537 37 LEU C CA 1
ATOM 4827 C C . LEU C 1 37 ? -23.17523 -11.85605 -18.20286 1.000 7.97876 37 LEU C C 1
ATOM 4828 O O . LEU C 1 37 ? -24.27102 -12.07393 -18.72403 1.000 8.57494 37 LEU C O 1
ATOM 4844 N N . LEU C 1 38 ? -22.85288 -10.66783 -17.68175 1.000 7.34160 38 LEU C N 1
ATOM 4845 C CA . LEU C 1 38 ? -23.83680 -9.59024 -17.70734 1.000 7.49402 38 LEU C CA 1
ATOM 4846 C C . LEU C 1 38 ? -23.15189 -8.24820 -17.51882 1.000 7.39641 38 LEU C C 1
ATOM 4847 O O . LEU C 1 38 ? -22.20261 -8.14196 -16.74103 1.000 7.59821 38 LEU C O 1
ATOM 4863 N N . VAL C 1 39 ? -23.66408 -7.22949 -18.21312 1.000 7.48184 39 VAL C N 1
ATOM 4864 C CA . VAL C 1 39 ? -23.29762 -5.83320 -17.97765 1.000 8.26864 39 VAL C CA 1
ATOM 4865 C C . VAL C 1 39 ? -24.49046 -5.10617 -17.37194 1.000 7.97102 39 VAL C C 1
ATOM 4866 O O . VAL C 1 39 ? -25.59785 -5.15218 -17.92193 1.000 8.87570 39 VAL C O 1
ATOM 4879 N N A LYS C 1 40 ? -24.25713 -4.39710 -16.26906 0.610 7.83110 40 LYS C N 1
ATOM 4880 N N B LYS C 1 40 ? -24.25797 -4.41803 -16.26169 0.390 7.91289 40 LYS C N 1
ATOM 4881 C CA A LYS C 1 40 ? -25.27717 -3.59885 -15.59719 0.610 8.48590 40 LYS C CA 1
ATOM 4882 C CA B LYS C 1 40 ? -25.26301 -3.58888 -15.61627 0.390 8.43551 40 LYS C CA 1
ATOM 4883 C C A LYS C 1 40 ? -24.84812 -2.13933 -15.61005 0.610 7.99929 40 LYS C C 1
ATOM 4884 C C B LYS C 1 40 ? -24.82100 -2.13537 -15.67998 0.390 8.30442 40 LYS C C 1
ATOM 4885 O O A LYS C 1 40 ? -23.70105 -1.83208 -15.28634 0.610 7.93080 40 LYS C O 1
ATOM 4886 O O B LYS C 1 40 ? -23.64308 -1.83099 -15.47818 0.390 8.35764 40 LYS C O 1
ATOM 4923 N N . VAL C 1 41 ? -25.75553 -1.23586 -15.97666 1.000 8.11647 41 VAL C N 1
ATOM 4924 C CA . VAL C 1 41 ? -25.49305 0.19811 -15.91796 1.000 8.45681 41 VAL C CA 1
ATOM 4925 C C . VAL C 1 41 ? -26.64137 0.87983 -15.19782 1.000 9.02311 41 VAL C C 1
ATOM 4926 O O . VAL C 1 41 ? -27.81493 0.59796 -15.47281 1.000 9.37325 41 VAL C O 1
ATOM 4939 N N . SER C 1 42 ? -26.29828 1.80791 -14.30658 1.000 9.53865 42 SER C N 1
ATOM 4940 C CA . SER C 1 42 ? -27.28731 2.65230 -13.65968 1.000 10.65673 42 SER C CA 1
ATOM 4941 C C . SER C 1 42 ? -26.66508 4.02385 -13.43895 1.000 10.10180 42 SER C C 1
ATOM 4942 O O . SER C 1 42 ? -25.44575 4.16567 -13.38504 1.000 11.40126 42 SER C O 1
ATOM 4950 N N . MET C 1 43 ? -27.50690 5.04201 -13.31673 1.000 10.03338 43 MET C N 1
ATOM 4951 C CA . MET C 1 43 ? -27.04087 6.38412 -12.98834 1.000 10.21033 43 MET C CA 1
ATOM 4952 C C . MET C 1 43 ? -27.18594 6.58501 -11.49022 1.000 10.44496 43 MET C C 1
ATOM 4953 O O . MET C 1 43 ? -28.28653 6.45406 -10.94847 1.000 12.45073 43 MET C O 1
ATOM 4967 N N A GLN C 1 44 ? -26.08078 6.89181 -10.82520 0.450 9.99826 44 GLN C N 1
ATOM 4968 N N B GLN C 1 44 ? -26.08080 6.90997 -10.82603 0.550 10.05264 44 GLN C N 1
ATOM 4969 C CA A GLN C 1 44 ? -26.08082 7.06511 -9.38301 0.450 9.94236 44 GLN C CA 1
ATOM 4970 C CA B GLN C 1 44 ? -26.07913 7.08901 -9.38333 0.550 10.28956 44 GLN C CA 1
ATOM 4971 C C A GLN C 1 44 ? -25.37037 8.35989 -9.03797 0.450 10.15731 44 GLN C C 1
ATOM 4972 C C B GLN C 1 44 ? -25.34799 8.37027 -9.02109 0.550 10.40994 44 GLN C C 1
ATOM 4973 O O A GLN C 1 44 ? -24.38584 8.73210 -9.68509 0.450 10.12974 44 GLN C O 1
ATOM 4974 O O B GLN C 1 44 ? -24.38000 8.76602 -9.67894 0.550 10.00689 44 GLN C O 1
ATOM 5001 N N A LYS C 1 45 ? -25.86689 9.04009 -8.01121 0.510 10.22705 45 LYS C N 1
ATOM 5002 N N B LYS C 1 45 ? -25.81317 9.00496 -7.95010 0.490 10.84969 45 LYS C N 1
ATOM 5003 C CA A LYS C 1 45 ? -25.12028 10.14719 -7.44688 0.510 10.36592 45 LYS C CA 1
ATOM 5004 C CA B LYS C 1 45 ? -25.12806 10.16702 -7.41596 0.490 11.11864 45 LYS C CA 1
ATOM 5005 C C A LYS C 1 45 ? -23.81894 9.62076 -6.85920 0.510 9.91567 45 LYS C C 1
ATOM 5006 C C B LYS C 1 45 ? -23.84531 9.72192 -6.73232 0.490 10.43053 45 LYS C C 1
ATOM 5007 O O A LYS C 1 45 ? -23.78589 8.56696 -6.21630 0.510 10.69090 45 LYS C O 1
ATOM 5008 O O B LYS C 1 45 ? -23.86487 8.86582 -5.84291 0.490 10.69398 45 LYS C O 1
ATOM 5045 N N . VAL C 1 46 ? -22.73450 10.34830 -7.10385 1.000 9.53005 46 VAL C N 1
ATOM 5046 C CA . VAL C 1 46 ? -21.45089 10.06205 -6.46604 1.000 9.73384 46 VAL C CA 1
ATOM 5047 C C . VAL C 1 46 ? -21.40958 10.88641 -5.18259 1.000 10.45561 46 VAL C C 1
ATOM 5048 O O . VAL C 1 46 ? -21.41387 12.11662 -5.22695 1.000 11.47644 46 VAL C O 1
ATOM 5061 N N A GLY C 1 47 ? -21.40824 10.20773 -4.03197 0.650 10.74080 47 GLY C N 1
ATOM 5062 N N B GLY C 1 47 ? -21.39001 10.20990 -4.04415 0.350 10.56180 47 GLY C N 1
ATOM 5063 C CA A GLY C 1 47 ? -21.48091 10.88490 -2.74697 0.650 11.04695 47 GLY C CA 1
ATOM 5064 C CA B GLY C 1 47 ? -21.40373 10.90189 -2.77785 0.350 10.48711 47 GLY C CA 1
ATOM 5065 C C A GLY C 1 47 ? -20.12017 11.26716 -2.19105 0.650 9.19633 47 GLY C C 1
ATOM 5066 C C B GLY C 1 47 ? -20.08102 11.56912 -2.45698 0.350 9.34465 47 GLY C C 1
ATOM 5067 O O A GLY C 1 47 ? -19.11672 10.63015 -2.49208 0.650 9.50050 47 GLY C O 1
ATOM 5068 O O B GLY C 1 47 ? -19.07708 11.45017 -3.15983 0.350 10.40599 47 GLY C O 1
ATOM 5075 N N . TYR C 1 48 ? -20.10805 12.32675 -1.37208 1.000 8.15486 48 TYR C N 1
ATOM 5076 C CA . TYR C 1 48 ? -18.87934 12.72919 -0.70529 1.000 8.14185 48 TYR C CA 1
ATOM 5077 C C . TYR C 1 48 ? -18.44472 11.62361 0.25325 1.000 8.01427 48 TYR C C 1
ATOM 5078 O O . TYR C 1 48 ? -19.28131 10.98419 0.89215 1.000 9.95610 48 TYR C O 1
ATOM 5097 N N . ASN C 1 49 ? -17.13850 11.42373 0.38905 1.000 7.23370 49 ASN C N 1
ATOM 5098 C CA . ASN C 1 49 ? -16.56881 10.34006 1.20437 1.000 7.65495 49 ASN C CA 1
ATOM 5099 C C . ASN C 1 49 ? -15.63579 10.95924 2.23713 1.000 6.83933 49 ASN C C 1
ATOM 5100 O O . ASN C 1 49 ? -14.46329 11.20914 1.97001 1.000 7.19056 49 ASN C O 1
ATOM 5111 N N . ALA C 1 50 ? -16.16783 11.20883 3.43489 1.000 6.66920 50 ALA C N 1
ATOM 5112 C CA . ALA C 1 50 ? -15.40065 11.91221 4.44690 1.000 6.80631 50 ALA C CA 1
ATOM 5113 C C . ALA C 1 50 ? -14.17905 11.11598 4.85997 1.000 6.93742 50 ALA C C 1
ATOM 5114 O O . ALA C 1 50 ? -13.11685 11.68501 5.11701 1.000 7.03926 50 ALA C O 1
ATOM 5121 N N . ILE C 1 51 ? -14.32702 9.79426 4.99311 1.000 6.67696 51 ILE C N 1
ATOM 5122 C CA . ILE C 1 51 ? -13.19834 8.96972 5.41025 1.000 6.53521 51 ILE C CA 1
ATOM 5123 C C . ILE C 1 51 ? -12.05963 9.09088 4.40832 1.000 6.44654 51 ILE C C 1
ATOM 5124 O O . ILE C 1 51 ? -10.89929 9.26714 4.79094 1.000 6.73422 51 ILE C O 1
ATOM 5140 N N . MET C 1 52 ? -12.37185 9.00590 3.11024 1.000 6.37725 52 MET C N 1
ATOM 5141 C CA . MET C 1 52 ? -11.31542 9.12296 2.11051 1.000 6.45115 52 MET C CA 1
ATOM 5142 C C . MET C 1 52 ? -10.73954 10.53874 2.07717 1.000 6.41039 52 MET C C 1
ATOM 5143 O O . MET C 1 52 ? -9.52498 10.71508 1.94300 1.000 7.08633 52 MET C O 1
ATOM 5157 N N . ALA C 1 53 ? -11.57987 11.56376 2.19013 1.000 6.67157 53 ALA C N 1
ATOM 5158 C CA . ALA C 1 53 ? -11.06625 12.93284 2.19407 1.000 6.61418 53 ALA C CA 1
ATOM 5159 C C . ALA C 1 53 ? -10.09204 13.13899 3.34405 1.000 6.88532 53 ALA C C 1
ATOM 5160 O O . ALA C 1 53 ? -9.02208 13.74099 3.17066 1.000 7.28077 53 ALA C O 1
ATOM 5167 N N . LYS C 1 54 ? -10.46064 12.66517 4.53524 1.000 6.80413 54 LYS C N 1
ATOM 5168 C CA . LYS C 1 54 ? -9.57900 12.79709 5.68517 1.000 7.11435 54 LYS C CA 1
ATOM 5169 C C . LYS C 1 54 ? -8.29830 12.00389 5.47274 1.000 7.14113 54 LYS C C 1
ATOM 5170 O O . LYS C 1 54 ? -7.19718 12.46711 5.79763 1.000 7.67256 54 LYS C O 1
ATOM 5189 N N . SER C 1 55 ? -8.42487 10.80764 4.89789 1.000 7.13341 55 SER C N 1
ATOM 5190 C CA . SER C 1 55 ? -7.25717 9.96840 4.66874 1.000 7.36016 55 SER C CA 1
ATOM 5191 C C . SER C 1 55 ? -6.27499 10.63908 3.72177 1.000 7.42490 55 SER C C 1
ATOM 5192 O O . SER C 1 55 ? -5.06717 10.64685 3.97786 1.000 7.89557 55 SER C O 1
ATOM 5200 N N . VAL C 1 56 ? -6.76817 11.18035 2.61056 1.000 7.49786 56 VAL C N 1
ATOM 5201 C CA . VAL C 1 56 ? -5.87589 11.82591 1.66369 1.000 7.77780 56 VAL C CA 1
ATOM 5202 C C . VAL C 1 56 ? -5.17508 13.00572 2.32199 1.000 8.13771 56 VAL C C 1
ATOM 5203 O O . VAL C 1 56 ? -3.96186 13.18335 2.16353 1.000 9.02270 56 VAL C O 1
ATOM 5216 N N . ALA C 1 57 ? -5.90500 13.82775 3.07588 1.000 8.22595 57 ALA C N 1
ATOM 5217 C CA . ALA C 1 57 ? -5.26005 14.97704 3.70491 1.000 8.55277 57 ALA C CA 1
ATOM 5218 C C . ALA C 1 57 ? -4.14380 14.55500 4.64988 1.000 8.66025 57 ALA C C 1
ATOM 5219 O O . ALA C 1 57 ? -3.13187 15.25602 4.76500 1.000 9.84031 57 ALA C O 1
ATOM 5226 N N . ALA C 1 58 ? -4.30698 13.41905 5.32496 1.000 8.22737 58 ALA C N 1
ATOM 5227 C CA . ALA C 1 58 ? -3.32997 12.94692 6.29400 1.000 8.63645 58 ALA C CA 1
ATOM 5228 C C . ALA C 1 58 ? -2.23333 12.08389 5.68690 1.000 9.07693 58 ALA C C 1
ATOM 5229 O O . ALA C 1 58 ? -1.21798 11.83884 6.35615 1.000 10.16191 58 ALA C O 1
ATOM 5236 N N . SER C 1 59 ? -2.40548 11.60152 4.45580 1.000 8.86908 59 SER C N 1
ATOM 5237 C CA . SER C 1 59 ? -1.57826 10.51229 3.96118 1.000 8.82095 59 SER C CA 1
ATOM 5238 C C . SER C 1 59 ? -0.96488 10.75145 2.59214 1.000 9.47402 59 SER C C 1
ATOM 5239 O O . SER C 1 59 ? -0.23790 9.87577 2.10643 1.000 10.36730 59 SER C O 1
ATOM 5247 N N . TYR C 1 60 ? -1.23774 11.88820 1.95201 1.000 9.77326 60 TYR C N 1
ATOM 5248 C CA . TYR C 1 60 ? -0.90804 12.04384 0.53730 1.000 10.84223 60 TYR C CA 1
ATOM 5249 C C . TYR C 1 60 ? 0.58293 11.96285 0.25466 1.000 11.68402 60 TYR C C 1
ATOM 5250 O O . TYR C 1 60 ? 0.96889 11.69418 -0.88997 1.000 12.53158 60 TYR C O 1
ATOM 5268 N N . MET C 1 61 ? 1.43194 12.21906 1.24539 1.000 12.76576 61 MET C N 1
ATOM 5269 C CA A MET C 1 61 ? 2.87101 12.16333 1.01728 0.430 15.15757 61 MET C CA 1
ATOM 5270 C CA B MET C 1 61 ? 2.86915 12.16319 1.00747 0.570 14.63373 61 MET C CA 1
ATOM 5271 C C . MET C 1 61 ? 3.40875 10.74128 0.95378 1.000 14.45391 61 MET C C 1
ATOM 5272 O O . MET C 1 61 ? 4.58506 10.55803 0.62972 1.000 15.58619 61 MET C O 1
ATOM 5297 N N . ASN C 1 62 ? 2.58417 9.74009 1.24696 1.000 15.53374 62 ASN C N 1
ATOM 5298 C CA . ASN C 1 62 ? 2.99733 8.33885 1.25163 1.000 18.23324 62 ASN C CA 1
ATOM 5299 C C . ASN C 1 62 ? 2.47577 7.64919 -0.00904 1.000 23.09102 62 ASN C C 1
ATOM 5300 O O . ASN C 1 62 ? 1.26553 7.43610 -0.15162 1.000 24.73873 62 ASN C O 1
ATOM 5312 N N . LYS C 1 63 ? 3.38395 7.30161 -0.92564 1.000 26.96664 63 LYS C N 1
ATOM 5313 C CA . LYS C 1 63 ? 2.98665 6.64444 -2.17578 1.000 31.17312 63 LYS C CA 1
ATOM 5314 C C . LYS C 1 63 ? 2.25003 5.33219 -1.91215 1.000 33.41231 63 LYS C C 1
ATOM 5315 O O . LYS C 1 63 ? 1.58809 4.79583 -2.80294 1.000 34.02136 63 LYS C O 1
ATOM 5335 N N . PHE D 2 5 ? -29.00976 1.21316 -22.79639 1.000 33.37840 5 PHE D N 1
ATOM 5336 C CA . PHE D 2 5 ? -28.37504 2.07854 -21.80923 1.000 32.34217 5 PHE D CA 1
ATOM 5337 C C . PHE D 2 5 ? -28.84512 3.51880 -21.96559 1.000 32.72457 5 PHE D C 1
ATOM 5338 O O . PHE D 2 5 ? -28.91996 4.26588 -20.99001 1.000 32.73147 5 PHE D O 1
ATOM 5355 N N . SER D 2 6 ? -29.15077 3.91505 -23.20212 1.000 33.36689 6 SER D N 1
ATOM 5356 C CA . SER D 2 6 ? -29.54531 5.29782 -23.44194 1.000 34.14250 6 SER D CA 1
ATOM 5357 C C . SER D 2 6 ? -30.75297 5.67331 -22.59406 1.000 34.07268 6 SER D C 1
ATOM 5358 O O . SER D 2 6 ? -30.81915 6.78285 -22.05204 1.000 34.43340 6 SER D O 1
ATOM 5366 N N . LYS D 2 7 ? -31.70612 4.75074 -22.44379 1.000 33.21628 7 LYS D N 1
ATOM 5367 C CA . LYS D 2 7 ? -32.87595 5.02110 -21.61310 1.000 33.22854 7 LYS D CA 1
ATOM 5368 C C . LYS D 2 7 ? -32.47995 5.29077 -20.16302 1.000 31.59346 7 LYS D C 1
ATOM 5369 O O . LYS D 2 7 ? -32.96508 6.24507 -19.54492 1.000 31.85245 7 LYS D O 1
ATOM 5388 N N . VAL D 2 8 ? -31.60109 4.46102 -19.59528 1.000 29.84886 8 VAL D N 1
ATOM 5389 C CA . VAL D 2 8 ? -31.23813 4.67158 -18.19411 1.000 29.01203 8 VAL D CA 1
ATOM 5390 C C . VAL D 2 8 ? -30.34114 5.89814 -18.02584 1.000 27.57749 8 VAL D C 1
ATOM 5391 O O . VAL D 2 8 ? -30.38086 6.55676 -16.98183 1.000 26.71510 8 VAL D O 1
ATOM 5404 N N . ILE D 2 9 ? -29.51313 6.21764 -19.02407 1.000 27.24434 9 ILE D N 1
ATOM 5405 C CA . ILE D 2 9 ? -28.68387 7.41804 -18.93986 1.000 27.89965 9 ILE D CA 1
ATOM 5406 C C . ILE D 2 9 ? -29.55494 8.67000 -18.93585 1.000 27.85821 9 ILE D C 1
ATOM 5407 O O . ILE D 2 9 ? -29.28991 9.62691 -18.19803 1.000 27.48930 9 ILE D O 1
ATOM 5423 N N . THR D 2 10 ? -30.60288 8.68876 -19.76002 1.000 28.45759 10 THR D N 1
ATOM 5424 C CA . THR D 2 10 ? -31.44585 9.87690 -19.85905 1.000 30.65941 10 THR D CA 1
ATOM 5425 C C . THR D 2 10 ? -32.40377 9.99129 -18.67820 1.000 31.84089 10 THR D C 1
ATOM 5426 O O . THR D 2 10 ? -32.65487 11.09706 -18.18993 1.000 32.20581 10 THR D O 1
ATOM 5437 N N . SER D 2 11 ? -32.94328 8.87004 -18.19889 1.000 32.73693 11 SER D N 1
ATOM 5438 C CA . SER D 2 11 ? -33.82296 8.92685 -17.03519 1.000 33.38483 11 SER D CA 1
ATOM 5439 C C . SER D 2 11 ? -33.04888 9.32312 -15.78316 1.000 31.71619 11 SER D C 1
ATOM 5440 O O . SER D 2 11 ? -33.55991 10.06813 -14.93811 1.000 31.26508 11 SER D O 1
ATOM 5448 N N . ALA D 2 12 ? -31.81396 8.83570 -15.65583 1.000 30.39671 12 ALA D N 1
ATOM 5449 C CA . ALA D 2 12 ? -30.91292 9.19589 -14.56006 1.000 30.12551 12 ALA D CA 1
ATOM 5450 C C . ALA D 2 12 ? -31.58621 9.09100 -13.19378 1.000 29.52061 12 ALA D C 1
ATOM 5451 O O . ALA D 2 12 ? -31.31688 9.88224 -12.28699 1.000 28.97890 12 ALA D O 1
ATOM 5458 N N . ASP D 2 13 ? -32.45779 8.09541 -13.02903 1.000 29.45623 13 ASP D N 1
ATOM 5459 C CA . ASP D 2 13 ? -33.21083 7.94164 -11.79002 1.000 28.80885 13 ASP D CA 1
ATOM 5460 C C . ASP D 2 13 ? -32.71088 6.80410 -10.90921 1.000 27.01241 13 ASP D C 1
ATOM 5461 O O . ASP D 2 13 ? -33.27971 6.57493 -9.83790 1.000 26.28859 13 ASP D O 1
ATOM 5470 N N . GLY D 2 14 ? -31.66690 6.09012 -11.31426 1.000 25.88813 14 GLY D N 1
ATOM 5471 C CA . GLY D 2 14 ? -31.15556 4.98687 -10.53499 1.000 24.34832 14 GLY D CA 1
ATOM 5472 C C . GLY D 2 14 ? -31.64514 3.61608 -10.95679 1.000 23.52585 14 GLY D C 1
ATOM 5473 O O . GLY D 2 14 ? -31.05620 2.61627 -10.53098 1.000 24.23406 14 GLY D O 1
ATOM 5477 N N . LYS D 2 15 ? -32.69521 3.52795 -11.77023 1.000 22.27914 15 LYS D N 1
ATOM 5478 C CA . LYS D 2 15 ? -33.10416 2.23071 -12.29794 1.000 21.46314 15 LYS D CA 1
ATOM 5479 C C . LYS D 2 15 ? -32.01849 1.69591 -13.22266 1.000 19.14247 15 LYS D C 1
ATOM 5480 O O . LYS D 2 15 ? -31.43320 2.43619 -14.01487 1.000 20.19801 15 LYS D O 1
ATOM 5499 N N . ALA D 2 16 ? -31.73509 0.40886 -13.11412 1.000 17.49388 16 ALA D N 1
ATOM 5500 C CA . ALA D 2 16 ? -30.62317 -0.16980 -13.84222 1.000 15.49960 16 ALA D CA 1
ATOM 5501 C C . ALA D 2 16 ? -31.09926 -0.81706 -15.13363 1.000 13.64430 16 ALA D C 1
ATOM 5502 O O . ALA D 2 16 ? -32.24317 -1.26709 -15.24807 1.000 14.99262 16 ALA D O 1
ATOM 5509 N N . ALA D 2 17 ? -30.19683 -0.85222 -16.10536 1.000 12.24075 17 ALA D N 1
ATOM 5510 C CA . ALA D 2 17 ? -30.33196 -1.69076 -17.27929 1.000 12.86709 17 ALA D CA 1
ATOM 5511 C C . ALA D 2 17 ? -29.40975 -2.88173 -17.09785 1.000 10.79810 17 ALA D C 1
ATOM 5512 O O . ALA D 2 17 ? -28.25398 -2.73103 -16.68604 1.000 11.60561 17 ALA D O 1
ATOM 5519 N N . TYR D 2 18 ? -29.93821 -4.05603 -17.40609 1.000 10.39261 18 TYR D N 1
ATOM 5520 C CA . TYR D 2 18 ? -29.21477 -5.31004 -17.30388 1.000 10.75308 18 TYR D CA 1
ATOM 5521 C C . TYR D 2 18 ? -29.13763 -5.91797 -18.69198 1.000 11.00666 18 TYR D C 1
ATOM 5522 O O . TYR D 2 18 ? -30.17016 -6.18589 -19.31383 1.000 12.37528 18 TYR D O 1
ATOM 5540 N N . VAL D 2 19 ? -27.92328 -6.14243 -19.17203 1.000 10.08532 19 VAL D N 1
ATOM 5541 C CA . VAL D 2 19 ? -27.68241 -6.60489 -20.52928 1.000 9.94073 19 VAL D CA 1
ATOM 5542 C C . VAL D 2 19 ? -27.01235 -7.97134 -20.46030 1.000 9.44105 19 VAL D C 1
ATOM 5543 O O . VAL D 2 19 ? -25.85123 -8.09902 -20.04686 1.000 9.24098 19 VAL D O 1
ATOM 5556 N N . GLY D 2 20 ? -27.77001 -8.99726 -20.83497 1.000 9.80938 20 GLY D N 1
ATOM 5557 C CA . GLY D 2 20 ? -27.29040 -10.36175 -20.88472 1.000 10.16145 20 GLY D CA 1
ATOM 5558 C C . GLY D 2 20 ? -27.76038 -11.03601 -22.15989 1.000 9.91298 20 GLY D C 1
ATOM 5559 O O . GLY D 2 20 ? -28.48181 -10.44812 -22.96588 1.000 10.92581 20 GLY D O 1
ATOM 5563 N N . GLY D 2 21 ? -27.31471 -12.27484 -22.34196 1.000 10.75590 21 GLY D N 1
ATOM 5564 C CA . GLY D 2 21 ? -27.87873 -13.09488 -23.40017 1.000 11.19779 21 GLY D CA 1
ATOM 5565 C C . GLY D 2 21 ? -27.72397 -12.47201 -24.77297 1.000 11.99277 21 GLY D C 1
ATOM 5566 O O . GLY D 2 21 ? -26.66865 -11.94381 -25.13220 1.000 11.62245 21 GLY D O 1
ATOM 5570 N N . ALA D 2 22 ? -28.79400 -12.55090 -25.56968 1.000 12.80154 22 ALA D N 1
ATOM 5571 C CA . ALA D 2 22 ? -28.73187 -12.02987 -26.93113 1.000 13.97558 22 ALA D CA 1
ATOM 5572 C C . ALA D 2 22 ? -28.43700 -10.53102 -26.94286 1.000 13.57661 22 ALA D C 1
ATOM 5573 O O . ALA D 2 22 ? -27.75478 -10.03790 -27.84997 1.000 14.12772 22 ALA D O 1
ATOM 5580 N N . ASP D 2 23 ? -28.93050 -9.79176 -25.94607 1.000 13.42654 23 ASP D N 1
ATOM 5581 C CA . ASP D 2 23 ? -28.65257 -8.35895 -25.87217 1.000 13.63974 23 ASP D CA 1
ATOM 5582 C C . ASP D 2 23 ? -27.16069 -8.10917 -25.67675 1.000 12.28929 23 ASP D C 1
ATOM 5583 O O . ASP D 2 23 ? -26.59483 -7.16196 -26.23602 1.000 12.32846 23 ASP D O 1
ATOM 5592 N N . LEU D 2 24 ? -26.51149 -8.94359 -24.86149 1.000 11.32000 24 LEU D N 1
ATOM 5593 C CA . LEU D 2 24 ? -25.07779 -8.81012 -24.62168 1.000 9.98656 24 LEU D CA 1
ATOM 5594 C C . LEU D 2 24 ? -24.27862 -9.24255 -25.84442 1.000 10.41975 24 LEU D C 1
ATOM 5595 O O . LEU D 2 24 ? -23.26648 -8.61608 -26.19105 1.000 10.26831 24 LEU D O 1
ATOM 5611 N N A GLN D 2 25 ? -24.71980 -10.30436 -26.51776 0.590 11.41118 25 GLN D N 1
ATOM 5612 N N B GLN D 2 25 ? -24.71281 -10.31116 -26.51403 0.410 11.08189 25 GLN D N 1
ATOM 5613 C CA A GLN D 2 25 ? -24.07600 -10.69215 -27.76526 0.590 12.77015 25 GLN D CA 1
ATOM 5614 C CA B GLN D 2 25 ? -24.07519 -10.68516 -27.77005 0.410 11.91195 25 GLN D CA 1
ATOM 5615 C C A GLN D 2 25 ? -24.12904 -9.54704 -28.76910 0.590 12.63621 25 GLN D C 1
ATOM 5616 C C B GLN D 2 25 ? -24.12113 -9.52701 -28.75398 0.410 12.19323 25 GLN D C 1
ATOM 5617 O O A GLN D 2 25 ? -23.14098 -9.26600 -29.45908 0.590 12.99504 25 GLN D O 1
ATOM 5618 O O B GLN D 2 25 ? -23.12177 -9.21879 -29.41420 0.410 12.43116 25 GLN D O 1
ATOM 5645 N N . ALA D 2 26 ? -25.27010 -8.85487 -28.84606 1.000 12.73338 26 ALA D N 1
ATOM 5646 C CA . ALA D 2 26 ? -25.39601 -7.73510 -29.77408 1.000 13.54061 26 ALA D CA 1
ATOM 5647 C C . ALA D 2 26 ? -24.52361 -6.56356 -29.34116 1.000 13.62149 26 ALA D C 1
ATOM 5648 O O . ALA D 2 26 ? -23.87299 -5.92441 -30.17698 1.000 14.67800 26 ALA D O 1
ATOM 5656 N N A LEU D 2 27 ? -24.49529 -6.26285 -28.04295 0.640 12.71252 27 LEU D N 1
ATOM 5657 N N B LEU D 2 27 ? -24.48484 -6.27316 -28.03586 0.360 12.89979 27 LEU D N 1
ATOM 5658 C CA A LEU D 2 27 ? -23.64304 -5.18196 -27.57296 0.640 12.68439 27 LEU D CA 1
ATOM 5659 C CA B LEU D 2 27 ? -23.65283 -5.17711 -27.54808 0.360 12.69822 27 LEU D CA 1
ATOM 5660 C C A LEU D 2 27 ? -22.22167 -5.39592 -28.07030 0.640 12.30277 27 LEU D C 1
ATOM 5661 C C B LEU D 2 27 ? -22.20033 -5.36903 -27.96520 0.360 12.16343 27 LEU D C 1
ATOM 5662 O O A LEU D 2 27 ? -21.62217 -4.51807 -28.70538 0.640 13.08104 27 LEU D O 1
ATOM 5663 O O B LEU D 2 27 ? -21.53196 -4.41584 -28.38409 0.360 12.65501 27 LEU D O 1
ATOM 5694 N N . LYS D 2 28 ? -21.68678 -6.59172 -27.82646 1.000 11.29370 28 LYS D N 1
ATOM 5695 C CA . LYS D 2 28 ? -20.30387 -6.87223 -28.18508 1.000 11.59214 28 LYS D CA 1
ATOM 5696 C C . LYS D 2 28 ? -20.09355 -6.94500 -29.69377 1.000 13.21576 28 LYS D C 1
ATOM 5697 O O . LYS D 2 28 ? -19.02113 -6.57690 -30.17822 1.000 14.09704 28 LYS D O 1
ATOM 5716 N N A LYS D 2 29 ? -21.09997 -7.38475 -30.44784 0.530 14.10442 29 LYS D N 1
ATOM 5717 N N B LYS D 2 29 ? -21.10605 -7.39094 -30.44122 0.470 13.71702 29 LYS D N 1
ATOM 5718 C CA A LYS D 2 29 ? -20.93393 -7.54483 -31.88919 0.530 15.39084 29 LYS D CA 1
ATOM 5719 C CA B LYS D 2 29 ? -20.97274 -7.54377 -31.88782 0.470 14.47877 29 LYS D CA 1
ATOM 5720 C C A LYS D 2 29 ? -20.64716 -6.21499 -32.57697 0.530 14.72148 29 LYS D C 1
ATOM 5721 C C B LYS D 2 29 ? -20.64980 -6.21911 -32.56619 0.470 14.26159 29 LYS D C 1
ATOM 5722 O O A LYS D 2 29 ? -19.89614 -6.16689 -33.56023 0.530 15.61221 29 LYS D O 1
ATOM 5723 O O B LYS D 2 29 ? -19.86617 -6.17775 -33.52320 0.470 15.19098 29 LYS D O 1
ATOM 5760 N N . PHE D 2 30 ? -21.25548 -5.13115 -32.09843 1.000 14.16279 30 PHE D N 1
ATOM 5761 C CA . PHE D 2 30 ? -21.20807 -3.84812 -32.78454 1.000 14.73843 30 PHE D CA 1
ATOM 5762 C C . PHE D 2 30 ? -20.11611 -2.92022 -32.27615 1.000 13.96712 30 PHE D C 1
ATOM 5763 O O . PHE D 2 30 ? -20.05521 -1.76301 -32.70806 1.000 16.31253 30 PHE D O 1
ATOM 5780 N N . VAL D 2 31 ? -19.26016 -3.38675 -31.37723 1.000 11.58635 31 VAL D N 1
ATOM 5781 C CA . VAL D 2 31 ? -18.08428 -2.63410 -30.96570 1.000 10.90279 31 VAL D CA 1
ATOM 5782 C C . VAL D 2 31 ? -16.85971 -3.48158 -31.27366 1.000 9.95278 31 VAL D C 1
ATOM 5783 O O . VAL D 2 31 ? -16.94613 -4.69897 -31.45677 1.000 10.66014 31 VAL D O 1
ATOM 5796 N N . SER D 2 32 ? -15.70803 -2.83111 -31.35125 1.000 9.01926 32 SER D N 1
ATOM 5797 C CA . SER D 2 32 ? -14.48906 -3.58402 -31.57655 1.000 8.58778 32 SER D CA 1
ATOM 5798 C C . SER D 2 32 ? -14.06726 -4.32306 -30.31021 1.000 8.57601 32 SER D C 1
ATOM 5799 O O . SER D 2 32 ? -14.30111 -3.87602 -29.17908 1.000 8.67391 32 SER D O 1
ATOM 5807 N N . ASP D 2 33 ? -13.40272 -5.45480 -30.51963 1.000 9.09528 33 ASP D N 1
ATOM 5808 C CA . ASP D 2 33 ? -12.78136 -6.22146 -29.43995 1.000 8.51065 33 ASP D CA 1
ATOM 5809 C C . ASP D 2 33 ? -13.75654 -6.44094 -28.28194 1.000 8.43508 33 ASP D C 1
ATOM 5810 O O . ASP D 2 33 ? -13.44093 -6.17199 -27.12724 1.000 8.58190 33 ASP D O 1
ATOM 5819 N N . GLY D 2 34 ? -14.95703 -6.93290 -28.58921 1.000 8.91502 34 GLY D N 1
ATOM 5820 C CA . GLY D 2 34 ? -16.05447 -6.87016 -27.62468 1.000 8.88433 34 GLY D CA 1
ATOM 5821 C C . GLY D 2 34 ? -15.76717 -7.53482 -26.28631 1.000 8.39077 34 GLY D C 1
ATOM 5822 O O . GLY D 2 34 ? -16.05969 -6.97214 -25.22995 1.000 9.23893 34 GLY D O 1
ATOM 5826 N N . ASN D 2 35 ? -15.20725 -8.74822 -26.30095 1.000 8.42448 35 ASN D N 1
ATOM 5827 C CA . ASN D 2 35 ? -14.91182 -9.42307 -25.03641 1.000 8.07498 35 ASN D CA 1
ATOM 5828 C C . ASN D 2 35 ? -13.77900 -8.73636 -24.28993 1.000 7.97075 35 ASN D C 1
ATOM 5829 O O . ASN D 2 35 ? -13.87291 -8.51908 -23.07619 1.000 8.53506 35 ASN D O 1
ATOM 5840 N N . LYS D 2 36 ? -12.68188 -8.40127 -24.98360 1.000 8.34916 36 LYS D N 1
ATOM 5841 C CA . LYS D 2 36 ? -11.60146 -7.68709 -24.31203 1.000 8.41840 36 LYS D CA 1
ATOM 5842 C C . LYS D 2 36 ? -12.08895 -6.36877 -23.73109 1.000 7.61945 36 LYS D C 1
ATOM 5843 O O . LYS D 2 36 ? -11.61000 -5.93316 -22.67568 1.000 7.60939 36 LYS D O 1
ATOM 5862 N N . ARG D 2 37 ? -13.03781 -5.72584 -24.41507 1.000 7.47766 37 ARG D N 1
ATOM 5863 C CA . ARG D 2 37 ? -13.58007 -4.45502 -23.96471 1.000 7.41887 37 ARG D CA 1
ATOM 5864 C C . ARG D 2 37 ? -14.27900 -4.61096 -22.61972 1.000 6.82600 37 ARG D C 1
ATOM 5865 O O . ARG D 2 37 ? -14.18979 -3.72614 -21.76506 1.000 7.42306 37 ARG D O 1
ATOM 5886 N N A MET D 2 38 ? -14.99119 -5.72035 -22.41416 0.080 6.75754 38 MET D N 1
ATOM 5887 N N B MET D 2 38 ? -14.99644 -5.72394 -22.42677 0.920 7.09975 38 MET D N 1
ATOM 5888 C CA A MET D 2 38 ? -15.63205 -5.93264 -21.11888 0.080 6.66842 38 MET D CA 1
ATOM 5889 C CA B MET D 2 38 ? -15.62498 -5.96101 -21.12634 0.920 7.15119 38 MET D CA 1
ATOM 5890 C C A MET D 2 38 ? -14.58989 -6.08927 -20.01613 0.080 6.66956 38 MET D C 1
ATOM 5891 C C B MET D 2 38 ? -14.56520 -6.04687 -20.03382 0.920 6.78725 38 MET D C 1
ATOM 5892 O O A MET D 2 38 ? -14.78718 -5.60986 -18.89297 0.080 6.50536 38 MET D O 1
ATOM 5893 O O B MET D 2 38 ? -14.72874 -5.47820 -18.94354 0.920 7.30833 38 MET D O 1
ATOM 5920 N N . ASP D 2 39 ? -13.47975 -6.76929 -20.31490 1.000 6.76893 39 ASP D N 1
ATOM 5921 C CA . ASP D 2 39 ? -12.38707 -6.85934 -19.35337 1.000 7.07430 39 ASP D CA 1
ATOM 5922 C C . ASP D 2 39 ? -11.73305 -5.50580 -19.10169 1.000 6.74132 39 ASP D C 1
ATOM 5923 O O . ASP D 2 39 ? -11.36656 -5.18705 -17.96275 1.000 7.16508 39 ASP D O 1
ATOM 5932 N N . ALA D 2 40 ? -11.55444 -4.70742 -20.15097 1.000 6.86487 40 ALA D N 1
ATOM 5933 C CA . ALA D 2 40 ? -10.94334 -3.39104 -19.97609 1.000 7.14559 40 ALA D CA 1
ATOM 5934 C C . ALA D 2 40 ? -11.82495 -2.49679 -19.11688 1.000 7.15115 40 ALA D C 1
ATOM 5935 O O . ALA D 2 40 ? -11.32288 -1.77479 -18.24726 1.000 7.40317 40 ALA D O 1
ATOM 5942 N N . VAL D 2 41 ? -13.14282 -2.55092 -19.33257 1.000 6.87369 41 VAL D N 1
ATOM 5943 C CA . VAL D 2 41 ? -14.05008 -1.78876 -18.48565 1.000 7.08571 41 VAL D CA 1
ATOM 5944 C C . VAL D 2 41 ? -13.94205 -2.26019 -17.04044 1.000 6.76164 41 VAL D C 1
ATOM 5945 O O . VAL D 2 41 ? -13.86640 -1.44389 -16.11702 1.000 7.02492 41 VAL D O 1
ATOM 5958 N N . ASN D 2 42 ? -13.94413 -3.58526 -16.81206 1.000 6.47468 42 ASN D N 1
ATOM 5959 C CA . ASN D 2 42 ? -13.81495 -4.09038 -15.45204 1.000 6.81714 42 ASN D CA 1
ATOM 5960 C C . ASN D 2 42 ? -12.52389 -3.62505 -14.79953 1.000 6.76452 42 ASN D C 1
ATOM 5961 O O . ASN D 2 42 ? -12.49993 -3.32884 -13.60090 1.000 6.93556 42 ASN D O 1
ATOM 5972 N N . ALA D 2 43 ? -11.43894 -3.54671 -15.57001 1.000 6.87094 43 ALA D N 1
ATOM 5973 C CA . ALA D 2 43 ? -10.16167 -3.09990 -15.02584 1.000 7.50004 43 ALA D CA 1
ATOM 5974 C C . ALA D 2 43 ? -10.24823 -1.68466 -14.48125 1.000 7.54773 43 ALA D C 1
ATOM 5975 O O . ALA D 2 43 ? -9.52695 -1.33600 -13.54336 1.000 8.65128 43 ALA D O 1
ATOM 5982 N N . ILE D 2 44 ? -11.09183 -0.85050 -15.08473 1.000 7.16049 44 ILE D N 1
ATOM 5983 C CA . ILE D 2 44 ? -11.32531 0.49158 -14.55918 1.000 7.24840 44 ILE D CA 1
ATOM 5984 C C . ILE D 2 44 ? -12.25678 0.44191 -13.35698 1.000 7.26124 44 ILE D C 1
ATOM 5985 O O . ILE D 2 44 ? -11.91040 0.89406 -12.26101 1.000 7.41525 44 ILE D O 1
ATOM 6001 N N . VAL D 2 45 ? -13.47785 -0.06231 -13.55825 1.000 7.04729 45 VAL D N 1
ATOM 6002 C CA . VAL D 2 45 ? -14.50686 0.15543 -12.54321 1.000 7.01020 45 VAL D CA 1
ATOM 6003 C C . VAL D 2 45 ? -14.21407 -0.61965 -11.27322 1.000 6.87330 45 VAL D C 1
ATOM 6004 O O . VAL D 2 45 ? -14.50990 -0.13591 -10.17486 1.000 7.63397 45 VAL D O 1
ATOM 6017 N N . SER D 2 46 ? -13.60749 -1.80693 -11.37981 1.000 6.91528 46 SER D N 1
ATOM 6018 C CA . SER D 2 46 ? -13.32219 -2.57125 -10.17326 1.000 7.31931 46 SER D CA 1
ATOM 6019 C C . SER D 2 46 ? -12.20803 -1.95926 -9.34635 1.000 6.97390 46 SER D C 1
ATOM 6020 O O . SER D 2 46 ? -12.02997 -2.35543 -8.18783 1.000 7.87764 46 SER D O 1
ATOM 6028 N N . ASN D 2 47 ? -11.47897 -0.99722 -9.91185 1.000 6.85466 47 ASN D N 1
ATOM 6029 C CA . ASN D 2 47 ? -10.40198 -0.27102 -9.24892 1.000 6.86482 47 ASN D CA 1
ATOM 6030 C C . ASN D 2 47 ? -10.73326 1.20239 -9.03211 1.000 6.44064 47 ASN D C 1
ATOM 6031 O O . ASN D 2 47 ? -9.83493 1.99989 -8.78414 1.000 7.08550 47 ASN D O 1
ATOM 6042 N N . ALA D 2 48 ? -12.00486 1.58390 -9.10072 1.000 6.94233 48 ALA D N 1
ATOM 6043 C CA . ALA D 2 48 ? -12.33801 3.00888 -9.13687 1.000 7.16284 48 ALA D CA 1
ATOM 6044 C C . ALA D 2 48 ? -11.82381 3.75646 -7.91392 1.000 7.18254 48 ALA D C 1
ATOM 6045 O O . ALA D 2 48 ? -11.26699 4.84515 -8.04186 1.000 7.65669 48 ALA D O 1
ATOM 6052 N N A SER D 2 49 ? -11.96499 3.16227 -6.73403 0.490 7.54207 49 SER D N 1
ATOM 6053 N N B SER D 2 49 ? -12.08541 3.25149 -6.70445 0.330 7.32243 49 SER D N 1
ATOM 6054 N N C SER D 2 49 ? -11.99620 3.19208 -6.72223 0.180 7.58809 49 SER D N 1
ATOM 6055 C CA A SER D 2 49 ? -11.54235 3.83581 -5.51397 0.490 7.75096 49 SER D CA 1
ATOM 6056 C CA B SER D 2 49 ? -11.70973 4.03543 -5.52528 0.330 8.05040 49 SER D CA 1
ATOM 6057 C CA C SER D 2 49 ? -11.56381 3.88170 -5.50787 0.180 7.92550 49 SER D CA 1
ATOM 6058 C C A SER D 2 49 ? -10.02935 3.99517 -5.45618 0.490 6.80666 49 SER D C 1
ATOM 6059 C C B SER D 2 49 ? -10.20997 4.27792 -5.47435 0.330 7.40792 49 SER D C 1
ATOM 6060 C C C SER D 2 49 ? -10.04594 4.03387 -5.48217 0.180 7.45027 49 SER D C 1
ATOM 6061 O O A SER D 2 49 ? -9.52052 5.03460 -5.02136 0.490 7.48796 49 SER D O 1
ATOM 6062 O O B SER D 2 49 ? -9.75933 5.37932 -5.13818 0.330 8.12878 49 SER D O 1
ATOM 6063 O O C SER D 2 49 ? -9.52291 5.12998 -5.27918 0.180 7.71628 49 SER D O 1
ATOM 6085 N N A CYS D 2 50 ? -9.29950 2.95433 -5.84551 0.740 7.30772 50 CYS D N 1
ATOM 6086 N N B CYS D 2 50 ? -9.42296 3.26050 -5.79910 0.260 7.31030 50 CYS D N 1
ATOM 6087 C CA A CYS D 2 50 ? -7.84289 3.02926 -5.93816 0.740 7.44820 50 CYS D CA 1
ATOM 6088 C CA B CYS D 2 50 ? -7.97537 3.38816 -5.72071 0.260 8.03953 50 CYS D CA 1
ATOM 6089 C C A CYS D 2 50 ? -7.42414 4.16496 -6.86923 0.740 7.14142 50 CYS D C 1
ATOM 6090 C C B CYS D 2 50 ? -7.40400 4.21802 -6.87003 0.260 7.16565 50 CYS D C 1
ATOM 6091 O O A CYS D 2 50 ? -6.59133 5.02231 -6.52448 0.740 7.43211 50 CYS D O 1
ATOM 6092 O O B CYS D 2 50 ? -6.39959 4.91508 -6.67618 0.260 6.41011 50 CYS D O 1
ATOM 6105 N N . ILE D 2 51 ? -8.01816 4.19125 -8.05700 1.000 7.12315 51 ILE D N 1
ATOM 6106 C CA . ILE D 2 51 ? -7.60473 5.12004 -9.10445 1.000 6.66837 51 ILE D CA 1
ATOM 6107 C C . ILE D 2 51 ? -7.81168 6.55399 -8.63044 1.000 6.65862 51 ILE D C 1
ATOM 6108 O O . ILE D 2 51 ? -6.93062 7.40582 -8.75313 1.000 7.39024 51 ILE D O 1
ATOM 6124 N N . VAL D 2 52 ? -8.98855 6.83363 -8.07797 1.000 6.75525 52 VAL D N 1
ATOM 6125 C CA . VAL D 2 52 ? -9.32552 8.19488 -7.66133 1.000 7.09769 52 VAL D CA 1
ATOM 6126 C C . VAL D 2 52 ? -8.44920 8.64113 -6.49379 1.000 6.56637 52 VAL D C 1
ATOM 6127 O O . VAL D 2 52 ? -7.88261 9.74207 -6.50467 1.000 7.41927 52 VAL D O 1
ATOM 6140 N N A SER D 2 53 ? -8.32490 7.79779 -5.47042 0.640 6.95293 53 SER D N 1
ATOM 6141 N N B SER D 2 53 ? -8.29993 7.79486 -5.47567 0.360 6.78575 53 SER D N 1
ATOM 6142 C CA A SER D 2 53 ? -7.52499 8.16786 -4.30905 0.640 7.32559 53 SER D CA 1
ATOM 6143 C CA B SER D 2 53 ? -7.53567 8.22000 -4.30572 0.360 6.99870 53 SER D CA 1
ATOM 6144 C C A SER D 2 53 ? -6.08883 8.45936 -4.71502 0.640 7.04786 53 SER D C 1
ATOM 6145 C C B SER D 2 53 ? -6.06108 8.41816 -4.64289 0.360 6.79725 53 SER D C 1
ATOM 6146 O O A SER D 2 53 ? -5.50821 9.47792 -4.32438 0.640 7.44962 53 SER D O 1
ATOM 6147 O O B SER D 2 53 ? -5.41899 9.33584 -4.11885 0.360 6.65271 53 SER D O 1
ATOM 6162 N N . ASP D 2 54 ? -5.50254 7.57248 -5.50956 1.000 7.12816 54 ASP D N 1
ATOM 6163 C CA . ASP D 2 54 ? -4.10386 7.73270 -5.86263 1.000 8.08969 54 ASP D CA 1
ATOM 6164 C C . ASP D 2 54 ? -3.88390 8.98041 -6.71412 1.000 7.63663 54 ASP D C 1
ATOM 6165 O O . ASP D 2 54 ? -2.87408 9.67478 -6.55429 1.000 7.95504 54 ASP D O 1
ATOM 6175 N N . ALA D 2 55 ? -4.81712 9.28873 -7.61164 1.000 7.40582 55 ALA D N 1
ATOM 6176 C CA . ALA D 2 55 ? -4.65257 10.44185 -8.48683 1.000 7.49662 55 ALA D CA 1
ATOM 6177 C C . ALA D 2 55 ? -4.76080 11.75208 -7.71679 1.000 7.42022 55 ALA D C 1
ATOM 6178 O O . ALA D 2 55 ? -3.95968 12.66793 -7.92325 1.000 7.85080 55 ALA D O 1
ATOM 6185 N N . VAL D 2 56 ? -5.77845 11.88309 -6.86191 1.000 6.92205 56 VAL D N 1
ATOM 6186 C CA . VAL D 2 56 ? -5.90734 13.10533 -6.07683 1.000 6.92076 56 VAL D CA 1
ATOM 6187 C C . VAL D 2 56 ? -4.74521 13.22132 -5.09985 1.000 6.69737 56 VAL D C 1
ATOM 6188 O O . VAL D 2 56 ? -4.19674 14.31101 -4.89863 1.000 7.31027 56 VAL D O 1
ATOM 6201 N N . SER D 2 57 ? -4.33767 12.10828 -4.48902 1.000 6.79957 57 SER D N 1
ATOM 6202 C CA . SER D 2 57 ? -3.19133 12.14681 -3.58731 1.000 7.23125 57 SER D CA 1
ATOM 6203 C C . SER D 2 57 ? -1.93630 12.61101 -4.31260 1.000 7.35219 57 SER D C 1
ATOM 6204 O O . SER D 2 57 ? -1.14136 13.36786 -3.75670 1.000 8.07688 57 SER D O 1
ATOM 6212 N N . GLY D 2 58 ? -1.72538 12.13869 -5.54326 1.000 7.48964 58 GLY D N 1
ATOM 6213 C CA . GLY D 2 58 ? -0.54201 12.54108 -6.28908 1.000 7.64190 58 GLY D CA 1
ATOM 6214 C C . GLY D 2 58 ? -0.59901 13.98885 -6.73016 1.000 8.03292 58 GLY D C 1
ATOM 6215 O O . GLY D 2 58 ? 0.42064 14.67804 -6.74700 1.000 8.57605 58 GLY D O 1
ATOM 6219 N N . MET D 2 59 ? -1.78489 14.46453 -7.10465 1.000 7.81993 59 MET D N 1
ATOM 6220 C CA . MET D 2 59 ? -1.95152 15.87098 -7.43472 1.000 7.72713 59 MET D CA 1
ATOM 6221 C C . MET D 2 59 ? -1.48730 16.73104 -6.26682 1.000 7.43878 59 MET D C 1
ATOM 6222 O O . MET D 2 59 ? -0.74807 17.70715 -6.46076 1.000 7.91707 59 MET D O 1
ATOM 6236 N N . VAL D 2 60 ? -1.86075 16.34934 -5.04421 1.000 7.30511 60 VAL D N 1
ATOM 6237 C CA . VAL D 2 60 ? -1.47385 17.10855 -3.85822 1.000 7.69458 60 VAL D CA 1
ATOM 6238 C C . VAL D 2 60 ? -0.00503 16.90965 -3.51405 1.000 8.15450 60 VAL D C 1
ATOM 6239 O O . VAL D 2 60 ? 0.68712 17.86722 -3.18275 1.000 8.35314 60 VAL D O 1
ATOM 6252 N N . CYS D 2 61 ? 0.51203 15.68132 -3.54742 1.000 8.26163 61 CYS D N 1
ATOM 6253 C CA . CYS D 2 61 ? 1.89473 15.50677 -3.10163 1.000 9.13205 61 CYS D CA 1
ATOM 6254 C C . CYS D 2 61 ? 2.85563 16.23510 -4.02975 1.000 9.50421 61 CYS D C 1
ATOM 6255 O O . CYS D 2 61 ? 3.88403 16.75613 -3.57992 1.000 10.26065 61 CYS D O 1
ATOM 6262 N N . GLU D 2 62 ? 2.53363 16.29675 -5.32476 1.000 9.18962 62 GLU D N 1
ATOM 6263 C CA . GLU D 2 62 ? 3.36838 17.03891 -6.25266 1.000 9.69160 62 GLU D CA 1
ATOM 6264 C C . GLU D 2 62 ? 3.16821 18.53743 -6.12183 1.000 9.87695 62 GLU D C 1
ATOM 6265 O O . GLU D 2 62 ? 4.07004 19.30620 -6.46514 1.000 11.51701 62 GLU D O 1
ATOM 6277 N N . ASN D 2 63 ? 2.01095 18.97599 -5.65279 1.000 9.09230 63 ASN D N 1
ATOM 6278 C CA . ASN D 2 63 ? 1.72916 20.39895 -5.50287 1.000 8.88782 63 ASN D CA 1
ATOM 6279 C C . ASN D 2 63 ? 0.97260 20.66400 -4.21458 1.000 8.14417 63 ASN D C 1
ATOM 6280 O O . ASN D 2 63 ? -0.25108 20.85697 -4.21007 1.000 8.14639 63 ASN D O 1
ATOM 6291 N N . PRO D 2 64 ? 1.69096 20.73017 -3.09012 1.000 8.81854 64 PRO D N 1
ATOM 6292 C CA . PRO D 2 64 ? 1.00231 20.93546 -1.80744 1.000 8.67929 64 PRO D CA 1
ATOM 6293 C C . PRO D 2 64 ? 0.38205 22.30315 -1.64633 1.000 7.61586 64 PRO D C 1
ATOM 6294 O O . PRO D 2 64 ? -0.35047 22.50421 -0.67089 1.000 8.49972 64 PRO D O 1
ATOM 6305 N N . SER D 2 65 ? 0.61518 23.24836 -2.56385 1.000 7.65787 65 SER D N 1
ATOM 6306 C CA . SER D 2 65 ? -0.10985 24.50927 -2.46457 1.000 8.00204 65 SER D CA 1
ATOM 6307 C C . SER D 2 65 ? -1.61388 24.27909 -2.54976 1.000 7.82629 65 SER D C 1
ATOM 6308 O O . SER D 2 65 ? -2.39625 25.10499 -2.06908 1.000 8.31583 65 SER D O 1
ATOM 6316 N N . LEU D 2 66 ? -2.03228 23.16900 -3.15631 1.000 7.57695 66 LEU D N 1
ATOM 6317 C CA . LEU D 2 66 ? -3.44627 22.85895 -3.28192 1.000 7.89716 66 LEU D CA 1
ATOM 6318 C C . LEU D 2 66 ? -4.09138 22.54102 -1.94372 1.000 8.10098 66 LEU D C 1
ATOM 6319 O O . LEU D 2 66 ? -5.31093 22.65289 -1.82896 1.000 8.89570 66 LEU D O 1
ATOM 6335 N N . ILE D 2 67 ? -3.31937 22.16965 -0.92587 1.000 7.97460 67 ILE D N 1
ATOM 6336 C CA . ILE D 2 67 ? -3.85777 21.85085 0.38937 1.000 8.34122 67 ILE D CA 1
ATOM 6337 C C . ILE D 2 67 ? -3.39876 22.85210 1.44726 1.000 8.73729 67 ILE D C 1
ATOM 6338 O O . ILE D 2 67 ? -3.69684 22.67916 2.62925 1.000 10.34501 67 ILE D O 1
ATOM 6354 N N . ALA D 2 68 ? -2.72996 23.93097 1.04107 1.000 8.95127 68 ALA D N 1
ATOM 6355 C CA . ALA D 2 68 ? -2.46592 25.03300 1.95911 1.000 8.90745 68 ALA D CA 1
ATOM 6356 C C . ALA D 2 68 ? -3.77874 25.68909 2.36116 1.000 8.92087 68 ALA D C 1
ATOM 6357 O O . ALA D 2 68 ? -4.77110 25.57613 1.64585 1.000 8.84741 68 ALA D O 1
ATOM 6364 N N . PRO D 2 69 ? -3.80582 26.42161 3.47010 1.000 9.69289 69 PRO D N 1
ATOM 6365 C CA . PRO D 2 69 ? -5.04903 27.11726 3.83646 1.000 9.88738 69 PRO D CA 1
ATOM 6366 C C . PRO D 2 69 ? -5.60322 27.92729 2.66390 1.000 9.93030 69 PRO D C 1
ATOM 6367 O O . PRO D 2 69 ? -4.87005 28.62101 1.95273 1.000 9.72440 69 PRO D O 1
ATOM 6378 N N A ASN D 2 70 ? -6.91564 27.79891 2.45186 0.570 9.92907 70 ASN D N 1
ATOM 6379 N N B ASN D 2 70 ? -6.91105 27.79577 2.43889 0.430 9.91854 70 ASN D N 1
ATOM 6380 C CA A ASN D 2 70 ? -7.68052 28.41600 1.37012 0.570 10.67123 70 ASN D CA 1
ATOM 6381 C CA B ASN D 2 70 ? -7.64132 28.45072 1.35694 0.430 10.53080 70 ASN D CA 1
ATOM 6382 C C A ASN D 2 70 ? -7.33628 27.87596 -0.01151 0.570 10.20880 70 ASN D C 1
ATOM 6383 C C B ASN D 2 70 ? -7.28411 27.91314 -0.02006 0.430 10.11496 70 ASN D C 1
ATOM 6384 O O A ASN D 2 70 ? -7.80318 28.43397 -1.01289 0.570 11.33715 70 ASN D O 1
ATOM 6385 O O B ASN D 2 70 ? -7.66592 28.52298 -1.02793 0.430 11.18347 70 ASN D O 1
ATOM 6406 N N . GLY D 2 71 ? -6.55543 26.79926 -0.09110 1.000 9.15487 71 GLY D N 1
ATOM 6407 C CA . GLY D 2 71 ? -6.20287 26.18989 -1.35101 1.000 9.60409 71 GLY D CA 1
ATOM 6408 C C . GLY D 2 71 ? -7.31493 25.34840 -1.94676 1.000 8.87446 71 GLY D C 1
ATOM 6409 O O . GLY D 2 71 ? -8.38510 25.15217 -1.36672 1.000 9.23302 71 GLY D O 1
ATOM 6413 N N . GLY D 2 72 ? -7.03032 24.83653 -3.14874 1.000 8.35026 72 GLY D N 1
ATOM 6414 C CA . GLY D 2 72 ? -8.04029 24.14700 -3.94610 1.000 8.26221 72 GLY D CA 1
ATOM 6415 C C . GLY D 2 72 ? -8.75493 23.01153 -3.23779 1.000 7.88073 72 GLY D C 1
ATOM 6416 O O . GLY D 2 72 ? -9.96210 22.82307 -3.42946 1.000 8.19985 72 GLY D O 1
ATOM 6420 N N . VAL D 2 73 ? -8.01794 22.21132 -2.46037 1.000 7.45005 73 VAL D N 1
ATOM 6421 C CA . VAL D 2 73 ? -8.57368 21.07299 -1.73410 1.000 7.43081 73 VAL D CA 1
ATOM 6422 C C . VAL D 2 73 ? -8.35243 21.18064 -0.22885 1.000 7.15175 73 VAL D C 1
ATOM 6423 O O . VAL D 2 73 ? -8.45909 20.18825 0.48199 1.000 8.04792 73 VAL D O 1
ATOM 6436 N N . TYR D 2 74 ? -8.06304 22.37645 0.26839 1.000 8.18498 74 TYR D N 1
ATOM 6437 C CA . TYR D 2 74 ? -7.98931 22.58643 1.70400 1.000 8.29656 74 TYR D CA 1
ATOM 6438 C C . TYR D 2 74 ? -9.37012 22.43883 2.31097 1.000 7.90141 74 TYR D C 1
ATOM 6439 O O . TYR D 2 74 ? -10.34952 22.95609 1.77185 1.000 8.33717 74 TYR D O 1
ATOM 6457 N N . SER D 2 75 ? -9.41390 21.78534 3.46417 1.000 7.67690 75 SER D N 1
ATOM 6458 C CA . SER D 2 75 ? -10.61414 21.42732 4.21075 1.000 7.77446 75 SER D CA 1
ATOM 6459 C C . SER D 2 75 ? -11.22385 20.14219 3.66601 1.000 7.38877 75 SER D C 1
ATOM 6460 O O . SER D 2 75 ? -11.17316 19.86083 2.45681 1.000 7.73838 75 SER D O 1
ATOM 6468 N N . ASN D 2 76 ? -11.79850 19.35688 4.56834 1.000 7.50345 76 ASN D N 1
ATOM 6469 C CA . ASN D 2 76 ? -12.42913 18.11202 4.14818 1.000 7.38189 76 ASN D CA 1
ATOM 6470 C C . ASN D 2 76 ? -13.52492 18.34736 3.12056 1.000 6.68404 76 ASN D C 1
ATOM 6471 O O . ASN D 2 76 ? -13.69818 17.53197 2.20394 1.000 6.99166 76 ASN D O 1
ATOM 6482 N N . ARG D 2 77 ? -14.25882 19.45445 3.23989 1.000 7.07232 77 ARG D N 1
ATOM 6483 C CA . ARG D 2 77 ? -15.30889 19.75326 2.27946 1.000 6.81601 77 ARG D CA 1
ATOM 6484 C C . ARG D 2 77 ? -14.77228 19.76449 0.85563 1.000 6.61249 77 ARG D C 1
ATOM 6485 O O . ARG D 2 77 ? -15.37195 19.18351 -0.06063 1.000 6.70926 77 ARG D O 1
ATOM 6506 N N . LYS D 2 78 ? -13.68487 20.50140 0.64437 1.000 6.76224 78 LYS D N 1
ATOM 6507 C CA . LYS D 2 78 ? -13.17296 20.68411 -0.71122 1.000 6.52985 78 LYS D CA 1
ATOM 6508 C C . LYS D 2 78 ? -12.48116 19.42568 -1.21262 1.000 6.41571 78 LYS D C 1
ATOM 6509 O O . LYS D 2 78 ? -12.66290 19.02253 -2.36963 1.000 6.86111 78 LYS D O 1
ATOM 6528 N N . MET D 2 79 ? -11.69665 18.77566 -0.35574 1.000 6.62967 79 MET D N 1
ATOM 6529 C CA . MET D 2 79 ? -11.11531 17.49146 -0.73190 1.000 6.82551 79 MET D CA 1
ATOM 6530 C C . MET D 2 79 ? -12.18672 16.50208 -1.15879 1.000 6.22668 79 MET D C 1
ATOM 6531 O O . MET D 2 79 ? -12.03540 15.78794 -2.16116 1.000 6.45649 79 MET D O 1
ATOM 6545 N N . ALA D 2 80 ? -13.28362 16.43998 -0.40360 1.000 6.37790 80 ALA D N 1
ATOM 6546 C CA . ALA D 2 80 ? -14.33757 15.49015 -0.72965 1.000 6.38401 80 ALA D CA 1
ATOM 6547 C C . ALA D 2 80 ? -14.98618 15.82179 -2.06718 1.000 6.42316 80 ALA D C 1
ATOM 6548 O O . ALA D 2 80 ? -15.32964 14.91814 -2.83895 1.000 6.62573 80 ALA D O 1
ATOM 6555 N N . ALA D 2 81 ? -15.21291 17.10729 -2.35060 1.000 6.72559 81 ALA D N 1
ATOM 6556 C CA . ALA D 2 81 ? -15.75667 17.48607 -3.65089 1.000 6.83028 81 ALA D CA 1
ATOM 6557 C C . ALA D 2 81 ? -14.82335 17.08533 -4.78282 1.000 6.60183 81 ALA D C 1
ATOM 6558 O O . ALA D 2 81 ? -15.27206 16.63304 -5.84450 1.000 6.64661 81 ALA D O 1
ATOM 6565 N N . CYS D 2 82 ? -13.51623 17.24109 -4.57519 1.000 6.69722 82 CYS D N 1
ATOM 6566 C CA . CYS D 2 82 ? -12.55524 16.89302 -5.60917 1.000 6.25173 82 CYS D CA 1
ATOM 6567 C C . CYS D 2 82 ? -12.51772 15.38393 -5.85026 1.000 6.26290 82 CYS D C 1
ATOM 6568 O O . CYS D 2 82 ? -12.53876 14.92788 -7.00284 1.000 6.46034 82 CYS D O 1
ATOM 6575 N N . LEU D 2 83 ? -12.47371 14.58249 -4.77984 1.000 6.13016 83 LEU D N 1
ATOM 6576 C CA . LEU D 2 83 ? -12.52511 13.12380 -4.94376 1.000 6.17819 83 LEU D CA 1
ATOM 6577 C C . LEU D 2 83 ? -13.80685 12.69700 -5.64999 1.000 6.16355 83 LEU D C 1
ATOM 6578 O O . LEU D 2 83 ? -13.80692 11.76784 -6.46249 1.000 6.68824 83 LEU D O 1
ATOM 6594 N N . ARG D 2 84 ? -14.92393 13.33733 -5.31026 1.000 6.25571 84 ARG D N 1
ATOM 6595 C CA . ARG D 2 84 ? -16.18719 13.07007 -5.98976 1.000 6.56238 84 ARG D CA 1
ATOM 6596 C C . ARG D 2 84 ? -16.05598 13.33262 -7.48477 1.000 6.21924 84 ARG D C 1
ATOM 6597 O O . ARG D 2 84 ? -16.40234 12.47790 -8.31189 1.000 6.67401 84 ARG D O 1
ATOM 6618 N N . ASP D 2 85 ? -15.53508 14.50887 -7.85275 1.000 6.31733 85 ASP D N 1
ATOM 6619 C CA . ASP D 2 85 ? -15.44240 14.84793 -9.27201 1.000 6.31449 85 ASP D CA 1
ATOM 6620 C C . ASP D 2 85 ? -14.51878 13.89599 -10.00694 1.000 6.58799 85 ASP D C 1
ATOM 6621 O O . ASP D 2 85 ? -14.79422 13.51803 -11.15171 1.000 6.98047 85 ASP D O 1
ATOM 6630 N N . ALA D 2 86 ? -13.40500 13.50691 -9.38142 1.000 6.47905 86 ALA D N 1
ATOM 6631 C CA . ALA D 2 86 ? -12.48764 12.57906 -10.04500 1.000 6.72735 86 ALA D CA 1
ATOM 6632 C C . ALA D 2 86 ? -13.20250 11.27382 -10.36322 1.000 6.38417 86 ALA D C 1
ATOM 6633 O O . ALA D 2 86 ? -13.04192 10.71101 -11.44697 1.000 6.85592 86 ALA D O 1
ATOM 6640 N N . GLU D 2 87 ? -14.01929 10.78599 -9.43226 1.000 6.32424 87 GLU D N 1
ATOM 6641 C CA . GLU D 2 87 ? -14.79907 9.57943 -9.67522 1.000 6.41910 87 GLU D CA 1
ATOM 6642 C C . GLU D 2 87 ? -15.86711 9.78602 -10.73778 1.000 6.68751 87 GLU D C 1
ATOM 6643 O O . GLU D 2 87 ? -16.06487 8.91092 -11.58736 1.000 6.90656 87 GLU D O 1
ATOM 6655 N N . ILE D 2 88 ? -16.57317 10.92035 -10.70185 1.000 6.68034 88 ILE D N 1
ATOM 6656 C CA . ILE D 2 88 ? -17.54776 11.21596 -11.75064 1.000 7.23641 88 ILE D CA 1
ATOM 6657 C C . ILE D 2 88 ? -16.88529 11.11295 -13.11687 1.000 6.74090 88 ILE D C 1
ATOM 6658 O O . ILE D 2 88 ? -17.37696 10.43376 -14.02149 1.000 7.40620 88 ILE D O 1
ATOM 6674 N N . ILE D 2 89 ? -15.76282 11.81397 -13.28390 1.000 7.23425 89 ILE D N 1
ATOM 6675 C CA . ILE D 2 89 ? -15.04759 11.82116 -14.56194 1.000 7.47484 89 ILE D CA 1
ATOM 6676 C C . ILE D 2 89 ? -14.61214 10.41122 -14.93523 1.000 7.24704 89 ILE D C 1
ATOM 6677 O O . ILE D 2 89 ? -14.81607 9.96122 -16.07166 1.000 7.77799 89 ILE D O 1
ATOM 6693 N N . LEU D 2 90 ? -13.99928 9.69485 -13.98785 1.000 6.94008 90 LEU D N 1
ATOM 6694 C CA . LEU D 2 90 ? -13.55606 8.33527 -14.26788 1.000 7.13410 90 LEU D CA 1
ATOM 6695 C C . LEU D 2 90 ? -14.71091 7.46790 -14.74199 1.000 6.74155 90 LEU D C 1
ATOM 6696 O O . LEU D 2 90 ? -14.55628 6.65117 -15.65922 1.000 7.52289 90 LEU D O 1
ATOM 6712 N N . ARG D 2 91 ? -15.86591 7.58985 -14.08891 1.000 6.68047 91 ARG D N 1
ATOM 6713 C CA . ARG D 2 91 ? -16.99437 6.74876 -14.45187 1.000 6.99160 91 ARG D CA 1
ATOM 6714 C C . ARG D 2 91 ? -17.54509 7.09601 -15.83000 1.000 7.07695 91 ARG D C 1
ATOM 6715 O O . ARG D 2 91 ? -17.91384 6.19496 -16.58339 1.000 7.44645 91 ARG D O 1
ATOM 6736 N N . TYR D 2 92 ? -17.60647 8.37901 -16.20157 1.000 7.75552 92 TYR D N 1
ATOM 6737 C CA . TYR D 2 92 ? -17.97653 8.71251 -17.57694 1.000 8.19142 92 TYR D CA 1
ATOM 6738 C C . TYR D 2 92 ? -16.96214 8.16718 -18.57811 1.000 8.08298 92 TYR D C 1
ATOM 6739 O O . TYR D 2 92 ? -17.34395 7.75226 -19.67729 1.000 8.69592 92 TYR D O 1
ATOM 6757 N N . VAL D 2 93 ? -15.67283 8.16222 -18.23090 1.000 7.94083 93 VAL D N 1
ATOM 6758 C CA . VAL D 2 93 ? -14.69362 7.52985 -19.10915 1.000 8.40691 93 VAL D CA 1
ATOM 6759 C C . VAL D 2 93 ? -14.96990 6.02931 -19.21998 1.000 7.66066 93 VAL D C 1
ATOM 6760 O O . VAL D 2 93 ? -14.93099 5.45402 -20.31555 1.000 8.23707 93 VAL D O 1
ATOM 6773 N N . SER D 2 94 ? -15.27187 5.37270 -18.09980 1.000 7.50438 94 SER D N 1
ATOM 6774 C CA . SER D 2 94 ? -15.55529 3.93607 -18.15583 1.000 7.57312 94 SER D CA 1
ATOM 6775 C C . SER D 2 94 ? -16.75006 3.62982 -19.04893 1.000 7.55760 94 SER D C 1
ATOM 6776 O O . SER D 2 94 ? -16.75481 2.62193 -19.76596 1.000 8.26419 94 SER D O 1
ATOM 6784 N N . TYR D 2 95 ? -17.77681 4.48073 -19.00911 1.000 7.79263 95 TYR D N 1
ATOM 6785 C CA . TYR D 2 95 ? -18.95526 4.26708 -19.83135 1.000 8.46077 95 TYR D CA 1
ATOM 6786 C C . TYR D 2 95 ? -18.64780 4.51920 -21.30246 1.000 8.50035 95 TYR D C 1
ATOM 6787 O O . TYR D 2 95 ? -19.20686 3.84728 -22.18280 1.000 8.95066 95 TYR D O 1
ATOM 6805 N N . SER D 2 96 ? -17.75786 5.47694 -21.57868 1.000 8.62121 96 SER D N 1
ATOM 6806 C CA . SER D 2 96 ? -17.29323 5.69627 -22.94495 1.000 8.87037 96 SER D CA 1
ATOM 6807 C C . SER D 2 96 ? -16.60916 4.44716 -23.48690 1.000 8.80710 96 SER D C 1
ATOM 6808 O O . SER D 2 96 ? -16.83701 4.04677 -24.63219 1.000 9.72710 96 SER D O 1
ATOM 6816 N N . LEU D 2 97 ? -15.78797 3.79179 -22.66301 1.000 8.31749 97 LEU D N 1
ATOM 6817 C CA . LEU D 2 97 ? -15.12323 2.56737 -23.09695 1.000 8.32103 97 LEU D CA 1
ATOM 6818 C C . LEU D 2 97 ? -16.11596 1.41364 -23.26825 1.000 8.09744 97 LEU D C 1
ATOM 6819 O O . LEU D 2 97 ? -15.96530 0.59419 -24.17851 1.000 9.30493 97 LEU D O 1
ATOM 6835 N N . LEU D 2 98 ? -17.13924 1.32732 -22.41482 1.000 7.79944 98 LEU D N 1
ATOM 6836 C CA . LEU D 2 98 ? -18.16095 0.29894 -22.59481 1.000 8.47064 98 LEU D CA 1
ATOM 6837 C C . LEU D 2 98 ? -18.91409 0.49958 -23.90538 1.000 9.52590 98 LEU D C 1
ATOM 6838 O O . LEU D 2 98 ? -19.15341 -0.44896 -24.65963 1.000 10.21945 98 LEU D O 1
ATOM 6854 N N A SER D 2 99 ? -19.33022 1.72420 -24.17819 0.700 11.14292 99 SER D N 1
ATOM 6855 N N B SER D 2 99 ? -19.32890 1.74725 -24.15601 0.300 10.67970 99 SER D N 1
ATOM 6856 C CA A SER D 2 99 ? -20.22118 1.99799 -25.29623 0.700 13.02170 99 SER D CA 1
ATOM 6857 C CA B SER D 2 99 ? -20.18675 2.07584 -25.28741 0.300 11.96589 99 SER D CA 1
ATOM 6858 C C A SER D 2 99 ? -19.47713 2.27133 -26.59822 0.700 13.29872 99 SER D C 1
ATOM 6859 C C B SER D 2 99 ? -19.40881 2.05597 -26.58621 0.300 12.65557 99 SER D C 1
ATOM 6860 O O A SER D 2 99 ? -20.09576 2.23296 -27.66673 0.700 13.69436 99 SER D O 1
ATOM 6861 O O B SER D 2 99 ? -19.93405 1.66013 -27.63182 0.300 12.92730 99 SER D O 1
ATOM 6876 N N . GLY D 2 100 ? -18.17181 2.52008 -26.53898 1.000 12.87828 100 GLY D N 1
ATOM 6877 C CA . GLY D 2 100 ? -17.37827 2.74222 -27.71674 1.000 13.60429 100 GLY D CA 1
ATOM 6878 C C . GLY D 2 100 ? -17.36998 4.15033 -28.25173 1.000 14.36733 100 GLY D C 1
ATOM 6879 O O . GLY D 2 100 ? -16.87808 4.35786 -29.36078 1.000 15.53616 100 GLY D O 1
ATOM 6884 N N . ASP D 2 101 ? -17.88131 5.12314 -27.50863 1.000 14.84227 101 ASP D N 1
ATOM 6885 C CA . ASP D 2 101 ? -17.80301 6.50615 -27.95910 1.000 15.11942 101 ASP D CA 1
ATOM 6886 C C . ASP D 2 101 ? -17.92888 7.41484 -26.74577 1.000 14.66729 101 ASP D C 1
ATOM 6887 O O . ASP D 2 101 ? -18.26675 6.97418 -25.64093 1.000 14.74187 101 ASP D O 1
ATOM 6896 N N . SER D 2 102 ? -17.65258 8.69702 -26.97228 1.000 14.84385 102 SER D N 1
ATOM 6897 C CA . SER D 2 102 ? -17.55734 9.67928 -25.90381 1.000 15.44278 102 SER D CA 1
ATOM 6898 C C . SER D 2 102 ? -18.74681 10.62772 -25.85313 1.000 15.24195 102 SER D C 1
ATOM 6899 O O . SER D 2 102 ? -18.67871 11.64359 -25.16610 1.000 15.39371 102 SER D O 1
ATOM 6907 N N . SER D 2 103 ? -19.84751 10.31100 -26.52969 1.000 15.96656 103 SER D N 1
ATOM 6908 C CA . SER D 2 103 ? -20.94375 11.27151 -26.63197 1.000 17.01259 103 SER D CA 1
ATOM 6909 C C . SER D 2 103 ? -21.50884 11.66176 -25.26534 1.000 16.06477 103 SER D C 1
ATOM 6910 O O . SER D 2 103 ? -21.72005 12.84592 -24.98481 1.000 16.58768 103 SER D O 1
ATOM 6918 N N . VAL D 2 104 ? -21.75889 10.68614 -24.39475 1.000 14.72920 104 VAL D N 1
ATOM 6919 C CA . VAL D 2 104 ? -22.33919 10.99923 -23.09175 1.000 13.67963 104 VAL D CA 1
ATOM 6920 C C . VAL D 2 104 ? -21.33505 11.73882 -22.21511 1.000 12.86215 104 VAL D C 1
ATOM 6921 O O . VAL D 2 104 ? -21.68414 12.70613 -21.53299 1.000 13.36113 104 VAL D O 1
ATOM 6934 N N . LEU D 2 105 ? -20.07907 11.29419 -22.20972 1.000 11.96877 105 LEU D N 1
ATOM 6935 C CA . LEU D 2 105 ? -19.02386 12.02513 -21.51645 1.000 12.05580 105 LEU D CA 1
ATOM 6936 C C . LEU D 2 105 ? -19.00630 13.48804 -21.93895 1.000 12.89213 105 LEU D C 1
ATOM 6937 O O . LEU D 2 105 ? -18.99473 14.39195 -21.09608 1.000 13.05040 105 LEU D O 1
ATOM 6953 N N . GLU D 2 106 ? -18.97699 13.73676 -23.24725 1.000 14.08138 106 GLU D N 1
ATOM 6954 C CA . GLU D 2 106 ? -18.87764 15.11601 -23.72074 1.000 16.51402 106 GLU D CA 1
ATOM 6955 C C . GLU D 2 106 ? -20.13546 15.92097 -23.39990 1.000 16.92147 106 GLU D C 1
ATOM 6956 O O . GLU D 2 106 ? -20.03795 17.08880 -23.00117 1.000 17.94227 106 GLU D O 1
ATOM 6968 N N A ASP D 2 107 ? -21.32042 15.30750 -23.53580 0.770 17.72376 107 ASP D N 1
ATOM 6969 N N B ASP D 2 107 ? -21.31806 15.32587 -23.56484 0.230 16.94618 107 ASP D N 1
ATOM 6970 C CA A ASP D 2 107 ? -22.57371 16.05282 -23.44494 0.770 18.85097 107 ASP D CA 1
ATOM 6971 C CA B ASP D 2 107 ? -22.55375 16.08869 -23.41490 0.230 17.08458 107 ASP D CA 1
ATOM 6972 C C A ASP D 2 107 ? -23.03982 16.22102 -22.00206 0.770 17.76058 107 ASP D C 1
ATOM 6973 C C B ASP D 2 107 ? -22.93816 16.25939 -21.95016 0.230 16.57185 107 ASP D C 1
ATOM 6974 O O A ASP D 2 107 ? -23.54506 17.28777 -21.63132 0.770 18.95595 107 ASP D O 1
ATOM 6975 O O B ASP D 2 107 ? -23.23512 17.37214 -21.50214 0.230 17.26398 107 ASP D O 1
ATOM 6992 N N . ARG D 2 108 ? -22.91605 15.17552 -21.18359 1.000 15.28099 108 ARG D N 1
ATOM 6993 C CA . ARG D 2 108 ? -23.46804 15.19858 -19.83542 1.000 14.10522 108 ARG D CA 1
ATOM 6994 C C . ARG D 2 108 ? -22.45436 15.60306 -18.78277 1.000 13.25608 108 ARG D C 1
ATOM 6995 O O . ARG D 2 108 ? -22.84213 16.13404 -17.73625 1.000 13.90512 108 ARG D O 1
ATOM 7016 N N . CYS D 2 109 ? -21.17071 15.36520 -19.03617 1.000 12.58789 109 CYS D N 1
ATOM 7017 C CA . CYS D 2 109 ? -20.12404 15.62918 -18.05699 1.000 12.54266 109 CYS D CA 1
ATOM 7018 C C . CYS D 2 109 ? -19.26893 16.84295 -18.39585 1.000 13.08195 109 CYS D C 1
ATOM 7019 O O . CYS D 2 109 ? -19.01394 17.67708 -17.52116 1.000 14.41707 109 CYS D O 1
ATOM 7027 N N . LEU D 2 110 ? -18.82627 16.98294 -19.64814 1.000 13.40119 110 LEU D N 1
ATOM 7028 C CA . LEU D 2 110 ? -17.80928 17.97515 -19.97865 1.000 14.07931 110 LEU D CA 1
ATOM 7029 C C . LEU D 2 110 ? -18.35007 19.29068 -20.52704 1.000 15.43808 110 LEU D C 1
ATOM 7030 O O . LEU D 2 110 ? -17.66476 20.30878 -20.40321 1.000 15.77345 110 LEU D O 1
ATOM 7046 N N . ASN D 2 111 ? -19.53385 19.30788 -21.12600 1.000 16.37721 111 ASN D N 1
ATOM 7047 C CA . ASN D 2 111 ? -20.00320 20.50199 -21.82178 1.000 18.26307 111 ASN D CA 1
ATOM 7048 C C . ASN D 2 111 ? -20.29615 21.60809 -20.81082 1.000 18.72440 111 ASN D C 1
ATOM 7049 O O . ASN D 2 111 ? -21.26016 21.52381 -20.04498 1.000 19.84758 111 ASN D O 1
ATOM 7060 N N . GLY D 2 112 ? -19.48093 22.66076 -20.81418 1.000 18.80566 112 GLY D N 1
ATOM 7061 C CA . GLY D 2 112 ? -19.61178 23.71886 -19.83823 1.000 18.55995 112 GLY D CA 1
ATOM 7062 C C . GLY D 2 112 ?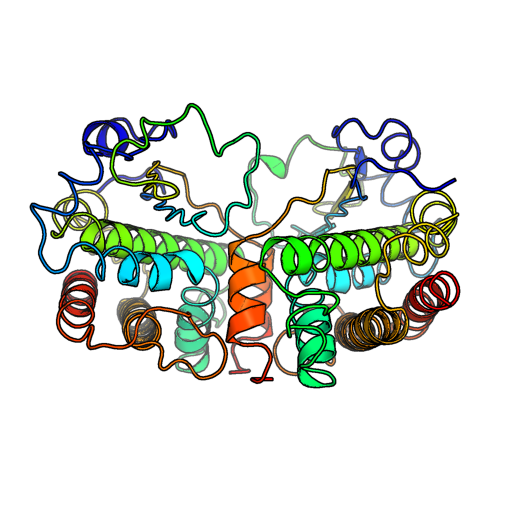 -18.80082 23.52377 -18.57473 1.000 18.72871 112 GLY D C 1
ATOM 7063 O O . GLY D 2 112 ? -18.84097 24.38499 -17.68504 1.000 19.91818 112 GLY D O 1
ATOM 7067 N N . LEU D 2 113 ? -18.04836 22.43199 -18.46476 1.000 17.81833 113 LEU D N 1
ATOM 7068 C CA . LEU D 2 113 ? -17.31894 22.17820 -17.22757 1.000 17.71609 113 LEU D CA 1
ATOM 7069 C C . LEU D 2 113 ? -16.14725 23.13784 -17.05619 1.000 18.17996 113 LEU D C 1
ATOM 7070 O O . LEU D 2 113 ? -15.85306 23.54826 -15.93000 1.000 17.73991 113 LEU D O 1
ATOM 7086 N N . LYS D 2 114 ? -15.46942 23.50861 -18.15318 1.000 19.31544 114 LYS D N 1
ATOM 7087 C CA . LYS D 2 114 ? -14.38413 24.48426 -18.06200 1.000 20.31783 114 LYS D CA 1
ATOM 7088 C C . LYS D 2 114 ? -14.86510 25.75918 -17.38102 1.000 19.32280 114 LYS D C 1
ATOM 7089 O O . LYS D 2 114 ? -14.22555 26.27052 -16.45765 1.000 19.22346 114 LYS D O 1
ATOM 7108 N N A GLU D 2 115 ? -15.99876 26.29429 -17.83196 0.630 19.09793 115 GLU D N 1
ATOM 7109 N N B GLU D 2 115 ? -16.01068 26.27115 -17.82829 0.370 19.02947 115 GLU D N 1
ATOM 7110 C CA A GLU D 2 115 ? -16.50082 27.54000 -17.25723 0.630 19.35098 115 GLU D CA 1
ATOM 7111 C CA B GLU D 2 115 ? -16.54279 27.51845 -17.29473 0.370 19.01636 115 GLU D CA 1
ATOM 7112 C C A GLU D 2 115 ? -16.94977 27.33631 -15.81816 0.630 17.61478 115 GLU D C 1
ATOM 7113 C C B GLU D 2 115 ? -16.99124 27.34871 -15.84986 0.370 17.68724 115 GLU D C 1
ATOM 7114 O O A GLU D 2 115 ? -16.74109 28.20799 -14.96589 0.630 17.33696 115 GLU D O 1
ATOM 7115 O O B GLU D 2 115 ? -16.81901 28.25500 -15.02599 0.370 17.71902 115 GLU D O 1
ATOM 7138 N N . THR D 2 116 ? -17.56875 26.19096 -15.52727 1.000 16.49627 116 THR D N 1
ATOM 7139 C CA . THR D 2 116 ? -17.95893 25.90302 -14.15493 1.000 16.06001 116 THR D CA 1
ATOM 7140 C C . THR D 2 116 ? -16.75406 25.96409 -13.22688 1.000 14.92401 116 THR D C 1
ATOM 7141 O O . THR D 2 116 ? -16.78096 26.63783 -12.19126 1.000 14.96023 116 THR D O 1
ATOM 7153 N N . TYR D 2 117 ? -15.67400 25.28602 -13.59525 1.000 13.64401 117 TYR D N 1
ATOM 7154 C CA . TYR D 2 117 ? -14.49523 25.27306 -12.74189 1.000 12.94442 117 TYR D CA 1
ATOM 7155 C C . TYR D 2 117 ? -13.83421 26.64675 -12.66462 1.000 14.11733 117 TYR D C 1
ATOM 7156 O O . TYR D 2 117 ? -13.36399 27.05224 -11.59713 1.000 14.88558 117 TYR D O 1
ATOM 7174 N N A SER D 2 118 ? -13.75670 27.35487 -13.79219 0.510 14.57936 118 SER D N 1
ATOM 7175 N N B SER D 2 118 ? -13.79911 27.39116 -13.77205 0.490 14.60417 118 SER D N 1
ATOM 7176 C CA A SER D 2 118 ? -13.08593 28.64910 -13.79965 0.510 16.82209 118 SER D CA 1
ATOM 7177 C CA B SER D 2 118 ? -13.24682 28.74370 -13.71880 0.490 16.59408 118 SER D CA 1
ATOM 7178 C C A SER D 2 118 ? -13.77910 29.62432 -12.85895 0.510 17.27582 118 SER D C 1
ATOM 7179 C C B SER D 2 118 ? -14.00175 29.59784 -12.70838 0.490 16.92414 118 SER D C 1
ATOM 7180 O O A SER D 2 118 ? -13.11695 30.41192 -12.17293 0.510 17.45972 118 SER D O 1
ATOM 7181 O O B SER D 2 118 ? -13.39812 30.22109 -11.82689 0.490 17.19183 118 SER D O 1
ATOM 7196 N N A SER D 2 119 ? -15.11494 29.57509 -12.80418 0.620 17.70092 119 SER D N 1
ATOM 7197 N N B SER D 2 119 ? -15.33201 29.63313 -12.81912 0.380 17.08130 119 SER D N 1
ATOM 7198 C CA A SER D 2 119 ? -15.88416 30.49933 -11.97716 0.620 19.63183 119 SER D CA 1
ATOM 7199 C CA B SER D 2 119 ? -16.12487 30.47888 -11.93397 0.380 18.06159 119 SER D CA 1
ATOM 7200 C C A SER D 2 119 ? -15.88156 30.11057 -10.50452 0.620 20.20002 119 SER D C 1
ATOM 7201 C C B SER D 2 119 ? -15.91492 30.10793 -10.47502 0.380 19.09641 119 SER D C 1
ATOM 7202 O O A SER D 2 119 ? -16.07580 30.97648 -9.64535 0.620 21.76455 119 SER D O 1
ATOM 7203 O O B SER D 2 119 ? -15.96685 30.97701 -9.59716 0.380 20.11559 119 SER D O 1
ATOM 7218 N N . LEU D 2 120 ? -15.67930 28.82769 -10.19313 1.000 19.16988 120 LEU D N 1
ATOM 7219 C CA . LEU D 2 120 ? -15.45051 28.39727 -8.82320 1.000 19.75295 120 LEU D CA 1
ATOM 7220 C C . LEU D 2 120 ? -14.01094 28.60003 -8.37398 1.000 19.54857 120 LEU D C 1
ATOM 7221 O O . LEU D 2 120 ? -13.73199 28.48313 -7.17716 1.000 20.80138 120 LEU D O 1
ATOM 7237 N N . GLY D 2 121 ? -13.08827 28.86565 -9.29207 1.000 18.10265 121 GLY D N 1
ATOM 7238 C CA . GLY D 2 121 ? -11.69499 28.95589 -8.91337 1.000 16.58817 121 GLY D CA 1
ATOM 7239 C C . GLY D 2 121 ? -11.01327 27.62065 -8.71903 1.000 14.90443 121 GLY D C 1
ATOM 7240 O O . GLY D 2 121 ? -9.97182 27.56738 -8.05393 1.000 16.40247 121 GLY D O 1
ATOM 7244 N N . VAL D 2 122 ? -11.57266 26.54069 -9.26684 1.000 12.85138 122 VAL D N 1
ATOM 7245 C CA . VAL D 2 122 ? -10.96858 25.20967 -9.19360 1.000 10.99904 122 VAL D CA 1
ATOM 7246 C C . VAL D 2 122 ? -9.75460 25.21373 -10.11576 1.000 10.83705 122 VAL D C 1
ATOM 7247 O O . VAL D 2 122 ? -9.90995 25.46693 -11.31885 1.000 11.85376 122 VAL D O 1
ATOM 7260 N N A PRO D 2 123 ? -8.54813 24.94241 -9.59650 0.590 10.16264 123 PRO D N 1
ATOM 7261 N N B PRO D 2 123 ? -8.54391 24.96290 -9.63137 0.410 10.62933 123 PRO D N 1
ATOM 7262 C CA A PRO D 2 123 ? -7.32349 25.11167 -10.39610 0.590 10.50102 123 PRO D CA 1
ATOM 7263 C CA B PRO D 2 123 ? -7.37614 25.23164 -10.47335 0.410 10.87279 123 PRO D CA 1
ATOM 7264 C C A PRO D 2 123 ? -7.20236 24.18283 -11.59881 0.590 10.33268 123 PRO D C 1
ATOM 7265 C C B PRO D 2 123 ? -7.18415 24.22575 -11.59074 0.410 10.61217 123 PRO D C 1
ATOM 7266 O O A PRO D 2 123 ? -7.30597 22.96082 -11.47743 0.590 10.09765 123 PRO D O 1
ATOM 7267 O O B PRO D 2 123 ? -7.24786 23.00903 -11.40114 0.410 10.06162 123 PRO D O 1
ATOM 7288 N N . ALA D 2 124 ? -6.87559 24.77798 -12.75462 1.000 11.32775 124 ALA D N 1
ATOM 7289 C CA . ALA D 2 124 ? -6.70912 24.00004 -13.97200 1.000 12.27664 124 ALA D CA 1
ATOM 7290 C C . ALA D 2 124 ? -5.50967 23.06628 -13.90285 1.000 11.27091 124 ALA D C 1
ATOM 7291 O O . ALA D 2 124 ? -5.59799 21.93409 -14.37811 1.000 10.99181 124 ALA D O 1
ATOM 7298 N N . ALA D 2 125 ? -4.37278 23.51497 -13.36205 1.000 11.17489 125 ALA D N 1
ATOM 7299 C CA . ALA D 2 125 ? -3.19877 22.64699 -13.35013 1.000 11.59731 125 ALA D CA 1
ATOM 7300 C C . ALA D 2 125 ? -3.44206 21.43018 -12.46605 1.000 10.91883 125 ALA D C 1
ATOM 7301 O O . ALA D 2 125 ? -3.03982 20.31500 -12.81223 1.000 11.35301 125 ALA D O 1
ATOM 7308 N N . GLY D 2 126 ? -4.10186 21.62697 -11.32320 1.000 9.89746 126 GLY D N 1
ATOM 7309 C CA . GLY D 2 126 ? -4.40716 20.50114 -10.45485 1.000 9.91241 126 GLY D CA 1
ATOM 7310 C C . GLY D 2 126 ? -5.34545 19.52082 -11.12799 1.000 9.31691 126 GLY D C 1
ATOM 7311 O O . GLY D 2 126 ? -5.13791 18.30517 -11.09441 1.000 9.47772 126 GLY D O 1
ATOM 7315 N N . ASN D 2 127 ? -6.39966 20.03786 -11.75076 1.000 9.09969 127 ASN D N 1
ATOM 7316 C CA . ASN D 2 127 ? -7.33973 19.17831 -12.46153 1.000 9.55803 127 ASN D CA 1
ATOM 7317 C C . ASN D 2 127 ? -6.61191 18.38574 -13.54063 1.000 10.22620 127 ASN D C 1
ATOM 7318 O O . ASN D 2 127 ? -6.81344 17.17311 -13.70064 1.000 10.76919 127 ASN D O 1
ATOM 7329 N N . ALA D 2 128 ? -5.77091 19.07010 -14.31325 1.000 10.54295 128 ALA D N 1
ATOM 7330 C CA . ALA D 2 128 ? -5.05860 18.39161 -15.38361 1.000 11.73401 128 ALA D CA 1
ATOM 7331 C C . ALA D 2 128 ? -4.21212 17.25830 -14.82994 1.000 10.81068 128 ALA D C 1
ATOM 7332 O O . ALA D 2 128 ? -4.14185 16.17672 -15.43117 1.000 11.14534 128 ALA D O 1
ATOM 7339 N N . ARG D 2 129 ? -3.54476 17.49166 -13.70105 1.000 10.34024 129 ARG D N 1
ATOM 7340 C CA . ARG D 2 129 ? -2.65573 16.46935 -13.17269 1.000 9.69161 129 ARG D CA 1
ATOM 7341 C C . ARG D 2 129 ? -3.43723 15.29201 -12.60470 1.000 9.17668 129 ARG D C 1
ATOM 7342 O O . ARG D 2 129 ? -3.03389 14.14135 -12.78790 1.000 9.16082 129 ARG D O 1
ATOM 7363 N N . ALA D 2 130 ? -4.54099 15.54621 -11.89768 1.000 8.74263 130 ALA D N 1
ATOM 7364 C CA . ALA D 2 130 ? -5.36601 14.43926 -11.42166 1.000 8.48153 130 ALA D CA 1
ATOM 7365 C C . ALA D 2 130 ? -5.81984 13.56674 -12.59121 1.000 8.61218 130 ALA D C 1
ATOM 7366 O O . ALA D 2 130 ? -5.77742 12.33093 -12.51882 1.000 8.80615 130 ALA D O 1
ATOM 7373 N N . VAL D 2 131 ? -6.28009 14.19622 -13.67277 1.000 8.85574 131 VAL D N 1
ATOM 7374 C CA . VAL D 2 131 ? -6.69469 13.45740 -14.85887 1.000 9.42975 131 VAL D CA 1
ATOM 7375 C C . VAL D 2 131 ? -5.52959 12.67513 -15.44687 1.000 9.57927 131 VAL D C 1
ATOM 7376 O O . VAL D 2 131 ? -5.68217 11.50991 -15.83845 1.000 9.80322 131 VAL D O 1
ATOM 7389 N N . ALA D 2 132 ? -4.34728 13.29377 -15.52709 1.000 9.87177 132 ALA D N 1
ATOM 7390 C CA . ALA D 2 132 ? -3.18710 12.60585 -16.08386 1.000 9.99331 132 ALA D CA 1
ATOM 7391 C C . ALA D 2 132 ? -2.80613 11.38284 -15.26258 1.000 9.71059 132 ALA D C 1
ATOM 7392 O O . ALA D 2 132 ? -2.40011 10.35931 -15.82314 1.000 9.76053 132 ALA D O 1
ATOM 7399 N N . ILE D 2 133 ? -2.89608 11.47508 -13.93418 1.000 8.88125 133 ILE D N 1
ATOM 7400 C CA . ILE D 2 133 ? -2.56119 10.31837 -13.11285 1.000 8.52289 133 ILE D CA 1
ATOM 7401 C C . ILE D 2 133 ? -3.59953 9.22170 -13.29890 1.000 8.36506 133 ILE D C 1
ATOM 7402 O O . ILE D 2 133 ? -3.24487 8.04772 -13.44512 1.000 8.96477 133 ILE D O 1
ATOM 7418 N N . MET D 2 134 ? -4.88355 9.58019 -13.34273 1.000 8.24170 134 MET D N 1
ATOM 7419 C CA . MET D 2 134 ? -5.89987 8.57047 -13.60619 1.000 8.22224 134 MET D CA 1
ATOM 7420 C C . MET D 2 134 ? -5.66782 7.91693 -14.96147 1.000 8.06176 134 MET D C 1
ATOM 7421 O O . MET D 2 134 ? -5.82984 6.69985 -15.10472 1.000 8.62483 134 MET D O 1
ATOM 7435 N N . LYS D 2 135 ? -5.30150 8.71109 -15.97001 1.000 8.48684 135 LYS D N 1
ATOM 7436 C CA A LYS D 2 135 ? -5.03790 8.15621 -17.29331 0.670 8.64704 135 LYS D CA 1
ATOM 7437 C CA B LYS D 2 135 ? -5.02971 8.16564 -17.29629 0.330 8.87982 135 LYS D CA 1
ATOM 7438 C C . LYS D 2 135 ? -3.93382 7.10660 -17.23681 1.000 9.14882 135 LYS D C 1
ATOM 7439 O O . LYS D 2 135 ? -4.06558 6.02036 -17.81282 1.000 9.39060 135 LYS D O 1
ATOM 7476 N N . ALA D 2 136 ? -2.82865 7.41811 -16.55778 1.000 9.03597 136 ALA D N 1
ATOM 7477 C CA . ALA D 2 136 ? -1.72033 6.47778 -16.46099 1.000 9.56032 136 ALA D CA 1
ATOM 7478 C C . ALA D 2 136 ? -2.11198 5.22702 -15.68989 1.000 8.68453 136 ALA D C 1
ATOM 7479 O O . ALA D 2 136 ? -1.70360 4.11627 -16.04807 1.000 9.14419 136 ALA D O 1
ATOM 7486 N N . THR D 2 137 ? -2.85468 5.39689 -14.59967 1.000 8.49229 137 THR D N 1
ATOM 7487 C CA . THR D 2 137 ? -3.23010 4.26166 -13.77263 1.000 8.01953 137 THR D CA 1
ATOM 7488 C C . THR D 2 137 ? -4.16615 3.33860 -14.53328 1.000 8.31389 137 THR D C 1
ATOM 7489 O O . THR D 2 137 ? -4.00020 2.10807 -14.51690 1.000 8.36558 137 THR D O 1
ATOM 7500 N N . VAL D 2 138 ? -5.15108 3.92106 -15.21783 1.000 8.09996 138 VAL D N 1
ATOM 7501 C CA . VAL D 2 138 ? -6.05290 3.14397 -16.05554 1.000 8.02567 138 VAL D CA 1
ATOM 7502 C C . VAL D 2 138 ? -5.27887 2.38839 -17.11994 1.000 8.54668 138 VAL D C 1
ATOM 7503 O O . VAL D 2 138 ? -5.57087 1.21831 -17.39214 1.000 8.64875 138 VAL D O 1
ATOM 7516 N N . ASN D 2 139 ? -4.29819 3.03173 -17.74663 1.000 8.97348 139 ASN D N 1
ATOM 7517 C CA . ASN D 2 139 ? -3.54269 2.35172 -18.78250 1.000 9.35397 139 ASN D CA 1
ATOM 7518 C C . ASN D 2 139 ? -2.89118 1.09510 -18.22266 1.000 9.20010 139 ASN D C 1
ATOM 7519 O O . ASN D 2 139 ? -2.92682 0.02768 -18.84619 1.000 9.68840 139 ASN D O 1
ATOM 7530 N N A SER D 2 140 ? -2.26504 1.20420 -17.04885 0.700 8.73112 140 SER D N 1
ATOM 7531 N N B SER D 2 140 ? -2.32591 1.20070 -17.02508 0.300 8.99942 140 SER D N 1
ATOM 7532 C CA A SER D 2 140 ? -1.64797 0.03188 -16.43510 0.700 8.68447 140 SER D CA 1
ATOM 7533 C CA B SER D 2 140 ? -1.64574 0.06490 -16.42368 0.300 8.72629 140 SER D CA 1
ATOM 7534 C C A SER D 2 140 ? -2.68803 -1.03064 -16.10577 0.700 7.81733 140 SER D C 1
ATOM 7535 C C B SER D 2 140 ? -2.63038 -1.01926 -15.99866 0.300 8.06724 140 SER D C 1
ATOM 7536 O O A SER D 2 140 ? -2.47884 -2.21824 -16.38468 0.700 7.95274 140 SER D O 1
ATOM 7537 O O B SER D 2 140 ? -2.32807 -2.21285 -16.12283 0.300 7.87260 140 SER D O 1
ATOM 7552 N N . PHE D 2 141 ? -3.81272 -0.64033 -15.50090 1.000 7.59708 141 PHE D N 1
ATOM 7553 C CA . PHE D 2 141 ? -4.79633 -1.66202 -15.15381 1.000 7.37369 141 PHE D CA 1
ATOM 7554 C C . PHE D 2 141 ? -5.34030 -2.36357 -16.39777 1.000 7.46953 141 PHE D C 1
ATOM 7555 O O . PHE D 2 141 ? -5.49881 -3.59115 -16.38881 1.000 7.65568 141 PHE D O 1
ATOM 7573 N N . ILE D 2 142 ? -5.63206 -1.61899 -17.47196 1.000 7.40766 142 ILE D N 1
ATOM 7574 C CA . ILE D 2 142 ? -6.10902 -2.26162 -18.69612 1.000 7.69801 142 ILE D CA 1
ATOM 7575 C C . ILE D 2 142 ? -5.08391 -3.26593 -19.20686 1.000 7.98337 142 ILE D C 1
ATOM 7576 O O . ILE D 2 142 ? -5.44334 -4.36312 -19.64772 1.000 8.26128 142 ILE D O 1
ATOM 7592 N N . ASN D 2 143 ? -3.79710 -2.90156 -19.18020 1.000 8.26560 143 ASN D N 1
ATOM 7593 C CA . ASN D 2 143 ? -2.72403 -3.77880 -19.64465 1.000 8.84665 143 ASN D CA 1
ATOM 7594 C C . ASN D 2 143 ? -2.28000 -4.79396 -18.59564 1.000 8.30124 143 ASN D C 1
ATOM 7595 O O . ASN D 2 143 ? -1.38177 -5.59304 -18.86790 1.000 8.72075 143 ASN D O 1
ATOM 7606 N N . ASN D 2 144 ? -2.90400 -4.78616 -17.41948 1.000 7.78016 144 ASN D N 1
ATOM 7607 C CA . ASN D 2 144 ? -2.54109 -5.64594 -16.29677 1.000 8.41865 144 ASN D CA 1
ATOM 7608 C C . ASN D 2 144 ? -1.07120 -5.52795 -15.90202 1.000 8.15135 144 ASN D C 1
ATOM 7609 O O . ASN D 2 144 ? -0.42821 -6.52035 -15.55805 1.000 9.32219 144 ASN D O 1
ATOM 7620 N N . THR D 2 145 ? -0.55296 -4.29891 -15.89016 1.000 8.27008 145 THR D N 1
ATOM 7621 C CA . THR D 2 145 ? 0.83160 -4.04879 -15.50507 1.000 9.52411 145 THR D CA 1
ATOM 7622 C C . THR D 2 145 ? 0.96863 -3.29309 -14.19202 1.000 8.75724 145 THR D C 1
ATOM 7623 O O . THR D 2 145 ? 2.05529 -2.81091 -13.88514 1.000 10.25320 145 THR D O 1
ATOM 7634 N N . ALA D 2 146 ? -0.08540 -3.18470 -13.39797 1.000 8.27495 146 ALA D N 1
ATOM 7635 C CA . ALA D 2 146 ? 0.05290 -2.53762 -12.09979 1.000 8.80065 146 ALA D CA 1
ATOM 7636 C C . ALA D 2 146 ? 0.92796 -3.39926 -11.19105 1.000 9.29004 146 ALA D C 1
ATOM 7637 O O . ALA D 2 146 ? 1.02598 -4.61687 -11.34607 1.000 10.29053 146 ALA D O 1
ATOM 7644 N N A GLN D 2 147 ? 1.54986 -2.74370 -10.21596 0.690 9.40537 147 GLN D N 1
ATOM 7645 N N B GLN D 2 147 ? 1.56341 -2.75371 -10.20855 0.310 9.96343 147 GLN D N 1
ATOM 7646 C CA A GLN D 2 147 ? 2.53363 -3.42441 -9.38499 0.690 10.25283 147 GLN D CA 1
ATOM 7647 C CA B GLN D 2 147 ? 2.55661 -3.44994 -9.39118 0.310 10.91861 147 GLN D CA 1
ATOM 7648 C C A GLN D 2 147 ? 1.88189 -4.37036 -8.38275 0.690 10.40461 147 GLN D C 1
ATOM 7649 C C B GLN D 2 147 ? 1.94701 -4.31111 -8.28823 0.310 10.34609 147 GLN D C 1
ATOM 7650 O O A GLN D 2 147 ? 2.40128 -5.46169 -8.12840 0.690 12.77478 147 GLN D O 1
ATOM 7651 O O B GLN D 2 147 ? 2.59203 -5.26179 -7.83402 0.310 10.33791 147 GLN D O 1
ATOM 7678 N N . GLN D 2 148 ? 0.76514 -3.96691 -7.78354 1.000 9.76206 148 GLN D N 1
ATOM 7679 C CA . GLN D 2 148 ? 0.15388 -4.72378 -6.70204 1.000 10.05208 148 GLN D CA 1
ATOM 7680 C C . GLN D 2 148 ? -1.09338 -5.46323 -7.17337 1.000 9.77634 148 GLN D C 1
ATOM 7681 O O . GLN D 2 148 ? -1.13830 -6.70425 -7.16999 1.000 11.47127 148 GLN D O 1
ATOM 7695 N N . LYS D 2 149 ? -2.10637 -4.74325 -7.62876 1.000 7.80852 149 LYS D N 1
ATOM 7696 C CA A LYS D 2 149 ? -3.38631 -5.34522 -7.97231 0.430 7.40681 149 LYS D CA 1
ATOM 7697 C CA B LYS D 2 149 ? -3.39226 -5.34441 -7.97206 0.570 7.67014 149 LYS D CA 1
ATOM 7698 C C . LYS D 2 149 ? -3.40079 -5.82000 -9.41577 1.000 7.45611 149 LYS D C 1
ATOM 7699 O O . LYS D 2 149 ? -3.11305 -5.05097 -10.34616 1.000 8.62197 149 LYS D O 1
ATOM 7736 N N A LYS D 2 150 ? -3.76309 -7.09117 -9.57710 0.850 7.92967 150 LYS D N 1
ATOM 7737 N N B LYS D 2 150 ? -3.73999 -7.09601 -9.58795 0.150 7.81564 150 LYS D N 1
ATOM 7738 C CA A LYS D 2 150 ? -3.74704 -7.78584 -10.84574 0.850 8.48589 150 LYS D CA 1
ATOM 7739 C CA B LYS D 2 150 ? -3.73334 -7.76676 -10.87283 0.150 8.13902 150 LYS D CA 1
ATOM 7740 C C A LYS D 2 150 ? -5.15523 -8.23195 -11.21531 0.850 8.73911 150 LYS D C 1
ATOM 7741 C C B LYS D 2 150 ? -5.13689 -8.24484 -11.22005 0.150 8.55256 150 LYS D C 1
ATOM 7742 O O A LYS D 2 150 ? -6.03901 -8.38808 -10.36302 0.850 8.63635 150 LYS D O 1
ATOM 7743 O O B LYS D 2 150 ? -6.00002 -8.42191 -10.35494 0.150 8.48272 150 LYS D O 1
ATOM 7780 N N . LEU D 2 151 ? -5.33605 -8.46222 -12.51363 1.000 8.93269 151 LEU D N 1
ATOM 7781 C CA . LEU D 2 151 ? -6.57648 -8.95817 -13.08536 1.000 8.78840 151 LEU D CA 1
ATOM 7782 C C . LEU D 2 151 ? -6.24760 -10.21384 -13.87337 1.000 9.01912 151 LEU D C 1
ATOM 7783 O O . LEU D 2 151 ? -5.35524 -10.18857 -14.72804 1.000 10.67162 151 LEU D O 1
ATOM 7799 N N . SER D 2 152 ? -6.98795 -11.29855 -13.62142 1.000 8.96370 152 SER D N 1
ATOM 7800 C CA . SER D 2 152 ? -6.75843 -12.56403 -14.30404 1.000 9.36626 152 SER D CA 1
ATOM 7801 C C . SER D 2 152 ? -7.67638 -12.64872 -15.51737 1.000 9.03049 152 SER D C 1
ATOM 7802 O O . SER D 2 152 ? -8.89806 -12.69485 -15.38065 1.000 10.95309 152 SER D O 1
ATOM 7810 N N . VAL D 2 153 ? -7.08124 -12.64920 -16.70193 1.000 8.94386 153 VAL D N 1
ATOM 7811 C CA . VAL D 2 153 ? -7.79295 -12.66586 -17.97743 1.000 9.71454 153 VAL D CA 1
ATOM 7812 C C . VAL D 2 153 ? -6.97471 -13.49389 -18.95407 1.000 9.65242 153 VAL D C 1
ATOM 7813 O O . VAL D 2 153 ? -5.78460 -13.73825 -18.72442 1.000 10.04095 153 VAL D O 1
ATOM 7826 N N . PRO D 2 154 ? -7.57323 -13.93757 -20.05500 1.000 9.69744 154 PRO D N 1
ATOM 7827 C CA . PRO D 2 154 ? -6.79034 -14.69222 -21.04919 1.000 10.41099 154 PRO D CA 1
ATOM 7828 C C . PRO D 2 154 ? -5.67713 -13.82019 -21.60182 1.000 11.25614 154 PRO D C 1
ATOM 7829 O O . PRO D 2 154 ? -5.85123 -12.62717 -21.81316 1.000 11.41552 154 PRO D O 1
ATOM 7840 N N A SER D 2 155 ? -4.52596 -14.42508 -21.86307 0.510 12.56867 155 SER D N 1
ATOM 7841 N N B SER D 2 155 ? -4.53007 -14.43919 -21.86705 0.140 11.90938 155 SER D N 1
ATOM 7842 N N C SER D 2 155 ? -4.52611 -14.43716 -21.85308 0.350 12.53471 155 SER D N 1
ATOM 7843 C CA A SER D 2 155 ? -3.37799 -13.62395 -22.25893 0.510 13.39027 155 SER D CA 1
ATOM 7844 C CA B SER D 2 155 ? -3.36890 -13.68570 -22.32131 0.140 12.44953 155 SER D CA 1
ATOM 7845 C CA C SER D 2 155 ? -3.37195 -13.68278 -22.31899 0.350 13.48748 155 SER D CA 1
ATOM 7846 C C A SER D 2 155 ? -3.54615 -13.07904 -23.67426 0.510 12.66174 155 SER D C 1
ATOM 7847 C C B SER D 2 155 ? -3.62410 -13.05715 -23.68689 0.140 12.48936 155 SER D C 1
ATOM 7848 C C C SER D 2 155 ? -3.65506 -13.04482 -23.67341 0.350 12.84402 155 SER D C 1
ATOM 7849 O O A SER D 2 155 ? -3.96166 -13.78979 -24.59300 0.510 13.80370 155 SER D O 1
ATOM 7850 O O B SER D 2 155 ? -4.20589 -13.68101 -24.57901 0.140 13.06761 155 SER D O 1
ATOM 7851 O O C SER D 2 155 ? -4.29196 -13.64513 -24.54408 0.350 13.79327 155 SER D O 1
ATOM 7873 N N . GLY D 2 156 ? -3.19697 -11.80901 -23.84632 1.000 12.44350 156 GLY D N 1
ATOM 7874 C CA . GLY D 2 156 ? -3.24030 -11.17483 -25.15026 1.000 11.63624 156 GLY D CA 1
ATOM 7875 C C . GLY D 2 156 ? -2.92597 -9.69587 -25.03237 1.000 11.69501 156 GLY D C 1
ATOM 7876 O O . GLY D 2 156 ? -2.40396 -9.24203 -24.02180 1.000 14.16652 156 GLY D O 1
ATOM 7880 N N A ASP D 2 157 ? -3.33399 -8.94022 -26.06193 0.800 10.31724 157 ASP D N 1
ATOM 7881 N N B ASP D 2 157 ? -3.16983 -8.98016 -26.11198 0.200 11.66779 157 ASP D N 1
ATOM 7882 C CA A ASP D 2 157 ? -2.89834 -7.55602 -26.29482 0.800 10.73029 157 ASP D CA 1
ATOM 7883 C CA B ASP D 2 157 ? -2.85992 -7.56494 -26.15439 0.200 11.59903 157 ASP D CA 1
ATOM 7884 C C A ASP D 2 157 ? -4.10828 -6.62293 -26.29978 0.800 9.95025 157 ASP D C 1
ATOM 7885 C C B ASP D 2 157 ? -4.15224 -6.77596 -26.03701 0.200 10.57610 157 ASP D C 1
ATOM 7886 O O A ASP D 2 157 ? -4.94418 -6.68887 -27.20821 0.800 10.18420 157 ASP D O 1
ATOM 7887 O O B ASP D 2 157 ? -5.18718 -7.17909 -26.57504 0.200 9.97927 157 ASP D O 1
ATOM 7904 N N A CYS D 2 158 ? -4.18940 -5.73294 -25.30210 0.800 9.07576 158 CYS D N 1
ATOM 7905 N N B CYS D 2 158 ? -4.08833 -5.67015 -25.29785 0.200 10.03872 158 CYS D N 1
ATOM 7906 C CA A CYS D 2 158 ? -5.28002 -4.76607 -25.19614 0.800 8.88285 158 CYS D CA 1
ATOM 7907 C CA B CYS D 2 158 ? -5.21500 -4.76071 -25.13657 0.200 9.75585 158 CYS D CA 1
ATOM 7908 C C A CYS D 2 158 ? -4.82705 -3.34082 -25.51773 0.800 9.23714 158 CYS D C 1
ATOM 7909 C C B CYS D 2 158 ? -4.80915 -3.34090 -25.50380 0.200 9.76541 158 CYS D C 1
ATOM 7910 O O A CYS D 2 158 ? -5.44816 -2.37203 -25.07512 0.800 9.75601 158 CYS D O 1
ATOM 7911 O O B CYS D 2 158 ? -5.43911 -2.37787 -25.05608 0.200 9.88886 158 CYS D O 1
ATOM 7924 N N . SER D 2 159 ? -3.75879 -3.21111 -26.31531 1.000 9.76449 159 SER D N 1
ATOM 7925 C CA . SER D 2 159 ? -3.21633 -1.90052 -26.66599 1.000 10.27210 159 SER D CA 1
ATOM 7926 C C . SER D 2 159 ? -4.25943 -0.99432 -27.30010 1.000 9.76860 159 SER D C 1
ATOM 7927 O O . SER D 2 159 ? -4.27209 0.21893 -27.05222 1.000 10.55029 159 SER D O 1
ATOM 7935 N N . ALA D 2 160 ? -5.10428 -1.54202 -28.17454 1.000 9.82203 160 ALA D N 1
ATOM 7936 C CA . ALA D 2 160 ? -6.07027 -0.68709 -28.86132 1.000 9.89204 160 ALA D CA 1
ATOM 7937 C C . ALA D 2 160 ? -7.07644 -0.11699 -27.87211 1.000 9.71663 160 ALA D C 1
ATOM 7938 O O . ALA D 2 160 ? -7.34792 1.08821 -27.87227 1.000 9.96454 160 ALA D O 1
ATOM 7945 N N . LEU D 2 161 ? -7.60179 -0.96422 -26.98505 1.000 9.32801 161 LEU D N 1
ATOM 7946 C CA . LEU D 2 161 ? -8.52195 -0.49178 -25.95802 1.000 8.54516 161 LEU D CA 1
ATOM 7947 C C . LEU D 2 161 ? -7.84322 0.49524 -25.01989 1.000 9.14908 161 LEU D C 1
ATOM 7948 O O . LEU D 2 161 ? -8.45081 1.48857 -24.60824 1.000 9.32831 161 LEU D O 1
ATOM 7964 N N . ALA D 2 162 ? -6.58395 0.24194 -24.67200 1.000 8.84352 162 ALA D N 1
ATOM 7965 C CA . ALA D 2 162 ? -5.87061 1.18018 -23.81498 1.000 9.88167 162 ALA D CA 1
ATOM 7966 C C . ALA D 2 162 ? -5.73699 2.53603 -24.49593 1.000 10.01055 162 ALA D C 1
ATOM 7967 O O . ALA D 2 162 ? -5.94241 3.57598 -23.86706 1.000 10.00282 162 ALA D O 1
ATOM 7974 N N A SER D 2 163 ? -5.39785 2.54429 -25.79119 0.740 10.39895 163 SER D N 1
ATOM 7975 N N B SER D 2 163 ? -5.38695 2.54137 -25.78100 0.260 10.65143 163 SER D N 1
ATOM 7976 C CA A SER D 2 163 ? -5.29802 3.80295 -26.52672 0.740 10.76812 163 SER D CA 1
ATOM 7977 C CA B SER D 2 163 ? -5.30212 3.80088 -26.50691 0.260 11.30451 163 SER D CA 1
ATOM 7978 C C A SER D 2 163 ? -6.65026 4.50137 -26.60881 0.740 10.36345 163 SER D C 1
ATOM 7979 C C B SER D 2 163 ? -6.65674 4.49517 -26.55486 0.260 10.78079 163 SER D C 1
ATOM 7980 O O A SER D 2 163 ? -6.73298 5.73502 -26.52470 0.740 11.20196 163 SER D O 1
ATOM 7981 O O B SER D 2 163 ? -6.74606 5.71808 -26.38687 0.260 10.97674 163 SER D O 1
ATOM 7996 N N . GLU D 2 164 ? -7.72639 3.72833 -26.77346 1.000 10.19004 164 GLU D N 1
ATOM 7997 C CA . GLU D 2 164 ? -9.05703 4.31776 -26.84027 1.000 10.21371 164 GLU D CA 1
ATOM 7998 C C . GLU D 2 164 ? -9.42397 4.97321 -25.51866 1.000 10.43162 164 GLU D C 1
ATOM 7999 O O . GLU D 2 164 ? -9.92602 6.10401 -25.49195 1.000 10.88597 164 GLU D O 1
ATOM 8012 N N . ALA D 2 165 ? -9.16091 4.28597 -24.40518 1.000 9.70022 165 ALA D N 1
ATOM 8013 C CA . ALA D 2 165 ? -9.39408 4.88876 -23.09602 1.000 10.02773 165 ALA D CA 1
ATOM 8014 C C . ALA D 2 165 ? -8.56900 6.16011 -22.92303 1.000 10.06855 165 ALA D C 1
ATOM 8015 O O . ALA D 2 165 ? -9.06780 7.16823 -22.40669 1.000 10.52392 165 ALA D O 1
ATOM 8022 N N . GLY D 2 166 ? -7.30495 6.12554 -23.34323 1.000 10.64572 166 GLY D N 1
ATOM 8023 C CA . GLY D 2 166 ? -6.47706 7.31510 -23.25490 1.000 10.97765 166 GLY D CA 1
ATOM 8024 C C . GLY D 2 166 ? -7.05523 8.48680 -24.02150 1.000 11.30355 166 GLY D C 1
ATOM 8025 O O . GLY D 2 166 ? -7.00500 9.62730 -23.55998 1.000 11.82333 166 GLY D O 1
ATOM 8029 N N . GLY D 2 167 ? -7.62294 8.21397 -25.19790 1.000 12.11225 167 GLY D N 1
ATOM 8030 C CA . GLY D 2 167 ? -8.26816 9.26809 -25.96397 1.000 12.39293 167 GLY D CA 1
ATOM 8031 C C . GLY D 2 167 ? -9.43601 9.90274 -25.23280 1.000 12.77725 167 GLY D C 1
ATOM 8032 O O . GLY D 2 167 ? -9.67280 11.10814 -25.35315 1.000 13.30529 167 GLY D O 1
ATOM 8036 N N . TYR D 2 168 ? -10.19013 9.10402 -24.47006 1.000 12.07411 168 TYR D N 1
ATOM 8037 C CA . TYR D 2 168 ? -11.29007 9.66864 -23.68979 1.000 11.60430 168 TYR D CA 1
ATOM 8038 C C . TYR D 2 168 ? -10.76430 10.57531 -22.58119 1.000 11.47316 168 TYR D C 1
ATOM 8039 O O . TYR D 2 168 ? -11.32208 11.65519 -22.33720 1.000 12.40842 168 TYR D O 1
ATOM 8057 N N . PHE D 2 169 ? -9.68095 10.16874 -21.90850 1.000 11.48862 169 PHE D N 1
ATOM 8058 C CA . PHE D 2 169 ? -9.05774 11.07299 -20.95115 1.000 11.95093 169 PHE D CA 1
ATOM 8059 C C . PHE D 2 169 ? -8.57390 12.34968 -21.63401 1.000 12.57177 169 PHE D C 1
ATOM 8060 O O . PHE D 2 169 ? -8.67586 13.44017 -21.06098 1.000 13.16658 169 PHE D O 1
ATOM 8077 N N . ASP D 2 170 ? -8.04944 12.24044 -22.85990 1.000 13.21785 170 ASP D N 1
ATOM 8078 C CA . ASP D 2 170 ? -7.59405 13.43418 -23.56032 1.000 14.28233 170 ASP D CA 1
ATOM 8079 C C . ASP D 2 170 ? -8.74216 14.40047 -23.81219 1.000 14.48733 170 ASP D C 1
ATOM 8080 O O . ASP D 2 170 ? -8.53978 15.61904 -23.78411 1.000 15.12489 170 ASP D O 1
ATOM 8089 N N A LYS D 2 171 ? -9.94825 13.88428 -24.06994 0.680 14.58271 171 LYS D N 1
ATOM 8090 N N B LYS D 2 171 ? -9.94806 13.88598 -24.06104 0.320 14.42477 171 LYS D N 1
ATOM 8091 C CA A LYS D 2 171 ? -11.11018 14.75831 -24.21127 0.680 15.60667 171 LYS D CA 1
ATOM 8092 C CA B LYS D 2 171 ? -11.10227 14.76624 -24.21103 0.320 14.79722 171 LYS D CA 1
ATOM 8093 C C A LYS D 2 171 ? -11.39602 15.50408 -22.91304 0.680 14.85811 171 LYS D C 1
ATOM 8094 C C B LYS D 2 171 ? -11.39614 15.50619 -22.91215 0.320 14.31629 171 LYS D C 1
ATOM 8095 O O A LYS D 2 171 ? -11.78371 16.67975 -22.93493 0.680 15.61206 171 LYS D O 1
ATOM 8096 O O B LYS D 2 171 ? -11.78891 16.67966 -22.93189 0.320 14.72311 171 LYS D O 1
ATOM 8133 N N . VAL D 2 172 ? -11.20035 14.84214 -21.77135 1.000 13.51227 172 VAL D N 1
ATOM 8134 C CA . VAL D 2 172 ? -11.35968 15.51584 -20.48610 1.000 13.19611 172 VAL D CA 1
ATOM 8135 C C . VAL D 2 172 ? -10.31821 16.61877 -20.33521 1.000 14.01318 172 VAL D C 1
ATOM 8136 O O . VAL D 2 172 ? -10.63971 17.75398 -19.97108 1.000 15.41064 172 VAL D O 1
ATOM 8149 N N A THR D 2 173 ? -9.04656 16.28622 -20.58099 0.700 13.97311 173 THR D N 1
ATOM 8150 N N B THR D 2 173 ? -9.05383 16.29838 -20.61991 0.300 13.59744 173 THR D N 1
ATOM 8151 C CA A THR D 2 173 ? -7.96504 17.25700 -20.43015 0.700 14.61894 173 THR D CA 1
ATOM 8152 C CA B THR D 2 173 ? -7.98511 17.28201 -20.47716 0.300 13.47530 173 THR D CA 1
ATOM 8153 C C A THR D 2 173 ? -8.21288 18.49409 -21.27964 0.700 16.15892 173 THR D C 1
ATOM 8154 C C B THR D 2 173 ? -8.22397 18.49683 -21.36385 0.300 13.81657 173 THR D C 1
ATOM 8155 O O A THR D 2 173 ? -8.02907 19.62797 -20.82021 0.700 17.02673 173 THR D O 1
ATOM 8156 O O B THR D 2 173 ? -7.99096 19.63718 -20.94502 0.300 14.11972 173 THR D O 1
ATOM 8177 N N A SER D 2 174 ? -8.61906 18.29717 -22.53394 0.700 16.49098 174 SER D N 1
ATOM 8178 N N B SER D 2 174 ? -8.68281 18.27883 -22.59582 0.300 13.64790 174 SER D N 1
ATOM 8179 C CA A SER D 2 174 ? -8.92578 19.44298 -23.38517 0.700 18.12466 174 SER D CA 1
ATOM 8180 C CA B SER D 2 174 ? -8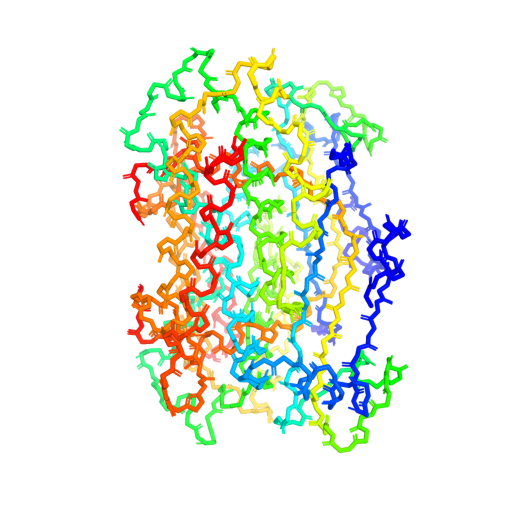.89691 19.41084 -23.49019 0.300 14.27351 174 SER D CA 1
ATOM 8181 C C A SER D 2 174 ? -9.95811 20.34814 -22.72491 0.700 19.24544 174 SER D C 1
ATOM 8182 C C B SER D 2 174 ? -10.19621 20.14095 -23.18495 0.300 14.13600 174 SER D C 1
ATOM 8183 O O A SER D 2 174 ? -9.86293 21.57791 -22.80606 0.700 19.88386 174 SER D O 1
ATOM 8184 O O B SER D 2 174 ? -10.27296 21.35609 -23.38508 0.300 14.45735 174 SER D O 1
ATOM 8199 N N A ALA D 2 175 ? -10.94572 19.75991 -22.06070 0.700 19.95303 175 ALA D N 1
ATOM 8200 N N B ALA D 2 175 ? -11.22393 19.43315 -22.72886 0.300 13.69261 175 ALA D N 1
ATOM 8201 C CA A ALA D 2 175 ? -11.91337 20.52509 -21.28825 0.700 20.62199 175 ALA D CA 1
ATOM 8202 C CA B ALA D 2 175 ? -12.47117 20.08080 -22.33097 0.300 13.41509 175 ALA D CA 1
ATOM 8203 C C A ALA D 2 175 ? -11.34428 20.84841 -19.90910 0.700 21.27958 175 ALA D C 1
ATOM 8204 C C B ALA D 2 175 ? -12.23599 20.98899 -21.12811 0.300 13.83755 175 ALA D C 1
ATOM 8205 O O A ALA D 2 175 ? -11.52719 21.95833 -19.39835 0.700 23.57736 175 ALA D O 1
ATOM 8206 O O B ALA D 2 175 ? -12.82822 22.06190 -21.02902 0.300 14.84990 175 ALA D O 1
#

Sequence (470 aa):
KKMAKDSKKAPVVEEIFDERDDGCTSAGSTGKKASDAGEKGLLVKVSMQQKVGGYYNAIMAKSVAASYMMNNKKAFSKKVIITTSSADGKKAAYVGGADLQQALLKKKFVSDGNKRMMDAVNAIVSNASSSCCIIVSSDAVSGMVCENPPSSLIIAPNNGGVYSNRKMAACCLRDAEIILRYVSYSLLSSGDSSSVLEEDRCLNNGLKKEEETYSSSSSLGVPPAAGNARAVAIMKKATVNSFINNTAQQQQKKKKLSVPSSGDCCSSALASSEAGGYFDKKVTSSAAIIGGMAKDDSKKAPVVEEIFDERDGCTSAGSTTGKASDAGEEKKGLLVKKVSMQQKKVGGYNAIMAKSVAASYMMNKFSKVITSADGKAAYVGGADLQQALLKKKFVSDGNKRMMDAVNAIVSNASSSCCIVSSDAVSGMVCENPSLIAPNNGGVYSNRKMAACLRDAEIILRYVSYSLLSSGDSSVLEDDRCLNGLKEETYSSSSLGVPPAAGNARAVAIMKKATVNSSFINNTAQQQKKKKLSVPSSSGDDCCSALASSEAGGYFDKKVTTSSAA

Nearest PDB structures (foldseek):
  7t89-assembly1_B  TM=1.006E+00  e=1.280E-23  Hemiselmis pacifica
  7s96-assembly1_B  TM=1.002E+00  e=2.148E-22  Hemiselmis pacifica
  4lm6-assembly1_D  TM=1.002E+00  e=9.453E-22  Hemiselmis virescens
  7tja-assembly2_H  TM=9.631E-01  e=1.489E-18  Proteomonas sulcata
  1xg0-assembly1_D  TM=9.614E-01  e=1.983E-18  Rhodomonas sp. CS24

CATH classification: 1.10.490.20

Foldseek 3Di:
DDDDQQKDKDKDWWACVVPDDDPVLPDPDDCPPNRGTDIDIDIDHDDDDVVVVVCCVVPVVDD/DVVVCLVVVPPDDDDADDPRLVVLQVVAPPRVLLVQLLCLQPVCLVVLLVVLLVVLCVVPVQQCPPVHQQPDVVRVVVSSVLLSVLSVLLSVCSSNVHNVCVCPVPQPCVQVVCVVVVNDLVSVLSSLVSSLVSSLCSSVQNDDPDGDDDDDDDDVVSNVSSSVSSVVNNVRND/DDDQQKDKDKDWWACVVVDDDPVLDDPDDCVPNPGTDIDIDIDHDDDDVVVVVCCVVPVVPD/DVVCLVVVPPDDDDADDPRLVVLQVPAPPSVLLVVLLCLQPVCLVVLLVVLLVVLCVVPVQQQPVVHQQDDVVRVVVSSVLLSVLSVLLSVCSSNVHNVCVCPVPNPCVVVVCVVVVNDLVSQLSSLVSSLVSSLCSSQQNDDPDGDDDDDDDDVVSNVSSSVSSVVNNVD

Organism: NCBI:txid478131

Secondary structure (DSSP, 8-state):
----S-EEEEEEEEE-TT----GGGSSSS--TTSTTEEEEEEEEE----HHHHHHHHHHTT--/-HHHHHHH-SSPPEEE-HHHHHHHHHHSSSHHHHHHHHHHHHTTHHHHHHHHHHHHHHH-GGGGSTTSTT-SHHHHHHHHHHHHHHHHHHHHHHHHTS-HHIIIIIITTHHHHHHHHT--HHHHHHHHHHHHHHHHHHHHT--SS------SS--HHHHHHHHHHHHHHHHHH-/---S-EEEEEEEEE-TTS---GGGSSSS--TTSTTEEEEEEEEE----HHHHHHHHHHTT--/-HHHHHH-SSPPEEE-HHHHHHHHHTSTTHHHHHHHHHHHHTTHHHHHHHHHHHHHHH-GGGGSTTSTT-SHHHHHHHHHHHHHHHHHHHHHHHHTS-HHIIIIIITTHHHHHHHHT--HHHHHHHHHHHHHHHHHHHHT--SS------S---HHHHHHHHHHHHHHHH-

B-factor: mean 13.21, std 6.45, range [3.74, 49.66]

InterPro domains:
  IPR004228 Phycoerythrin alpha chain [PF02972] (54-100)
  IPR011070 Globular protein, non-globular alpha/beta subunit [SSF56568] (49-105)
  IPR037011 Phycoerythrin-like alpha chain superfamily [G3DSA:3.90.510.10] (48-110)